Protein AF-A0A1E7ETE3-F1 (afdb_monomer)

Structure (mmCIF, N/CA/C/O backbone):
data_AF-A0A1E7ETE3-F1
#
_entry.id   AF-A0A1E7ETE3-F1
#
loop_
_atom_site.group_PDB
_atom_site.id
_atom_site.type_symbol
_atom_site.label_atom_id
_atom_site.label_alt_id
_atom_site.label_comp_id
_atom_site.label_asym_id
_atom_site.label_entity_id
_atom_site.label_seq_id
_atom_site.pdbx_PDB_ins_code
_atom_site.Cartn_x
_atom_site.Cartn_y
_atom_site.Cartn_z
_atom_site.occupancy
_atom_site.B_iso_or_equiv
_atom_site.auth_seq_id
_atom_site.auth_comp_id
_atom_site.auth_asym_id
_atom_site.auth_atom_id
_atom_site.pdbx_PDB_model_num
ATOM 1 N N . MET A 1 1 ? 60.709 -27.635 -43.423 1.00 35.44 1 MET A N 1
ATOM 2 C CA . MET A 1 1 ? 60.661 -26.359 -42.666 1.00 35.44 1 MET A CA 1
ATOM 3 C C . MET A 1 1 ? 59.703 -26.542 -41.494 1.00 35.44 1 MET A C 1
ATOM 5 O O . MET A 1 1 ? 58.879 -27.446 -41.566 1.00 35.44 1 MET A O 1
ATOM 9 N N . ASN A 1 2 ? 59.829 -25.771 -40.410 1.00 38.28 2 ASN A N 1
ATOM 10 C CA . ASN A 1 2 ? 59.064 -26.025 -39.180 1.00 38.28 2 ASN A CA 1
ATOM 11 C C . ASN A 1 2 ? 57.613 -25.534 -39.294 1.00 38.28 2 ASN A C 1
ATOM 13 O O . ASN A 1 2 ? 57.340 -24.362 -39.052 1.00 38.28 2 ASN A O 1
ATOM 17 N N . VAL A 1 3 ? 56.691 -26.455 -39.589 1.00 47.00 3 VAL A N 1
ATOM 18 C CA . VAL A 1 3 ? 55.234 -26.209 -39.676 1.00 47.00 3 VAL A CA 1
ATOM 19 C C . VAL A 1 3 ? 54.668 -25.589 -38.385 1.00 47.00 3 VAL A C 1
ATOM 21 O O . VAL A 1 3 ? 53.773 -24.752 -38.428 1.00 47.00 3 VAL A O 1
ATOM 24 N N . LEU A 1 4 ? 55.248 -25.932 -37.230 1.00 45.47 4 LEU A N 1
ATOM 25 C CA . LEU A 1 4 ? 54.835 -25.448 -35.906 1.00 45.47 4 LEU A CA 1
ATOM 26 C C . LEU A 1 4 ? 54.997 -23.929 -35.691 1.00 45.47 4 LEU A C 1
ATOM 28 O O . LEU A 1 4 ? 54.400 -23.391 -34.762 1.00 45.47 4 LEU A O 1
ATOM 32 N N . ASN A 1 5 ? 55.778 -23.227 -36.521 1.00 45.06 5 ASN A N 1
ATOM 33 C CA . ASN A 1 5 ? 56.061 -21.799 -36.328 1.00 45.06 5 ASN A CA 1
ATOM 34 C C . ASN A 1 5 ? 54.985 -20.856 -36.909 1.00 45.06 5 ASN A C 1
ATOM 36 O O . ASN A 1 5 ? 55.077 -19.651 -36.684 1.00 45.06 5 ASN A O 1
ATOM 40 N N . GLU A 1 6 ? 53.982 -21.370 -37.632 1.00 48.78 6 GLU A N 1
ATOM 41 C CA . GLU A 1 6 ? 52.897 -20.567 -38.235 1.00 48.78 6 GLU A CA 1
ATOM 42 C C . GLU A 1 6 ? 51.521 -20.772 -37.570 1.00 48.78 6 GLU A C 1
ATOM 44 O O . GLU A 1 6 ? 50.497 -20.354 -38.110 1.00 48.78 6 GLU A O 1
ATOM 49 N N . LEU A 1 7 ? 51.471 -21.380 -36.378 1.00 48.00 7 LEU A N 1
ATOM 50 C CA . LEU A 1 7 ? 50.243 -21.442 -35.577 1.00 48.00 7 LEU A CA 1
ATOM 51 C C . LEU A 1 7 ? 49.842 -20.021 -35.115 1.00 48.00 7 LEU A C 1
ATOM 53 O O . LEU A 1 7 ? 50.597 -19.391 -34.367 1.00 48.00 7 LEU A O 1
ATOM 57 N N . PRO A 1 8 ? 48.678 -19.483 -35.535 1.00 44.72 8 PRO A N 1
ATOM 58 C CA . PRO A 1 8 ? 48.267 -18.133 -35.167 1.00 44.72 8 PRO A CA 1
ATOM 59 C C . PRO A 1 8 ? 47.896 -18.045 -33.682 1.00 44.72 8 PRO A C 1
ATOM 61 O O . PRO A 1 8 ? 47.379 -18.992 -33.092 1.00 44.72 8 PRO A O 1
ATOM 64 N N . SER A 1 9 ? 48.106 -16.871 -33.078 1.00 42.59 9 SER A N 1
ATOM 65 C CA . SER A 1 9 ? 47.726 -16.626 -31.682 1.00 42.59 9 SER A CA 1
ATOM 66 C C . SER A 1 9 ? 46.224 -16.868 -31.464 1.00 42.59 9 SER A C 1
ATOM 68 O O . SER A 1 9 ? 45.378 -16.215 -32.086 1.00 42.59 9 SER A O 1
ATOM 70 N N . PHE A 1 10 ? 45.909 -17.801 -30.557 1.00 44.91 10 PHE A N 1
ATOM 71 C CA . PHE A 1 10 ? 44.595 -18.442 -30.365 1.00 44.91 10 PHE A CA 1
ATOM 72 C C . PHE A 1 10 ? 43.433 -17.517 -29.928 1.00 44.91 10 PHE A C 1
ATOM 74 O O . PHE A 1 10 ? 42.291 -17.985 -29.804 1.00 44.91 10 PHE A O 1
ATOM 81 N N . ASP A 1 11 ? 43.723 -16.230 -29.713 1.00 35.44 11 ASP A N 1
ATOM 82 C CA . ASP A 1 11 ? 42.803 -15.153 -29.312 1.00 35.44 11 ASP A CA 1
ATOM 83 C C . ASP A 1 11 ? 42.138 -14.422 -30.498 1.00 35.44 11 ASP A C 1
ATOM 85 O O . ASP A 1 11 ? 41.302 -13.539 -30.304 1.00 35.44 11 ASP A O 1
ATOM 89 N N . THR A 1 12 ? 42.478 -14.778 -31.742 1.00 35.03 12 THR A N 1
ATOM 90 C CA . THR A 1 12 ? 41.813 -14.243 -32.943 1.00 35.03 12 THR A CA 1
ATOM 91 C C . THR A 1 12 ? 40.960 -15.303 -33.631 1.00 35.03 12 THR A C 1
ATOM 93 O O . THR A 1 12 ? 41.364 -16.458 -33.745 1.00 35.03 12 THR A O 1
ATOM 96 N N . PHE A 1 13 ? 39.798 -14.904 -34.161 1.00 38.25 13 PHE A N 1
ATOM 97 C CA . PHE A 1 13 ? 39.027 -15.701 -35.125 1.00 38.25 13 PHE A CA 1
ATOM 98 C C . PHE A 1 13 ? 39.704 -15.654 -36.509 1.00 38.25 13 PHE A C 1
ATOM 100 O O . PHE A 1 13 ? 39.138 -15.180 -37.493 1.00 38.25 13 PHE A O 1
ATOM 107 N N . THR A 1 14 ? 40.958 -16.107 -36.579 1.00 46.31 14 THR A N 1
ATOM 108 C CA . THR A 1 14 ? 41.586 -16.473 -37.851 1.00 46.31 14 THR A CA 1
ATOM 109 C C . THR A 1 14 ? 40.8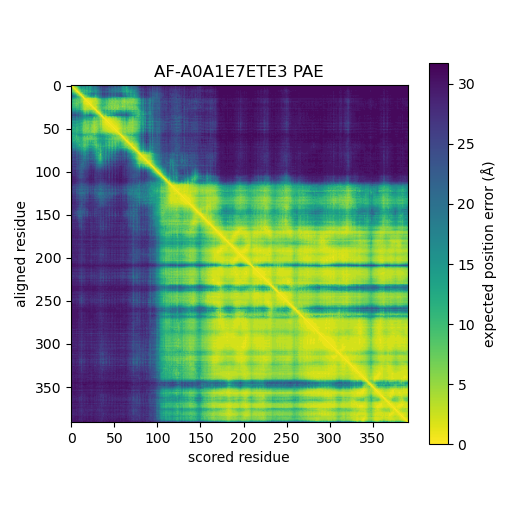54 -17.691 -38.405 1.00 46.31 14 THR A C 1
ATOM 111 O O . THR A 1 14 ? 40.526 -18.613 -37.660 1.00 46.31 14 THR A O 1
ATOM 114 N N . ASN A 1 15 ? 40.526 -17.664 -39.699 1.00 56.12 15 ASN A N 1
ATOM 115 C CA . ASN A 1 15 ? 39.643 -18.666 -40.286 1.00 56.12 15 ASN A CA 1
ATOM 116 C C . ASN A 1 15 ? 40.324 -20.047 -40.299 1.00 56.12 15 ASN A C 1
ATOM 118 O O . ASN A 1 15 ? 41.235 -20.264 -41.103 1.00 56.12 15 ASN A O 1
ATOM 122 N N . ILE A 1 16 ? 39.898 -20.952 -39.407 1.00 57.72 16 ILE A N 1
ATOM 123 C CA . ILE A 1 16 ? 40.513 -22.277 -39.208 1.00 57.72 16 ILE A CA 1
ATOM 124 C C . ILE A 1 16 ? 40.481 -23.084 -40.509 1.00 57.72 16 ILE A C 1
ATOM 126 O O . ILE A 1 16 ? 41.479 -23.707 -40.856 1.00 57.72 16 ILE A O 1
ATOM 130 N N . ASP A 1 17 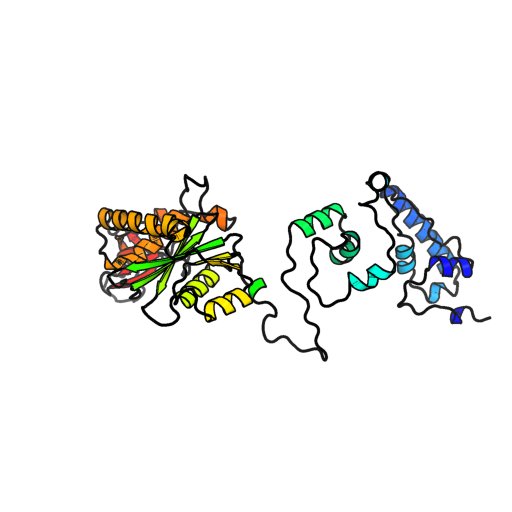? 39.412 -22.956 -41.291 1.00 57.88 17 ASP A N 1
ATOM 131 C CA . ASP A 1 17 ? 39.259 -23.577 -42.611 1.00 57.88 17 ASP A CA 1
ATOM 132 C C . ASP A 1 17 ? 40.397 -23.194 -43.574 1.00 57.88 17 ASP A C 1
ATOM 134 O O . ASP A 1 17 ? 40.971 -24.032 -44.268 1.00 57.88 17 ASP A O 1
ATOM 138 N N . SER A 1 18 ? 40.805 -21.919 -43.558 1.00 62.56 18 SER A N 1
ATOM 139 C CA . SER A 1 18 ? 41.915 -21.418 -44.378 1.00 62.56 18 SER A CA 1
ATOM 140 C C . SER A 1 18 ? 43.289 -21.848 -43.852 1.00 62.56 18 SER A C 1
ATOM 142 O O . SER A 1 18 ? 44.252 -21.845 -44.617 1.00 62.56 18 SER A O 1
ATOM 144 N N . PHE A 1 19 ? 43.401 -22.221 -42.574 1.00 63.22 19 PHE A N 1
ATOM 145 C CA . PHE A 1 19 ? 44.607 -22.843 -42.026 1.00 63.22 19 PHE A CA 1
ATOM 146 C C . PHE A 1 19 ? 44.672 -24.332 -42.396 1.00 63.22 19 PHE A C 1
ATOM 148 O O . PHE A 1 19 ? 45.687 -24.764 -42.933 1.00 63.22 19 PHE A O 1
ATOM 155 N N . LEU A 1 20 ? 43.587 -25.088 -42.192 1.00 65.88 20 LEU A N 1
ATOM 156 C CA . LEU A 1 20 ? 43.498 -26.517 -42.521 1.00 65.88 20 LEU A CA 1
ATOM 157 C C . LEU A 1 20 ? 43.766 -26.772 -44.011 1.00 65.88 20 LEU A C 1
ATOM 159 O O . LEU A 1 20 ? 44.655 -27.558 -44.335 1.00 65.88 20 LEU A O 1
ATOM 163 N N . SER A 1 21 ? 43.100 -26.030 -44.901 1.00 66.06 21 S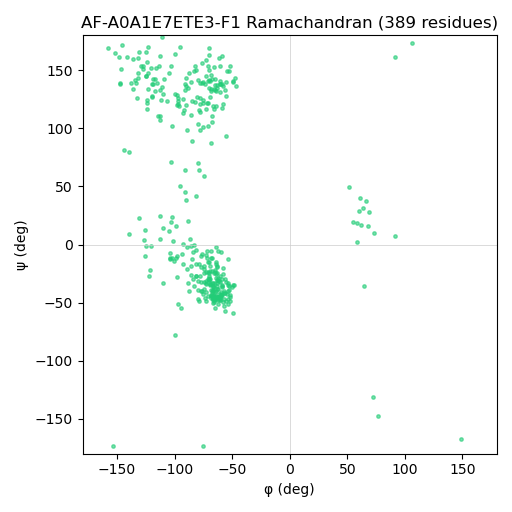ER A N 1
ATOM 164 C CA . SER A 1 21 ? 43.308 -26.128 -46.354 1.00 66.06 21 SER A CA 1
ATOM 165 C C . SER A 1 21 ? 44.758 -25.822 -46.766 1.00 66.06 21 SER A C 1
ATOM 167 O O . SER A 1 21 ? 45.373 -26.573 -47.518 1.00 66.06 21 SER A O 1
ATOM 169 N N . LYS A 1 22 ? 45.388 -24.786 -46.185 1.00 67.56 22 LYS A N 1
ATOM 170 C CA . LYS A 1 22 ? 46.813 -24.475 -46.435 1.00 67.56 22 LYS A CA 1
ATOM 171 C C . LYS A 1 22 ? 47.782 -25.560 -45.963 1.00 67.56 22 LYS A C 1
ATOM 173 O O . LYS A 1 22 ? 48.890 -25.625 -46.486 1.00 67.56 22 LYS A O 1
ATOM 178 N N . GLN A 1 23 ? 47.392 -26.369 -44.980 1.00 66.31 23 GLN A N 1
ATOM 179 C CA . GLN A 1 23 ? 48.173 -27.512 -44.499 1.00 66.31 23 GLN A CA 1
ATOM 180 C C . GLN A 1 23 ? 47.797 -28.831 -45.211 1.00 66.31 23 GLN A C 1
ATOM 182 O O . GLN A 1 23 ? 48.394 -29.860 -44.909 1.00 66.31 23 GLN A O 1
ATOM 187 N N . GLY A 1 24 ? 46.850 -28.810 -46.161 1.00 66.44 24 GLY A N 1
ATOM 188 C CA . GLY A 1 24 ? 46.428 -29.968 -46.961 1.00 66.44 24 GLY A CA 1
ATOM 189 C C . GLY A 1 24 ? 45.255 -30.783 -46.398 1.00 66.44 24 GLY A C 1
ATOM 190 O O . GLY A 1 24 ? 44.933 -31.827 -46.956 1.00 66.44 24 GLY A O 1
ATOM 191 N N . TYR A 1 25 ? 44.602 -30.320 -45.327 1.00 68.31 25 TYR A N 1
ATOM 192 C CA . TYR A 1 25 ? 43.492 -31.011 -44.650 1.00 68.31 25 TYR A CA 1
ATOM 193 C C . TYR A 1 25 ? 42.127 -30.515 -45.156 1.00 68.31 25 TYR A C 1
ATOM 195 O O . TYR A 1 25 ? 41.256 -30.118 -44.377 1.00 68.31 25 TYR A O 1
ATOM 203 N N . ASP A 1 26 ? 41.950 -30.492 -46.481 1.00 64.19 26 ASP A N 1
ATOM 204 C CA . ASP A 1 26 ? 40.704 -30.061 -47.138 1.00 64.19 26 ASP A CA 1
ATOM 205 C C . ASP A 1 26 ? 39.501 -30.968 -46.793 1.00 64.19 26 ASP A C 1
ATOM 207 O O . ASP A 1 26 ? 38.352 -30.557 -46.936 1.00 64.19 26 ASP A O 1
ATOM 211 N N . ASP A 1 27 ? 39.744 -32.189 -46.304 1.00 63.03 27 ASP A N 1
ATOM 212 C CA . ASP A 1 27 ? 38.732 -33.142 -45.831 1.00 63.03 27 ASP A CA 1
ATOM 213 C C . ASP A 1 27 ? 38.173 -32.815 -44.432 1.00 63.03 27 ASP A C 1
ATOM 215 O O . ASP A 1 27 ? 37.091 -33.287 -44.071 1.00 63.03 27 ASP A O 1
ATOM 219 N N . LEU A 1 28 ? 38.895 -31.998 -43.656 1.00 61.62 28 LEU A N 1
ATOM 220 C CA . LEU A 1 28 ? 38.483 -31.516 -42.335 1.00 61.62 28 LEU A CA 1
ATOM 221 C C . LEU A 1 28 ? 37.883 -30.102 -42.366 1.00 61.62 28 LEU A C 1
ATOM 223 O O . LEU A 1 28 ? 37.272 -29.684 -41.377 1.00 61.62 28 LEU A O 1
ATOM 227 N N . VAL A 1 29 ? 38.007 -29.381 -43.482 1.00 60.81 29 VAL A N 1
ATOM 228 C CA . VAL A 1 29 ? 37.322 -28.100 -43.703 1.00 60.81 29 VAL A CA 1
ATOM 229 C C . VAL A 1 29 ? 35.806 -28.313 -43.719 1.00 60.81 29 VAL A C 1
ATOM 231 O O . VAL A 1 29 ? 35.296 -29.234 -44.358 1.00 60.81 29 VAL A O 1
ATOM 234 N N . GLY A 1 30 ? 35.064 -27.454 -43.016 1.00 55.34 30 GLY A N 1
ATOM 235 C CA . GLY A 1 30 ? 33.604 -27.501 -43.036 1.00 55.34 30 GLY A CA 1
ATOM 236 C C . GLY A 1 30 ? 33.044 -27.136 -44.411 1.00 55.34 30 GLY A C 1
ATOM 237 O O . GLY A 1 30 ? 33.218 -26.011 -44.873 1.00 55.34 30 GLY A O 1
ATOM 238 N N . LEU A 1 31 ? 32.313 -28.054 -45.049 1.00 50.81 31 LEU A N 1
ATOM 239 C CA . LEU A 1 31 ? 31.412 -27.671 -46.136 1.00 50.81 31 LEU A CA 1
ATOM 240 C C . LEU A 1 31 ? 30.248 -26.856 -45.541 1.00 50.81 31 LEU A C 1
ATOM 242 O O . LEU A 1 31 ? 29.667 -27.305 -44.549 1.00 50.81 31 LEU A O 1
ATOM 246 N N . PRO A 1 32 ? 29.878 -25.696 -46.119 1.00 46.19 32 PRO A N 1
ATOM 247 C CA . PRO A 1 32 ? 28.719 -24.940 -45.661 1.00 46.19 32 PRO A CA 1
ATOM 248 C C . PRO A 1 32 ? 27.449 -25.767 -45.882 1.00 46.19 32 PRO A C 1
ATOM 250 O O . PRO A 1 32 ? 27.128 -26.165 -47.004 1.00 46.19 32 PRO A O 1
ATOM 253 N N . LEU A 1 33 ? 26.752 -26.062 -44.786 1.00 44.81 33 LEU A N 1
ATOM 254 C CA . LEU A 1 33 ? 25.540 -26.872 -44.762 1.00 44.81 33 LEU A CA 1
ATOM 255 C C . LEU A 1 33 ? 24.361 -25.997 -44.329 1.00 44.81 33 LEU A C 1
ATOM 257 O O . LEU A 1 33 ? 24.243 -25.631 -43.155 1.00 44.81 33 LEU A O 1
ATOM 261 N N . ASN A 1 34 ? 23.441 -25.725 -45.262 1.00 46.41 34 ASN A N 1
ATOM 262 C CA . ASN A 1 34 ? 22.105 -25.217 -44.936 1.00 46.41 34 ASN A CA 1
ATOM 263 C C . ASN A 1 34 ? 21.499 -26.093 -43.825 1.00 46.41 34 ASN A C 1
ATOM 265 O O . ASN A 1 34 ? 21.664 -27.313 -43.848 1.00 46.41 34 ASN A O 1
ATOM 269 N N . ARG A 1 35 ? 20.801 -25.494 -42.848 1.00 47.28 35 ARG A N 1
ATOM 270 C CA . ARG A 1 35 ? 20.370 -26.182 -41.611 1.00 47.28 35 ARG A CA 1
ATOM 271 C C . ARG A 1 35 ? 19.538 -27.450 -41.864 1.00 47.28 35 ARG A C 1
ATOM 273 O O . ARG A 1 35 ? 18.310 -27.400 -41.906 1.00 47.28 35 ARG A O 1
ATOM 280 N N . THR A 1 36 ? 20.198 -28.604 -41.903 1.00 47.75 36 THR A N 1
ATOM 281 C CA . THR A 1 36 ? 19.543 -29.905 -42.049 1.00 47.75 36 THR A CA 1
ATOM 282 C C . THR A 1 36 ? 18.767 -30.306 -40.778 1.00 47.75 36 THR A C 1
ATOM 284 O O . THR A 1 36 ? 19.104 -29.873 -39.660 1.00 47.75 36 THR A O 1
ATOM 287 N N . PRO A 1 37 ? 17.711 -31.139 -40.906 1.00 48.91 37 PRO A N 1
ATOM 288 C CA . PRO A 1 37 ? 17.039 -31.783 -39.777 1.00 48.91 37 PRO A CA 1
ATOM 289 C C . PRO A 1 37 ? 18.018 -32.540 -38.871 1.00 48.91 37 PRO A C 1
ATOM 291 O O . PRO A 1 37 ? 19.027 -33.073 -39.331 1.00 48.91 37 PRO A O 1
ATOM 294 N N . SER A 1 38 ? 17.720 -32.627 -37.569 1.00 46.75 38 SER A N 1
ATOM 295 C CA . SER A 1 38 ? 18.720 -33.088 -36.588 1.00 46.75 38 SER A CA 1
ATOM 296 C C . SER A 1 38 ? 19.233 -34.512 -36.824 1.00 46.75 38 SER A C 1
ATOM 298 O O . SER A 1 38 ? 20.369 -34.800 -36.481 1.00 46.75 38 SER A O 1
ATOM 300 N N . GLU A 1 39 ? 18.447 -35.393 -37.443 1.00 49.72 39 GLU A N 1
ATOM 301 C CA . GLU A 1 39 ? 18.887 -36.757 -37.774 1.00 49.72 39 GLU A CA 1
ATOM 302 C C . GLU A 1 39 ? 19.949 -36.818 -38.881 1.00 49.72 39 GLU A C 1
ATOM 304 O O . GLU A 1 39 ? 20.699 -37.791 -38.953 1.00 49.72 39 GLU A O 1
ATOM 309 N N . GLN A 1 40 ? 20.010 -35.808 -39.755 1.00 54.91 40 GLN A N 1
ATOM 310 C CA . GLN A 1 40 ? 21.069 -35.678 -40.758 1.00 54.91 40 GLN A CA 1
ATOM 311 C C . GLN A 1 4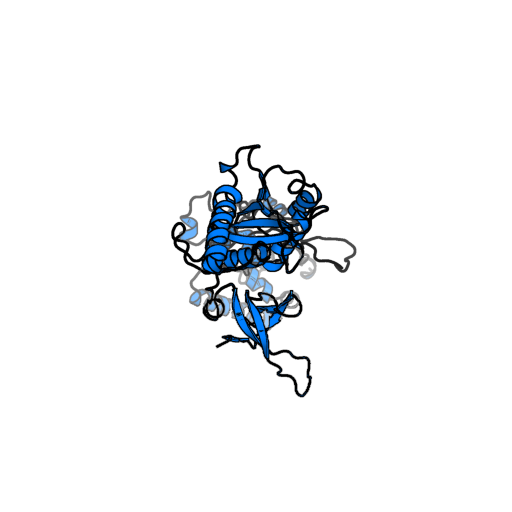0 ? 22.325 -35.094 -40.107 1.00 54.91 40 GLN A C 1
ATOM 313 O O . GLN A 1 40 ? 23.378 -35.720 -40.196 1.00 54.91 40 GLN A O 1
ATOM 318 N N . ARG A 1 41 ? 22.183 -34.016 -39.317 1.00 54.91 41 ARG A N 1
ATOM 319 C CA . ARG A 1 41 ? 23.291 -33.440 -38.532 1.00 54.91 41 ARG A CA 1
ATOM 320 C C . ARG A 1 41 ? 24.006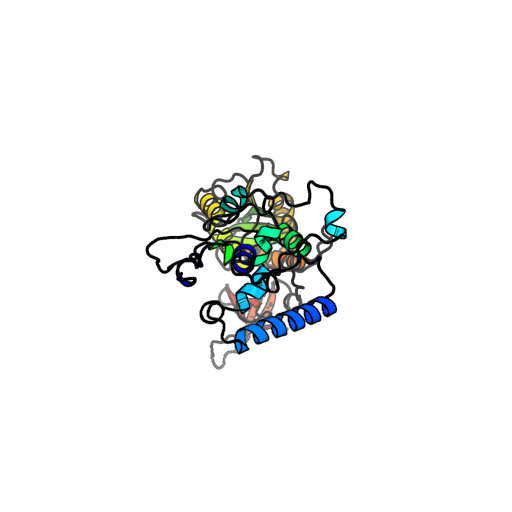 -34.480 -37.675 1.00 54.91 41 ARG A C 1
ATOM 322 O O . ARG A 1 41 ? 25.218 -34.595 -37.768 1.00 54.91 41 ARG A O 1
ATOM 329 N N . ASN A 1 42 ? 23.270 -35.301 -36.920 1.00 55.12 42 ASN A N 1
ATOM 330 C CA . ASN A 1 42 ? 23.871 -36.347 -36.086 1.00 55.12 42 ASN A CA 1
ATOM 331 C C . ASN A 1 42 ? 24.704 -37.356 -36.914 1.00 55.12 42 ASN A C 1
ATOM 333 O O . ASN A 1 42 ? 25.744 -37.817 -36.451 1.00 55.12 42 ASN A O 1
ATOM 337 N N . LYS A 1 43 ? 24.284 -37.685 -38.147 1.00 63.19 43 LYS A N 1
ATOM 338 C CA . LYS A 1 43 ? 25.031 -38.583 -39.054 1.00 63.19 43 LYS A CA 1
ATOM 339 C C . LYS A 1 43 ? 26.278 -37.914 -39.635 1.00 63.19 43 LYS A C 1
ATOM 341 O O . LYS A 1 43 ? 27.279 -38.589 -39.865 1.00 63.19 43 LYS A O 1
ATOM 346 N N . GLU A 1 44 ? 26.227 -36.607 -39.873 1.00 60.53 44 GLU A N 1
ATOM 347 C CA . GLU A 1 44 ? 27.356 -35.818 -40.371 1.00 60.53 44 GLU A CA 1
ATOM 348 C C . GLU A 1 44 ? 28.383 -35.543 -39.261 1.00 60.53 44 GLU A C 1
ATOM 350 O O . GLU A 1 44 ? 29.578 -35.724 -39.489 1.00 60.53 44 GLU A O 1
ATOM 355 N N . GLU A 1 45 ? 27.932 -35.254 -38.037 1.00 62.03 45 GLU A N 1
ATOM 356 C CA . GLU A 1 45 ? 28.771 -35.203 -36.833 1.00 62.03 45 GLU A CA 1
ATOM 357 C C . GLU A 1 45 ? 29.429 -36.567 -36.560 1.00 62.03 45 GLU A C 1
ATOM 359 O O . GLU A 1 45 ? 30.643 -36.628 -36.375 1.00 62.03 45 GLU A O 1
ATOM 364 N N . GLU A 1 46 ? 28.690 -37.683 -36.636 1.00 65.56 46 GLU A N 1
ATOM 365 C CA . GLU A 1 46 ? 29.279 -39.030 -36.546 1.00 65.56 46 GLU A CA 1
ATOM 366 C C . GLU A 1 46 ? 30.317 -39.309 -37.644 1.00 65.56 46 GLU A C 1
ATOM 368 O O . GLU A 1 46 ? 31.347 -39.929 -37.369 1.00 65.56 46 GLU A O 1
ATOM 373 N N . LYS A 1 47 ? 30.069 -38.879 -38.887 1.00 68.06 47 LYS A N 1
ATOM 374 C CA . LYS A 1 47 ? 31.021 -39.028 -40.000 1.00 68.06 47 LYS A CA 1
ATOM 375 C C . LYS A 1 47 ? 32.296 -38.221 -39.736 1.00 68.06 47 LYS A C 1
ATOM 377 O O . LYS A 1 47 ? 33.393 -38.751 -39.909 1.00 68.06 47 LYS A O 1
ATOM 382 N N . TYR A 1 48 ? 32.158 -36.976 -39.286 1.00 66.06 48 TYR A N 1
ATOM 383 C CA . TYR A 1 48 ? 33.281 -36.086 -38.997 1.00 66.06 48 TYR A CA 1
ATOM 384 C C . TYR A 1 48 ? 34.097 -36.566 -37.783 1.00 66.06 48 TYR A C 1
ATOM 386 O O . TYR A 1 48 ? 35.322 -36.592 -37.833 1.00 66.06 48 TYR 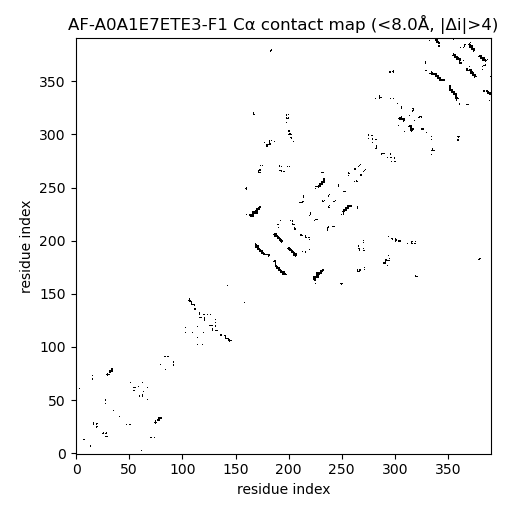A O 1
ATOM 394 N N . LEU A 1 49 ? 33.439 -37.072 -36.733 1.00 66.44 49 LEU A N 1
ATOM 395 C CA . LEU A 1 49 ? 34.099 -37.695 -35.577 1.00 66.44 49 LEU A CA 1
ATOM 396 C C . LEU A 1 49 ? 34.910 -38.950 -35.946 1.00 66.44 49 LEU A C 1
ATOM 398 O O . LEU A 1 49 ? 35.921 -39.228 -35.302 1.00 66.44 49 LEU A O 1
ATOM 402 N N . ARG A 1 50 ? 34.504 -39.707 -36.976 1.00 70.31 50 ARG A N 1
ATOM 403 C CA . ARG A 1 50 ? 35.284 -40.847 -37.500 1.00 70.31 50 ARG A CA 1
ATOM 404 C C . ARG A 1 50 ? 36.499 -40.384 -38.314 1.00 70.31 50 ARG A C 1
ATOM 406 O O . ARG A 1 50 ? 37.565 -40.979 -38.181 1.00 70.31 50 ARG A O 1
ATOM 413 N N . LEU A 1 51 ? 36.359 -39.314 -39.103 1.00 69.06 51 LEU A N 1
ATOM 414 C CA . LEU A 1 51 ? 37.472 -38.678 -39.822 1.00 69.06 51 LEU A CA 1
ATOM 415 C C . LEU A 1 51 ? 38.525 -38.129 -38.851 1.00 69.06 51 LEU A C 1
ATOM 417 O O . LEU A 1 51 ? 39.686 -38.514 -38.950 1.00 69.06 51 LEU A O 1
ATOM 421 N N . LEU A 1 52 ? 38.115 -37.332 -37.856 1.00 66.81 52 LEU A N 1
ATOM 422 C CA . LEU A 1 52 ? 39.016 -36.805 -36.822 1.00 66.81 52 LEU A CA 1
ATOM 423 C C . LEU A 1 52 ? 39.818 -37.915 -36.130 1.00 66.81 52 LEU A C 1
ATOM 425 O O . LEU A 1 52 ? 41.034 -37.807 -36.029 1.00 66.81 52 LEU A O 1
ATOM 429 N N . LYS A 1 53 ? 39.160 -39.009 -35.721 1.00 68.50 53 LYS A N 1
ATOM 430 C CA . LYS A 1 53 ? 39.844 -40.155 -35.101 1.00 68.50 53 LYS A CA 1
ATOM 431 C C . LYS A 1 53 ? 40.839 -40.850 -36.025 1.00 68.50 53 LYS A C 1
ATOM 433 O O . LYS A 1 53 ? 41.865 -41.313 -35.555 1.00 68.50 53 LYS A O 1
ATOM 438 N N . THR A 1 54 ? 40.566 -40.892 -37.328 1.00 70.31 54 THR A N 1
ATOM 439 C CA . THR A 1 54 ? 41.484 -41.502 -38.305 1.00 70.31 54 THR A CA 1
ATOM 440 C C . THR A 1 54 ? 42.796 -40.712 -38.404 1.00 70.31 54 THR A C 1
ATOM 442 O O . THR A 1 54 ? 43.862 -41.312 -38.511 1.00 70.31 54 THR A O 1
ATOM 445 N N . HIS A 1 55 ? 42.729 -39.380 -38.303 1.00 66.06 55 HIS A N 1
ATOM 446 C CA . HIS A 1 55 ? 43.907 -38.503 -38.236 1.00 66.06 55 HIS A CA 1
ATOM 447 C C . HIS A 1 55 ? 44.577 -38.500 -36.844 1.00 66.06 55 HIS A C 1
ATOM 449 O O . HIS A 1 55 ? 45.798 -38.395 -36.743 1.00 66.06 55 HIS A O 1
ATOM 455 N N . GLU A 1 56 ? 43.803 -38.671 -35.767 1.00 64.19 56 GLU A N 1
ATOM 456 C CA . GLU A 1 56 ? 44.302 -38.811 -34.387 1.00 64.19 56 GLU A CA 1
ATOM 457 C C . GLU A 1 56 ? 45.109 -40.115 -34.206 1.00 64.19 56 GLU A C 1
ATOM 459 O O . GLU A 1 56 ? 46.260 -40.071 -33.768 1.00 64.19 56 GLU A O 1
ATOM 464 N N . ASP A 1 57 ? 44.565 -41.258 -34.647 1.00 62.50 57 ASP A N 1
ATOM 465 C CA . ASP A 1 57 ? 45.253 -42.561 -34.685 1.00 62.50 57 ASP A CA 1
ATOM 466 C C . ASP A 1 57 ? 46.446 -42.566 -35.670 1.00 62.50 57 ASP A C 1
ATOM 468 O O . ASP A 1 57 ? 47.396 -43.335 -35.502 1.00 62.50 57 ASP A O 1
ATOM 472 N N . GLY A 1 58 ? 46.429 -41.680 -36.675 1.00 63.28 58 GLY A N 1
ATOM 473 C CA . GLY A 1 58 ? 47.538 -41.429 -37.604 1.00 63.28 58 GLY A CA 1
ATOM 474 C C . GLY A 1 58 ? 48.770 -40.775 -36.962 1.00 63.28 58 GLY A C 1
ATOM 475 O O . GLY A 1 58 ? 49.843 -40.777 -37.567 1.00 63.28 58 GLY A O 1
ATOM 476 N N . ASN A 1 59 ? 48.647 -40.284 -35.720 1.00 59.66 59 ASN A N 1
ATOM 477 C CA . ASN A 1 59 ? 49.718 -39.652 -34.940 1.00 59.66 59 ASN A CA 1
ATOM 478 C C . ASN A 1 59 ? 50.242 -38.336 -35.568 1.00 59.66 59 ASN A C 1
ATOM 480 O O . ASN A 1 59 ? 51.421 -37.992 -35.435 1.00 59.66 59 ASN A O 1
ATOM 484 N N . ASP A 1 60 ? 49.366 -37.600 -36.267 1.00 64.12 60 ASP A N 1
ATOM 485 C CA . ASP A 1 60 ? 49.724 -36.379 -36.998 1.00 64.12 60 ASP A CA 1
ATOM 486 C C . ASP A 1 60 ? 50.076 -35.202 -36.056 1.00 64.12 60 ASP A C 1
ATOM 488 O O . ASP A 1 60 ? 49.345 -34.901 -35.101 1.00 64.12 60 ASP A O 1
ATOM 492 N N . PRO A 1 61 ? 51.172 -34.458 -36.315 1.00 62.88 61 PRO A N 1
ATOM 493 C CA . PRO A 1 61 ? 51.736 -33.518 -35.347 1.00 62.88 61 PRO A CA 1
ATOM 494 C C . PRO A 1 61 ? 50.855 -32.286 -35.097 1.00 62.88 61 PRO A C 1
ATOM 496 O O . PRO A 1 61 ? 51.020 -31.624 -34.071 1.00 62.88 61 PRO A O 1
ATOM 499 N N . ILE A 1 62 ? 49.911 -31.975 -35.991 1.00 63.53 62 ILE A N 1
ATOM 500 C CA . ILE A 1 62 ? 48.993 -30.838 -35.839 1.00 63.53 62 ILE A CA 1
ATOM 501 C C . ILE A 1 62 ? 47.969 -31.098 -34.723 1.00 63.53 62 ILE A C 1
ATOM 503 O O . ILE A 1 62 ? 47.761 -30.235 -33.867 1.00 63.53 62 ILE A O 1
ATOM 507 N N . PHE A 1 63 ? 47.379 -32.295 -34.667 1.00 60.59 63 PHE A N 1
ATOM 508 C CA . PHE A 1 63 ? 46.314 -32.608 -33.705 1.00 60.59 63 PHE A CA 1
ATOM 509 C C . PHE A 1 63 ? 46.825 -32.723 -32.265 1.00 60.59 63 PHE A C 1
ATOM 511 O O . PHE A 1 63 ? 46.093 -32.400 -31.333 1.00 60.59 63 PHE A O 1
ATOM 518 N N . SER A 1 64 ? 48.117 -33.015 -32.077 1.00 60.09 64 SER A N 1
ATOM 519 C CA . SER A 1 64 ? 48.778 -32.964 -30.762 1.00 60.09 64 SER A CA 1
ATOM 520 C C . SER A 1 64 ? 48.718 -31.591 -30.061 1.00 60.09 64 SER A C 1
ATOM 522 O O . SER A 1 64 ? 48.884 -31.523 -28.844 1.00 60.09 64 SER A O 1
ATOM 524 N N . ASN A 1 65 ? 48.473 -30.499 -30.803 1.00 55.97 65 ASN A N 1
ATOM 525 C CA . ASN A 1 65 ? 48.456 -29.124 -30.286 1.00 55.97 65 ASN A CA 1
ATOM 526 C C . ASN A 1 65 ? 47.111 -28.389 -30.473 1.00 55.97 65 ASN A C 1
ATOM 528 O O . ASN A 1 65 ? 46.989 -27.236 -30.051 1.00 55.97 65 ASN A O 1
ATOM 532 N N . ILE A 1 66 ? 46.094 -29.011 -31.085 1.00 58.59 66 ILE A N 1
ATOM 533 C CA . ILE A 1 66 ? 44.797 -28.370 -31.363 1.00 58.59 66 ILE A CA 1
ATOM 534 C C . ILE A 1 66 ? 43.668 -29.117 -30.652 1.00 58.59 66 ILE A C 1
ATOM 536 O O . ILE A 1 66 ? 43.479 -30.315 -30.822 1.00 58.59 66 ILE A O 1
ATOM 540 N N . ASN A 1 67 ? 42.852 -28.386 -29.888 1.00 57.50 67 ASN A N 1
ATOM 541 C CA . ASN A 1 67 ? 41.661 -28.954 -29.261 1.00 57.50 67 ASN A CA 1
ATOM 542 C C . ASN A 1 67 ? 40.589 -29.258 -30.327 1.00 57.50 67 ASN A C 1
ATOM 544 O O . ASN A 1 67 ? 39.879 -28.352 -30.775 1.00 57.50 67 ASN A O 1
ATOM 548 N N . LEU A 1 68 ? 40.466 -30.539 -30.691 1.00 54.84 68 LEU A N 1
ATOM 549 C CA . LEU A 1 68 ? 39.546 -31.073 -31.707 1.00 54.84 68 LEU A CA 1
ATOM 550 C C . LEU A 1 68 ? 38.097 -30.585 -31.536 1.00 54.84 68 LEU A C 1
ATOM 552 O O . LEU A 1 68 ? 37.408 -30.295 -32.515 1.00 54.84 68 LEU A O 1
ATOM 556 N N . HIS A 1 69 ? 37.646 -30.407 -30.290 1.00 47.69 69 HIS A N 1
ATOM 557 C CA . HIS A 1 69 ? 36.286 -29.965 -29.983 1.00 47.69 69 HIS A CA 1
ATOM 558 C C . HIS A 1 69 ? 35.997 -28.532 -30.480 1.00 47.69 69 HIS A C 1
ATOM 560 O O . HIS A 1 69 ? 34.835 -28.185 -30.689 1.00 47.69 69 HIS A O 1
ATOM 566 N N . ARG A 1 70 ? 37.029 -27.700 -30.702 1.00 49.50 70 ARG A N 1
ATOM 567 C CA . ARG A 1 70 ? 36.894 -26.333 -31.244 1.00 49.50 70 ARG A CA 1
ATOM 568 C C . ARG A 1 70 ? 36.755 -26.311 -32.773 1.00 49.50 70 ARG A C 1
ATOM 570 O O . ARG A 1 70 ? 36.097 -25.405 -33.272 1.00 49.50 70 ARG A O 1
ATOM 577 N N . ILE A 1 71 ? 37.293 -27.307 -33.488 1.00 53.19 71 ILE A N 1
ATOM 578 C CA . ILE A 1 71 ? 37.158 -27.439 -34.955 1.00 53.19 71 ILE A CA 1
ATOM 579 C C . ILE A 1 71 ? 35.701 -27.776 -35.318 1.00 53.19 71 ILE A C 1
ATOM 581 O O . ILE A 1 71 ? 35.091 -27.126 -36.165 1.00 53.19 71 ILE A O 1
ATOM 585 N N . LEU A 1 72 ? 35.092 -28.705 -34.570 1.00 49.31 72 LEU A N 1
ATOM 586 C CA . LEU A 1 72 ? 33.658 -29.016 -34.653 1.00 49.31 72 LEU A CA 1
ATOM 587 C C . LEU A 1 72 ? 32.756 -27.776 -34.494 1.00 49.31 72 LEU A C 1
ATOM 589 O O . LEU A 1 72 ? 31.702 -27.710 -35.118 1.00 49.31 72 LEU A O 1
ATOM 593 N N . PHE A 1 73 ? 33.162 -26.782 -33.694 1.00 43.41 73 PHE A N 1
ATOM 594 C CA . PHE A 1 73 ? 32.393 -25.546 -33.513 1.00 43.41 73 PHE A CA 1
ATOM 595 C C . PHE A 1 73 ? 32.600 -24.503 -34.622 1.00 43.41 73 PHE A C 1
ATOM 597 O O . PHE A 1 73 ? 31.684 -23.715 -34.851 1.00 43.41 73 PHE A O 1
ATOM 604 N N . THR A 1 74 ? 33.742 -24.467 -35.322 1.00 46.78 74 THR A N 1
ATOM 605 C CA . THR A 1 74 ? 33.915 -23.552 -36.471 1.00 46.78 74 THR A CA 1
ATOM 606 C C . THR A 1 74 ? 33.156 -24.018 -37.705 1.00 46.78 74 THR A C 1
ATOM 608 O O . THR A 1 74 ? 32.612 -23.179 -38.416 1.00 46.78 74 THR A O 1
ATOM 611 N N . ASN A 1 75 ? 33.010 -25.331 -37.894 1.00 44.81 75 ASN A N 1
ATOM 612 C CA . ASN A 1 75 ? 32.250 -25.902 -39.011 1.00 44.81 75 ASN A CA 1
ATOM 613 C C . ASN A 1 75 ? 30.723 -25.708 -38.864 1.00 44.81 75 ASN A C 1
ATOM 615 O O . ASN A 1 75 ? 29.974 -26.008 -39.787 1.00 44.81 75 ASN A O 1
ATOM 619 N N . GLN A 1 76 ? 30.246 -25.162 -37.736 1.00 46.62 76 GLN A N 1
ATOM 620 C CA . GLN A 1 76 ? 28.853 -24.746 -37.527 1.00 46.62 76 GLN A CA 1
ATOM 621 C C . GLN A 1 76 ? 28.611 -23.272 -37.919 1.00 46.62 76 GLN A C 1
ATOM 623 O O . GLN A 1 76 ? 27.958 -22.520 -37.189 1.00 46.62 76 GLN A O 1
ATOM 628 N N . GLN A 1 77 ? 29.122 -22.837 -39.077 1.00 45.00 77 GLN A N 1
ATOM 629 C CA . GLN A 1 77 ? 28.627 -21.607 -39.702 1.00 45.00 77 GLN A CA 1
ATOM 630 C C . GLN A 1 77 ? 27.219 -21.877 -40.243 1.00 45.00 77 GLN A C 1
ATOM 632 O O . GLN A 1 77 ? 27.001 -22.808 -41.012 1.00 45.00 77 GLN A O 1
ATOM 637 N N . TYR A 1 78 ? 26.244 -21.101 -39.771 1.00 47.44 78 TYR A N 1
ATOM 638 C CA . TYR A 1 78 ? 24.836 -21.317 -40.084 1.00 47.44 78 TYR A CA 1
ATOM 639 C C . TYR A 1 78 ? 24.360 -20.334 -41.149 1.00 47.44 78 TYR A C 1
ATOM 641 O O . TYR A 1 78 ? 24.010 -19.200 -40.809 1.00 47.44 78 TYR A O 1
ATOM 649 N N . ASP A 1 79 ? 24.258 -20.804 -42.388 1.00 46.78 79 ASP A N 1
ATOM 650 C CA . ASP A 1 79 ? 23.497 -20.107 -43.420 1.00 46.78 79 ASP A CA 1
ATOM 651 C C . ASP A 1 79 ? 22.007 -19.978 -43.047 1.00 46.78 79 ASP A C 1
ATOM 653 O O . ASP A 1 79 ? 21.471 -20.670 -42.166 1.00 46.78 79 ASP A O 1
ATOM 657 N N . LEU A 1 80 ? 21.356 -19.022 -43.709 1.00 46.12 80 LEU A N 1
ATOM 658 C CA . LEU A 1 80 ? 19.940 -18.689 -43.555 1.00 46.12 80 LEU A CA 1
ATOM 659 C C . LEU A 1 80 ? 19.065 -19.863 -44.023 1.00 46.12 80 LEU A C 1
ATOM 661 O O . LEU A 1 80 ? 19.392 -20.533 -45.002 1.00 46.12 80 LEU A O 1
ATOM 665 N N . THR A 1 81 ? 17.944 -20.119 -43.344 1.00 51.88 81 THR A N 1
ATOM 666 C CA . THR A 1 81 ? 16.940 -21.070 -43.861 1.00 51.88 81 THR A CA 1
ATOM 667 C C . THR A 1 81 ? 16.215 -20.501 -45.082 1.00 51.88 81 THR A C 1
ATOM 669 O O . THR A 1 81 ? 16.211 -19.290 -45.293 1.00 51.88 81 THR A O 1
ATOM 672 N N . ASP A 1 82 ? 15.535 -21.351 -45.855 1.00 51.50 82 ASP A N 1
ATOM 673 C CA . ASP A 1 82 ? 14.718 -20.904 -46.994 1.00 51.50 82 ASP A CA 1
ATOM 674 C C . ASP A 1 82 ? 13.640 -19.887 -46.551 1.00 51.50 82 ASP A C 1
ATOM 676 O O . ASP A 1 82 ? 13.472 -18.840 -47.170 1.00 51.50 82 ASP A O 1
ATOM 680 N N . GLU A 1 83 ? 13.018 -20.113 -45.386 1.00 51.97 83 GLU A N 1
ATOM 681 C CA . GLU A 1 83 ? 12.109 -19.159 -44.721 1.00 51.97 83 GLU A CA 1
ATOM 682 C C . GLU A 1 83 ? 12.783 -17.825 -44.333 1.00 51.97 83 GLU A C 1
ATOM 684 O O . GLU A 1 83 ? 12.126 -16.786 -44.285 1.00 51.97 83 GLU A O 1
ATOM 689 N N . GLU A 1 84 ? 14.084 -17.835 -44.013 1.00 44.03 84 GLU A N 1
ATOM 690 C CA . GLU A 1 84 ? 14.857 -16.621 -43.724 1.00 44.03 84 GLU A CA 1
ATOM 691 C C . GLU A 1 84 ? 15.273 -15.905 -45.029 1.00 44.03 84 GLU A C 1
ATOM 693 O O . GLU A 1 84 ? 15.323 -14.676 -45.040 1.00 44.03 84 GLU A O 1
ATOM 698 N N . LEU A 1 85 ? 15.497 -16.633 -46.133 1.00 56.03 85 LEU A N 1
ATOM 699 C CA . LEU A 1 85 ? 15.786 -16.088 -47.472 1.00 56.03 85 LEU A CA 1
ATOM 700 C C . LEU A 1 85 ? 14.570 -15.409 -48.129 1.00 56.03 85 LEU A C 1
ATOM 702 O O . LEU A 1 85 ? 14.747 -14.458 -48.891 1.00 56.03 85 LEU A O 1
ATOM 706 N N . GLU A 1 86 ? 13.346 -15.840 -47.809 1.00 55.41 86 GLU A N 1
ATOM 707 C CA . GLU A 1 86 ? 12.105 -15.169 -48.235 1.00 55.41 86 GLU A CA 1
ATOM 708 C C . GLU A 1 86 ? 11.830 -13.842 -47.492 1.00 55.41 86 GLU A C 1
ATOM 710 O O . GLU A 1 86 ? 10.936 -13.080 -47.879 1.00 55.41 86 GLU A O 1
ATOM 715 N N . LEU A 1 87 ? 12.588 -13.515 -46.436 1.00 54.41 87 LEU A N 1
ATOM 716 C CA . LEU A 1 87 ? 12.399 -12.263 -45.700 1.00 54.41 87 LEU A CA 1
ATOM 717 C C . LEU A 1 87 ? 12.856 -11.038 -46.519 1.00 54.41 87 LEU A C 1
ATOM 719 O O . LEU A 1 87 ? 13.922 -11.060 -47.138 1.00 54.41 87 LEU A O 1
ATOM 723 N N . PRO A 1 88 ? 12.123 -9.906 -46.449 1.00 55.38 88 PRO A N 1
ATOM 724 C CA . PRO A 1 88 ? 12.555 -8.635 -47.025 1.00 55.38 88 PRO A CA 1
ATOM 725 C C . PRO A 1 88 ? 14.019 -8.283 -46.677 1.00 55.38 88 PRO A C 1
ATOM 727 O O . PRO A 1 88 ? 14.389 -8.381 -45.503 1.00 55.38 88 PRO A O 1
ATOM 730 N N . PRO A 1 89 ? 14.848 -7.793 -47.626 1.00 50.16 89 PRO A N 1
ATOM 731 C CA . PRO A 1 89 ? 16.280 -7.518 -47.405 1.00 50.16 89 PRO A CA 1
ATOM 732 C C . PRO A 1 89 ? 16.628 -6.501 -46.302 1.00 50.16 89 PRO A C 1
ATOM 734 O O . PRO A 1 89 ? 17.801 -6.293 -46.000 1.00 50.16 89 PRO A O 1
ATOM 737 N N . GLN A 1 90 ? 15.632 -5.837 -45.713 1.00 51.03 90 GLN A N 1
ATOM 738 C CA . GLN A 1 90 ? 15.754 -4.968 -44.539 1.00 51.03 90 GLN A CA 1
ATOM 739 C C . GLN A 1 90 ? 15.698 -5.740 -43.202 1.00 51.03 90 GLN A C 1
ATOM 741 O O . GLN A 1 90 ? 15.983 -5.159 -42.157 1.00 51.03 90 GLN A O 1
ATOM 746 N N . LEU A 1 91 ? 15.308 -7.021 -43.221 1.00 41.44 91 LEU A N 1
ATOM 747 C CA . LEU A 1 91 ? 15.244 -7.927 -42.063 1.00 41.44 91 LEU A CA 1
ATOM 748 C C . LEU A 1 91 ? 16.397 -8.948 -42.032 1.00 41.44 91 LEU A C 1
ATOM 750 O O . LEU A 1 91 ? 16.596 -9.611 -41.011 1.00 41.44 91 LEU A O 1
ATOM 754 N N . LEU A 1 92 ? 17.138 -9.060 -43.137 1.00 45.59 92 LEU A N 1
ATOM 755 C CA . LEU A 1 92 ? 18.343 -9.873 -43.288 1.00 45.59 92 LEU A CA 1
ATOM 756 C C . LEU A 1 92 ? 19.588 -9.137 -42.765 1.00 45.59 92 LEU A C 1
ATOM 758 O O . LEU A 1 92 ? 19.668 -7.908 -42.812 1.00 45.59 92 LEU A O 1
ATOM 762 N N . HIS A 1 93 ? 20.571 -9.890 -42.260 1.00 43.12 93 HIS A N 1
ATOM 763 C CA . HIS A 1 93 ? 21.837 -9.322 -41.789 1.00 43.12 93 HIS A CA 1
ATOM 764 C C . HIS A 1 93 ? 22.663 -8.792 -42.971 1.00 43.12 93 HIS A C 1
ATOM 766 O O . HIS A 1 93 ? 22.735 -9.424 -44.024 1.00 43.12 93 HIS A O 1
ATOM 772 N N . LYS A 1 94 ? 23.315 -7.643 -42.779 1.00 48.44 94 LYS A N 1
ATOM 773 C CA . LYS A 1 94 ? 24.401 -7.163 -43.640 1.00 48.44 94 LYS A CA 1
ATOM 774 C C . LYS A 1 94 ? 25.697 -7.227 -42.851 1.00 48.44 94 LYS A C 1
ATOM 776 O O . LYS A 1 94 ? 25.727 -6.811 -41.694 1.00 48.44 94 LYS A O 1
ATOM 781 N N . ASP A 1 95 ? 26.758 -7.716 -43.483 1.00 40.09 95 ASP A N 1
ATOM 782 C CA . ASP A 1 95 ? 28.040 -7.979 -42.825 1.00 40.09 95 ASP A CA 1
ATOM 783 C C . ASP A 1 95 ? 28.877 -6.712 -42.604 1.00 40.09 95 ASP A C 1
ATOM 785 O O . ASP A 1 95 ? 29.990 -6.559 -43.113 1.00 40.09 95 ASP A O 1
ATOM 789 N N . ASP A 1 96 ? 28.349 -5.813 -41.773 1.00 39.84 96 ASP A N 1
ATOM 790 C CA . ASP A 1 96 ? 29.068 -4.663 -41.236 1.00 39.84 96 ASP A CA 1
ATOM 791 C C . ASP A 1 96 ? 30.157 -5.151 -40.265 1.00 39.84 96 ASP A C 1
ATOM 793 O O . ASP A 1 96 ? 29.964 -5.264 -39.045 1.00 39.84 96 ASP A O 1
ATOM 797 N N . ARG A 1 97 ? 31.332 -5.449 -40.830 1.00 41.62 97 ARG A N 1
ATOM 798 C CA . ARG A 1 97 ? 32.530 -5.910 -40.107 1.00 41.62 97 ARG A CA 1
ATOM 799 C C . ARG A 1 97 ? 32.909 -4.966 -38.959 1.00 41.62 97 ARG A C 1
ATOM 801 O O . ARG A 1 97 ? 33.297 -5.433 -37.891 1.00 41.62 97 ARG A O 1
ATOM 808 N N . ASP A 1 98 ? 32.693 -3.663 -39.131 1.00 38.84 98 ASP A N 1
ATOM 809 C CA . ASP A 1 98 ? 32.988 -2.643 -38.118 1.00 38.84 98 ASP A CA 1
ATOM 810 C C . ASP A 1 98 ? 31.936 -2.560 -36.992 1.00 38.84 98 ASP A C 1
ATOM 812 O O . ASP A 1 98 ? 32.265 -2.217 -35.852 1.00 38.84 98 ASP A O 1
ATOM 816 N N . ALA A 1 99 ? 30.674 -2.936 -37.245 1.00 38.78 99 ALA A N 1
ATOM 817 C CA . ALA A 1 99 ? 29.594 -2.836 -36.252 1.00 38.78 99 ALA A CA 1
ATOM 818 C C . ALA A 1 99 ? 29.775 -3.797 -35.058 1.00 38.78 99 ALA A C 1
ATOM 820 O O . ALA A 1 99 ? 29.287 -3.529 -33.951 1.00 38.78 99 ALA A O 1
ATOM 821 N N . HIS A 1 100 ? 30.539 -4.881 -35.245 1.00 37.44 100 HIS A N 1
ATOM 822 C CA . HIS A 1 100 ? 30.941 -5.800 -34.173 1.00 37.44 100 HIS A CA 1
ATOM 823 C C . HIS A 1 100 ? 31.667 -5.086 -33.020 1.00 37.44 100 HIS A C 1
ATOM 825 O O . HIS A 1 100 ? 31.540 -5.486 -31.860 1.00 37.44 100 HIS A O 1
ATOM 831 N N . ALA A 1 101 ? 32.374 -3.989 -33.306 1.00 33.53 101 ALA A N 1
ATOM 832 C CA . ALA A 1 101 ? 33.115 -3.237 -32.304 1.00 33.53 101 ALA A CA 1
ATOM 833 C C . ALA A 1 101 ? 32.229 -2.395 -31.366 1.00 33.53 101 ALA A C 1
ATOM 835 O O . ALA A 1 101 ? 32.718 -2.010 -30.304 1.00 33.53 101 ALA A O 1
ATOM 836 N N . CYS A 1 102 ? 30.973 -2.094 -31.720 1.00 35.56 102 CYS A N 1
ATOM 837 C CA . CYS A 1 102 ? 30.133 -1.158 -30.958 1.00 35.56 102 CYS A CA 1
ATOM 838 C C . CYS A 1 102 ? 28.973 -1.817 -30.202 1.00 35.56 102 CYS A C 1
ATOM 840 O O . CYS A 1 102 ? 28.657 -1.376 -29.098 1.00 35.56 102 CYS A O 1
ATOM 842 N N . ALA A 1 103 ? 28.381 -2.898 -30.721 1.00 38.38 103 ALA A N 1
ATOM 843 C CA . ALA A 1 103 ? 27.256 -3.564 -30.052 1.00 38.38 103 ALA A CA 1
ATOM 844 C C . ALA A 1 103 ? 27.641 -4.284 -28.738 1.00 38.38 103 ALA A C 1
ATOM 846 O O . ALA A 1 103 ? 26.778 -4.511 -27.892 1.00 38.38 103 ALA A O 1
ATOM 847 N N . VAL A 1 104 ? 28.921 -4.648 -28.556 1.00 45.69 104 VAL A N 1
ATOM 848 C CA . VAL A 1 104 ? 29.359 -5.606 -27.513 1.00 45.69 104 VAL A CA 1
ATOM 849 C C . VAL A 1 104 ? 30.466 -5.058 -26.583 1.00 45.69 104 VAL A C 1
ATOM 851 O O . VAL A 1 104 ? 31.042 -5.802 -25.791 1.00 45.69 104 VAL A O 1
ATOM 854 N N . LYS A 1 105 ? 30.764 -3.746 -26.586 1.00 41.84 105 LYS A N 1
ATOM 855 C CA . LYS A 1 105 ? 31.779 -3.151 -25.676 1.00 41.84 105 LYS A CA 1
ATOM 856 C C . LYS A 1 105 ? 31.278 -2.906 -24.235 1.00 41.84 105 LYS A C 1
ATOM 858 O O . LYS A 1 105 ? 31.125 -1.789 -23.751 1.00 41.84 105 LYS A O 1
ATOM 863 N N . THR A 1 106 ? 31.086 -4.033 -23.551 1.00 43.25 106 THR A N 1
ATOM 864 C CA . THR A 1 106 ? 31.460 -4.339 -22.151 1.00 43.25 106 THR A CA 1
ATOM 865 C C . THR A 1 106 ? 30.859 -3.600 -20.940 1.00 43.25 106 THR A C 1
ATOM 867 O O . THR A 1 106 ? 30.668 -4.269 -19.925 1.00 43.25 106 THR A O 1
ATOM 870 N N . TRP A 1 107 ? 30.540 -2.297 -20.954 1.00 45.56 107 TRP A N 1
ATOM 871 C CA . TRP A 1 107 ? 30.234 -1.554 -19.700 1.00 45.56 107 TRP A CA 1
ATOM 872 C C . TRP A 1 107 ? 28.935 -0.708 -19.706 1.00 45.56 107 TRP A C 1
ATOM 874 O O . TRP A 1 107 ? 28.810 0.260 -18.943 1.00 45.56 107 TRP A O 1
ATOM 884 N N . HIS A 1 108 ? 27.952 -1.012 -20.564 1.00 45.94 108 HIS A N 1
ATOM 885 C CA . HIS A 1 108 ? 26.900 -0.042 -20.923 1.00 45.94 108 HIS A CA 1
ATOM 886 C C . HIS A 1 108 ? 25.447 -0.527 -20.770 1.00 45.94 108 HIS A C 1
ATOM 888 O O . HIS A 1 108 ? 25.144 -1.710 -20.891 1.00 45.94 108 HIS A O 1
ATOM 894 N N . ARG A 1 109 ? 24.541 0.434 -20.507 1.00 45.72 109 ARG A N 1
ATOM 895 C CA . ARG A 1 109 ? 23.121 0.313 -20.879 1.00 45.72 109 ARG A CA 1
ATOM 896 C C . ARG A 1 109 ? 23.084 0.282 -22.400 1.00 45.72 109 ARG A C 1
ATOM 898 O O . ARG A 1 109 ? 23.687 1.162 -23.012 1.00 45.72 109 ARG A O 1
ATOM 905 N N . VAL A 1 110 ? 22.339 -0.641 -22.981 1.00 51.25 110 VAL A N 1
ATOM 906 C CA . VAL A 1 110 ? 22.080 -0.676 -24.416 1.00 51.25 110 VAL A CA 1
ATOM 907 C C . VAL A 1 110 ? 20.575 -0.530 -24.628 1.00 51.25 110 VAL A C 1
ATOM 909 O O . VAL A 1 110 ? 19.761 -1.073 -23.876 1.00 51.25 110 VAL A O 1
ATOM 912 N N . LEU A 1 111 ? 20.178 0.261 -25.622 1.00 53.31 111 LEU A N 1
ATOM 913 C CA . LEU A 1 111 ? 18.771 0.410 -25.972 1.00 53.31 111 LEU A CA 1
ATOM 914 C C . LEU A 1 111 ? 18.329 -0.857 -26.712 1.00 53.31 111 LEU A C 1
ATOM 916 O O . LEU A 1 111 ? 18.618 -1.049 -27.885 1.00 53.31 111 LEU A O 1
ATOM 920 N N . HIS A 1 112 ? 17.634 -1.739 -25.990 1.00 54.47 112 HIS A N 1
ATOM 921 C CA . HIS A 1 112 ? 17.162 -3.062 -26.434 1.00 54.47 112 HIS A CA 1
ATOM 922 C C . HIS A 1 112 ? 16.329 -3.074 -27.730 1.00 54.47 112 HIS A C 1
ATOM 924 O O . HIS A 1 112 ? 16.066 -4.148 -28.260 1.00 54.47 112 HIS A O 1
ATOM 930 N N . LYS A 1 113 ? 15.889 -1.907 -28.216 1.00 53.78 113 LYS A N 1
ATOM 931 C CA . LYS A 1 113 ? 15.115 -1.743 -29.454 1.00 53.78 113 LYS A CA 1
ATOM 932 C C . LYS A 1 113 ? 15.988 -1.677 -30.705 1.00 53.78 113 LYS A C 1
ATOM 934 O O . LYS A 1 113 ? 15.553 -2.118 -31.759 1.00 53.78 113 LYS A O 1
ATOM 939 N N . ASP A 1 114 ? 17.212 -1.179 -30.553 1.00 57.81 114 ASP A N 1
ATOM 940 C CA . ASP A 1 114 ? 18.158 -0.901 -31.642 1.00 57.81 114 ASP A CA 1
ATOM 941 C C . ASP A 1 114 ? 19.281 -1.962 -31.685 1.00 57.81 114 ASP A C 1
ATOM 943 O O . ASP A 1 114 ? 20.315 -1.801 -32.331 1.00 57.81 114 ASP A O 1
ATOM 947 N N . LEU A 1 115 ? 19.084 -3.050 -30.936 1.00 65.94 115 LEU A N 1
ATOM 948 C CA . LEU A 1 115 ? 20.006 -4.160 -30.749 1.00 65.94 115 LEU A CA 1
ATOM 949 C C . LEU A 1 115 ? 19.658 -5.310 -31.690 1.00 65.94 115 LEU A C 1
ATOM 951 O O . LEU A 1 115 ? 18.561 -5.861 -31.624 1.00 65.94 115 LEU A O 1
ATOM 955 N N . ASP A 1 116 ? 20.631 -5.725 -32.496 1.00 71.38 116 ASP A N 1
ATOM 956 C CA . ASP A 1 116 ? 20.538 -6.925 -33.323 1.00 71.38 116 ASP A CA 1
ATOM 957 C C . ASP A 1 116 ? 20.293 -8.183 -32.454 1.00 71.38 116 ASP A C 1
ATOM 959 O O . ASP A 1 116 ? 21.158 -8.557 -31.648 1.00 71.38 116 ASP A O 1
ATOM 963 N N . PRO A 1 117 ? 19.149 -8.879 -32.624 1.00 74.12 117 PRO A N 1
ATOM 964 C CA . PRO A 1 117 ? 18.841 -10.101 -31.890 1.00 74.12 117 PRO A CA 1
ATOM 965 C C . PRO A 1 117 ? 19.861 -11.227 -32.098 1.00 74.12 117 PRO A C 1
ATOM 967 O O . PRO A 1 117 ? 20.052 -12.022 -31.177 1.00 74.12 117 PRO A O 1
ATOM 970 N N . GLN A 1 118 ? 20.527 -11.313 -33.259 1.00 73.31 118 GLN A N 1
ATOM 971 C CA . GLN A 1 118 ? 21.533 -12.350 -33.525 1.00 73.31 118 GLN A CA 1
ATOM 972 C C . GLN A 1 118 ? 22.737 -12.198 -32.592 1.00 73.31 118 GLN A C 1
ATOM 974 O O . GLN A 1 118 ? 23.115 -13.154 -31.910 1.00 73.31 118 GLN A O 1
ATOM 979 N N . LYS A 1 119 ? 23.263 -10.972 -32.471 1.00 73.88 119 LYS A N 1
ATOM 980 C CA . LYS A 1 119 ? 24.410 -10.623 -31.610 1.00 73.88 119 LYS A CA 1
ATOM 981 C C . LYS A 1 119 ? 24.128 -10.829 -30.114 1.00 73.88 119 LYS A C 1
ATOM 983 O O . LYS A 1 119 ? 25.061 -10.910 -29.318 1.00 73.88 119 LYS A O 1
ATOM 988 N N . LEU A 1 120 ? 22.857 -10.979 -29.727 1.00 76.31 120 LEU A N 1
ATOM 989 C CA . LEU A 1 120 ? 22.437 -11.280 -28.355 1.00 76.31 120 LEU A CA 1
ATOM 990 C C . LEU A 1 120 ? 22.137 -12.759 -28.076 1.00 76.31 120 LEU A C 1
ATOM 992 O O . LEU A 1 120 ? 22.014 -13.132 -26.906 1.00 76.31 120 LEU A O 1
ATOM 996 N N . ARG A 1 121 ? 22.083 -13.624 -29.100 1.00 76.19 121 ARG A N 1
ATOM 997 C CA . ARG A 1 121 ? 21.871 -15.071 -28.914 1.00 76.19 121 ARG A CA 1
ATOM 998 C C . ARG A 1 121 ? 22.884 -15.720 -27.955 1.00 76.19 121 ARG A C 1
ATOM 1000 O O . ARG A 1 121 ? 22.416 -16.474 -27.102 1.00 76.19 121 ARG A O 1
ATOM 1007 N N . PRO A 1 122 ? 24.205 -15.430 -27.985 1.00 80.94 122 PRO A N 1
ATOM 1008 C CA . PRO A 1 122 ? 25.159 -16.055 -27.061 1.00 80.94 122 PRO A CA 1
ATOM 1009 C C . PRO A 1 122 ? 24.846 -15.772 -25.584 1.00 80.94 122 PRO A C 1
ATOM 1011 O O . PRO A 1 122 ? 24.838 -16.686 -24.763 1.00 80.94 122 PRO A O 1
ATOM 1014 N N . PHE A 1 123 ? 24.494 -14.525 -25.247 1.00 79.38 123 PHE A N 1
ATOM 1015 C CA . PHE A 1 123 ? 24.164 -14.110 -23.875 1.00 79.38 123 PHE A CA 1
ATOM 1016 C C . PHE A 1 123 ? 22.827 -14.669 -23.364 1.00 79.38 123 PHE A C 1
ATOM 1018 O O . PHE A 1 123 ? 22.566 -14.639 -22.163 1.00 79.38 123 PHE A O 1
ATOM 1025 N N . LEU A 1 124 ? 21.985 -15.178 -24.267 1.00 83.44 124 LEU A N 1
ATOM 1026 C CA . LEU A 1 124 ? 20.674 -15.760 -23.978 1.00 83.44 124 LEU A CA 1
ATOM 1027 C C . LEU A 1 124 ? 20.641 -17.276 -24.246 1.00 83.44 124 LEU A C 1
ATOM 1029 O O . LEU A 1 124 ? 19.574 -17.827 -24.508 1.00 83.44 124 LEU A O 1
ATOM 1033 N N . GLY A 1 125 ? 21.792 -17.960 -24.204 1.00 82.94 125 GLY A N 1
ATOM 1034 C CA . GLY A 1 125 ? 21.866 -19.422 -24.340 1.00 82.94 125 GLY A CA 1
ATOM 1035 C C . GLY A 1 125 ? 21.461 -19.934 -25.726 1.00 82.94 125 GLY A C 1
ATOM 1036 O O . GLY A 1 125 ? 20.773 -20.945 -25.837 1.00 82.94 125 GLY A O 1
ATOM 1037 N N . PHE A 1 126 ? 21.820 -19.193 -26.777 1.00 80.56 126 PHE A N 1
ATOM 1038 C CA . PHE A 1 126 ? 21.585 -19.496 -28.196 1.00 80.56 126 PHE A CA 1
ATOM 1039 C C . PHE A 1 126 ? 20.125 -19.760 -28.605 1.00 80.56 126 PHE A C 1
ATOM 1041 O O . PHE A 1 126 ? 19.870 -20.296 -29.689 1.00 80.56 126 PHE A O 1
ATOM 1048 N N . ARG A 1 127 ? 19.152 -19.317 -27.795 1.00 82.56 127 ARG A N 1
ATOM 1049 C CA . ARG A 1 127 ? 17.711 -19.473 -28.062 1.00 82.56 127 ARG A CA 1
ATOM 1050 C C . ARG A 1 127 ? 17.314 -18.975 -29.471 1.00 82.56 127 ARG A C 1
ATOM 1052 O O . ARG A 1 127 ? 17.992 -18.102 -30.028 1.00 82.56 127 ARG A O 1
ATOM 1059 N N . PRO A 1 128 ? 16.225 -19.518 -30.058 1.00 84.69 128 PRO A N 1
ATOM 1060 C CA . PRO A 1 128 ? 15.704 -19.086 -31.355 1.00 84.69 128 PRO A CA 1
ATOM 1061 C C . PRO A 1 128 ? 15.543 -17.566 -31.455 1.00 84.69 128 PRO A C 1
ATOM 1063 O O . PRO A 1 128 ? 15.114 -16.918 -30.498 1.00 84.69 128 PRO A O 1
ATOM 1066 N N . ILE A 1 129 ? 15.861 -17.001 -32.624 1.00 80.19 129 ILE A N 1
ATOM 1067 C CA . ILE A 1 129 ? 15.898 -15.546 -32.838 1.00 80.19 129 ILE A CA 1
ATOM 1068 C C . ILE A 1 129 ? 14.550 -14.870 -32.549 1.00 80.19 129 ILE A C 1
ATOM 1070 O O . ILE A 1 129 ? 14.511 -13.773 -31.998 1.00 80.19 129 ILE A O 1
ATOM 1074 N N . GLU A 1 130 ? 13.439 -15.548 -32.840 1.00 81.69 130 GLU A N 1
ATOM 1075 C CA . GLU A 1 130 ? 12.089 -15.063 -32.551 1.00 81.69 130 GLU A CA 1
ATOM 1076 C C . GLU A 1 130 ? 11.806 -14.978 -31.039 1.00 81.69 130 GLU A C 1
ATOM 1078 O O . GLU A 1 130 ? 11.216 -14.003 -30.571 1.00 81.69 130 GLU A O 1
ATOM 1083 N N . ILE A 1 131 ? 12.323 -15.928 -30.249 1.00 85.06 131 ILE A N 1
ATOM 1084 C CA . ILE A 1 131 ? 12.250 -15.880 -28.782 1.00 85.06 131 ILE A CA 1
ATOM 1085 C C . ILE A 1 131 ? 13.112 -14.731 -28.253 1.00 85.06 131 ILE A C 1
ATOM 1087 O O . ILE A 1 131 ? 12.640 -13.983 -27.404 1.00 85.06 131 ILE A O 1
ATOM 1091 N N . VAL A 1 132 ? 14.321 -14.518 -28.789 1.00 82.62 132 VAL A N 1
ATOM 1092 C CA . VAL A 1 132 ? 15.166 -13.370 -28.403 1.00 82.62 132 VAL A CA 1
ATOM 1093 C C . VAL A 1 132 ? 14.477 -12.036 -28.722 1.00 82.62 132 VAL A C 1
ATOM 1095 O O . VAL A 1 132 ? 14.410 -11.171 -27.850 1.00 82.62 132 VAL A O 1
ATOM 1098 N N . ARG A 1 133 ? 13.879 -11.888 -29.915 1.00 83.38 133 ARG A N 1
ATOM 1099 C CA . ARG A 1 133 ? 13.052 -10.720 -30.288 1.00 83.38 133 ARG A CA 1
ATOM 1100 C C . ARG A 1 133 ? 11.905 -10.504 -29.286 1.00 83.38 133 ARG A C 1
ATOM 1102 O O . ARG A 1 133 ? 11.748 -9.398 -28.768 1.00 83.38 133 ARG A O 1
ATOM 1109 N N . LYS A 1 134 ? 11.153 -11.559 -28.944 1.00 87.19 134 LYS A N 1
ATOM 1110 C CA . LYS A 1 134 ? 10.066 -11.509 -27.945 1.00 87.19 134 LYS A CA 1
ATOM 1111 C C . LYS A 1 134 ? 10.573 -11.166 -26.538 1.00 87.19 134 LYS A C 1
ATOM 1113 O O . LYS A 1 134 ? 9.914 -10.395 -25.843 1.00 87.19 134 LYS A O 1
ATOM 1118 N N . THR A 1 135 ? 11.739 -11.660 -26.118 1.00 86.19 135 THR A N 1
ATOM 1119 C CA . THR A 1 135 ? 12.367 -11.291 -24.837 1.00 86.19 135 THR A CA 1
ATOM 1120 C C . THR A 1 135 ? 12.754 -9.814 -24.812 1.00 86.19 135 THR A C 1
ATOM 1122 O O . THR A 1 135 ? 12.417 -9.125 -23.852 1.00 86.19 135 THR A O 1
ATOM 1125 N N . LEU A 1 136 ? 13.399 -9.294 -25.860 1.00 83.06 136 LEU A N 1
ATOM 1126 C CA . LEU A 1 136 ? 13.801 -7.881 -25.940 1.00 83.06 136 LEU A CA 1
ATOM 1127 C C . LEU A 1 136 ? 12.595 -6.931 -25.942 1.00 83.06 136 LEU A C 1
ATOM 1129 O O . LEU A 1 136 ? 12.654 -5.875 -25.321 1.00 83.06 136 LEU A O 1
ATOM 1133 N N . ALA A 1 137 ? 11.483 -7.326 -26.569 1.00 82.62 137 ALA A N 1
ATOM 1134 C CA . ALA A 1 137 ? 10.241 -6.553 -26.561 1.00 82.62 137 ALA A CA 1
ATOM 1135 C C . ALA A 1 137 ? 9.521 -6.524 -25.193 1.00 82.62 137 ALA A C 1
ATOM 1137 O O . ALA A 1 137 ? 8.797 -5.571 -24.914 1.00 82.62 137 ALA A O 1
ATOM 1138 N N . ASN A 1 138 ? 9.707 -7.547 -24.346 1.00 85.31 138 ASN A N 1
ATOM 1139 C CA . ASN A 1 138 ? 8.962 -7.728 -23.087 1.00 85.31 138 ASN A CA 1
ATOM 1140 C C . ASN A 1 138 ? 9.816 -7.579 -21.807 1.00 85.31 138 ASN A C 1
ATOM 1142 O O . ASN A 1 138 ? 9.313 -7.796 -20.706 1.00 85.31 138 ASN A O 1
ATOM 1146 N N . THR A 1 139 ? 11.098 -7.216 -21.916 1.00 81.19 139 THR A N 1
ATOM 1147 C CA . THR A 1 139 ? 12.009 -7.038 -20.766 1.00 81.19 139 THR A CA 1
ATOM 1148 C C . THR A 1 139 ? 12.628 -5.639 -20.734 1.00 81.19 139 THR A C 1
ATOM 1150 O O . THR A 1 139 ? 12.479 -4.851 -21.664 1.00 81.19 139 THR A O 1
ATOM 1153 N N . THR A 1 140 ? 13.308 -5.283 -19.636 1.00 77.19 140 THR A N 1
ATOM 1154 C CA . THR A 1 140 ? 13.967 -3.973 -19.493 1.00 77.19 140 THR A CA 1
ATOM 1155 C C . THR A 1 140 ? 15.391 -4.108 -18.955 1.00 77.19 140 THR A C 1
ATOM 1157 O O . THR A 1 140 ? 15.654 -4.873 -18.031 1.00 77.19 140 THR A O 1
ATOM 1160 N N . GLN A 1 141 ? 16.323 -3.320 -19.502 1.00 77.31 141 GLN A N 1
ATOM 1161 C CA . GLN A 1 141 ? 17.721 -3.271 -19.054 1.00 77.31 141 GLN A CA 1
ATOM 1162 C C . GLN A 1 141 ? 17.972 -2.012 -18.202 1.00 77.31 141 GLN A C 1
ATOM 1164 O O . GLN A 1 141 ? 18.606 -1.048 -18.632 1.00 77.31 141 GLN A O 1
ATOM 1169 N N . LEU A 1 142 ? 17.418 -1.978 -16.984 1.00 76.44 142 LEU A N 1
ATOM 1170 C CA . LEU A 1 142 ? 17.479 -0.777 -16.133 1.00 76.44 142 LEU A CA 1
ATOM 1171 C C . LEU A 1 142 ? 18.894 -0.475 -15.600 1.00 76.44 142 LEU A C 1
ATOM 1173 O O . LEU A 1 142 ? 19.259 0.700 -15.470 1.00 76.44 142 LEU A O 1
ATOM 1177 N N . ALA A 1 143 ? 19.680 -1.519 -15.319 1.00 76.88 143 ALA A N 1
ATOM 1178 C CA . ALA A 1 143 ? 21.041 -1.449 -14.783 1.00 76.88 143 ALA A CA 1
ATOM 1179 C C . ALA A 1 143 ? 22.130 -1.615 -15.860 1.00 76.88 143 ALA A C 1
ATOM 1181 O O . ALA A 1 143 ? 21.879 -2.109 -16.956 1.00 76.88 143 ALA A O 1
ATOM 1182 N N . ARG A 1 144 ? 23.366 -1.236 -15.509 1.00 75.38 144 ARG A N 1
ATOM 1183 C CA . ARG A 1 144 ? 24.593 -1.484 -16.291 1.00 75.38 144 ARG A CA 1
ATOM 1184 C C . ARG A 1 144 ? 25.662 -2.114 -15.404 1.00 75.38 144 ARG A C 1
ATOM 1186 O O . ARG A 1 144 ? 25.678 -1.861 -14.200 1.00 75.38 144 ARG A O 1
ATOM 1193 N N . LEU A 1 145 ? 26.590 -2.879 -15.967 1.00 74.19 145 LEU A N 1
ATOM 1194 C CA . LEU A 1 145 ? 27.748 -3.330 -15.196 1.00 74.19 145 LEU A CA 1
ATOM 1195 C C . LEU A 1 145 ? 28.644 -2.121 -14.848 1.00 74.19 145 LEU A C 1
ATOM 1197 O O . LEU A 1 145 ? 28.776 -1.197 -15.648 1.00 74.19 145 LEU A O 1
ATOM 1201 N N . ILE A 1 146 ? 29.235 -2.094 -13.647 1.00 72.50 146 ILE A N 1
ATOM 1202 C CA . ILE A 1 146 ? 30.141 -1.016 -13.213 1.00 72.50 146 ILE A CA 1
ATOM 1203 C C . ILE A 1 146 ? 31.545 -1.595 -13.070 1.00 72.50 146 ILE A C 1
ATOM 1205 O O . ILE A 1 146 ? 31.815 -2.341 -12.128 1.00 72.50 146 ILE A O 1
ATOM 1209 N N . ILE A 1 147 ? 32.411 -1.233 -14.012 1.00 71.94 147 ILE A N 1
ATOM 1210 C CA . ILE A 1 147 ? 33.804 -1.693 -14.129 1.00 71.94 147 ILE A CA 1
ATOM 1211 C C . ILE A 1 147 ? 34.622 -0.686 -13.276 1.00 71.94 147 ILE A C 1
ATOM 1213 O O . ILE A 1 147 ? 34.384 0.525 -13.317 1.00 71.94 147 ILE A O 1
ATOM 1217 N N . ARG A 1 148 ? 35.550 -1.192 -12.451 1.00 70.69 148 ARG A N 1
ATOM 1218 C CA . ARG A 1 148 ? 36.540 -0.409 -11.690 1.00 70.69 148 ARG A CA 1
ATOM 1219 C C . ARG A 1 148 ? 37.828 -1.214 -11.539 1.00 70.69 148 ARG A C 1
ATOM 1221 O O . ARG A 1 148 ? 37.765 -2.402 -11.236 1.00 70.69 148 ARG A O 1
ATOM 1228 N N . TYR A 1 149 ? 38.966 -0.540 -11.683 1.00 78.12 149 TYR A N 1
ATOM 1229 C CA . TYR A 1 149 ? 40.300 -1.109 -11.494 1.00 78.12 149 TYR A CA 1
ATOM 1230 C C . TYR A 1 149 ? 41.048 -0.361 -10.369 1.00 78.12 149 TYR A C 1
ATOM 1232 O O . TYR A 1 149 ? 40.946 0.866 -10.304 1.00 78.12 149 TYR A O 1
ATOM 1240 N N . PRO A 1 150 ? 41.771 -1.059 -9.468 1.00 84.25 150 PRO A N 1
ATOM 1241 C CA . PRO A 1 150 ? 41.674 -2.502 -9.221 1.00 84.25 150 PRO A CA 1
ATOM 1242 C C . PRO A 1 150 ? 40.249 -2.902 -8.800 1.00 84.25 150 PRO A C 1
ATOM 1244 O O . PRO A 1 150 ? 39.454 -2.051 -8.387 1.00 84.25 150 PRO A O 1
ATOM 1247 N N . LEU A 1 151 ? 39.924 -4.194 -8.905 1.00 83.25 151 LEU A N 1
ATOM 1248 C CA . LEU A 1 151 ? 38.631 -4.723 -8.463 1.00 83.25 151 LEU A CA 1
ATOM 1249 C C . LEU A 1 151 ? 38.429 -4.446 -6.963 1.00 83.25 151 LEU A C 1
ATOM 1251 O O . LEU A 1 151 ? 39.352 -4.587 -6.162 1.00 83.25 151 LEU A O 1
ATOM 1255 N N . ARG A 1 152 ? 37.215 -4.045 -6.570 1.00 80.75 152 ARG A N 1
ATOM 1256 C CA . ARG A 1 152 ? 36.855 -3.759 -5.169 1.00 80.75 152 ARG A CA 1
ATOM 1257 C C . ARG A 1 152 ? 35.520 -4.406 -4.818 1.00 80.75 152 ARG A C 1
ATOM 1259 O O . ARG A 1 152 ? 34.590 -4.373 -5.623 1.00 80.75 152 ARG A O 1
ATOM 1266 N N . LYS A 1 153 ? 35.403 -4.931 -3.594 1.00 83.06 153 LYS A N 1
ATOM 1267 C CA . LYS A 1 153 ? 34.141 -5.453 -3.050 1.00 83.06 153 LYS A CA 1
ATOM 1268 C C . LYS A 1 153 ? 33.087 -4.340 -3.006 1.00 83.06 153 LYS A C 1
ATOM 1270 O O . LYS A 1 153 ? 33.348 -3.251 -2.496 1.00 83.06 153 LYS A O 1
ATOM 1275 N N . HIS A 1 154 ? 31.886 -4.612 -3.512 1.00 81.31 154 HIS A N 1
ATOM 1276 C CA . HIS A 1 154 ? 30.747 -3.714 -3.331 1.00 81.31 154 HIS A CA 1
ATOM 1277 C C . HIS A 1 154 ? 30.222 -3.841 -1.893 1.00 81.31 154 HIS A C 1
ATOM 1279 O O . HIS A 1 154 ? 29.863 -4.932 -1.461 1.00 81.31 154 HIS A O 1
ATOM 1285 N N . VAL A 1 155 ? 30.198 -2.727 -1.154 1.00 83.94 155 VAL A N 1
ATOM 1286 C CA . VAL A 1 155 ? 29.713 -2.663 0.244 1.00 83.94 155 VAL A CA 1
ATOM 1287 C C . VAL A 1 155 ? 28.203 -2.379 0.317 1.00 83.94 155 VAL A C 1
ATOM 1289 O O . VAL A 1 155 ? 27.558 -2.683 1.311 1.00 83.94 155 VAL A O 1
ATOM 1292 N N . LYS A 1 156 ? 27.625 -1.818 -0.753 1.00 80.38 156 LYS A N 1
ATOM 1293 C CA . LYS A 1 156 ? 26.188 -1.554 -0.917 1.00 80.38 156 LYS A CA 1
ATOM 1294 C C . LYS A 1 156 ? 25.715 -2.068 -2.280 1.00 80.38 156 LYS A C 1
ATOM 1296 O O . LYS A 1 156 ? 26.531 -2.246 -3.189 1.00 80.38 156 LYS A O 1
ATOM 1301 N N . ALA A 1 157 ? 24.408 -2.280 -2.431 1.00 80.56 157 ALA A N 1
ATOM 1302 C CA . ALA A 1 157 ? 23.801 -2.627 -3.715 1.00 80.56 157 ALA A CA 1
ATOM 1303 C C . ALA A 1 157 ? 24.100 -1.548 -4.773 1.00 80.56 157 ALA A C 1
ATOM 1305 O O . ALA A 1 157 ? 24.001 -0.356 -4.495 1.00 80.56 157 ALA A O 1
ATOM 1306 N N . ARG A 1 158 ? 24.462 -1.961 -5.997 1.00 81.06 158 ARG A N 1
ATOM 1307 C CA . ARG A 1 158 ? 24.788 -1.026 -7.095 1.00 81.06 158 ARG A CA 1
ATOM 1308 C C . ARG A 1 158 ? 23.569 -0.276 -7.635 1.00 81.06 158 ARG A C 1
ATOM 1310 O O . ARG A 1 158 ? 23.719 0.831 -8.135 1.00 81.06 158 ARG A O 1
ATOM 1317 N N . PHE A 1 159 ? 22.400 -0.912 -7.568 1.00 82.50 159 PHE A N 1
ATOM 1318 C CA . PHE A 1 159 ? 21.132 -0.429 -8.110 1.00 82.50 159 PHE A CA 1
ATOM 1319 C C . PHE A 1 159 ? 20.002 -0.847 -7.155 1.00 82.50 159 PHE A C 1
ATOM 1321 O O . PHE A 1 159 ? 19.372 -1.877 -7.392 1.00 82.50 159 PHE A O 1
ATOM 1328 N N . PRO A 1 160 ? 19.769 -0.112 -6.048 1.00 77.06 160 PRO A N 1
ATOM 1329 C CA . PRO A 1 160 ? 18.767 -0.483 -5.041 1.00 77.06 160 PRO A CA 1
ATOM 1330 C C . PRO A 1 160 ? 17.375 -0.733 -5.641 1.00 77.06 160 PRO A C 1
ATOM 1332 O O . PRO A 1 160 ? 16.699 -1.685 -5.267 1.00 77.06 160 PRO A O 1
ATOM 1335 N N . PHE A 1 161 ? 17.015 0.034 -6.674 1.00 77.06 161 PHE A N 1
ATOM 1336 C CA . PHE A 1 161 ? 15.766 -0.069 -7.435 1.00 77.06 161 PHE A CA 1
ATOM 1337 C C . PHE A 1 161 ? 15.525 -1.386 -8.201 1.00 77.06 161 PHE A C 1
ATOM 1339 O O . PHE A 1 161 ? 14.465 -1.526 -8.812 1.00 77.06 161 PHE A O 1
ATOM 1346 N N . LEU A 1 162 ? 16.492 -2.314 -8.229 1.00 81.75 162 LEU A N 1
ATOM 1347 C CA . LEU A 1 162 ? 16.305 -3.690 -8.719 1.00 81.75 162 LEU A CA 1
ATOM 1348 C C . LEU A 1 162 ? 16.116 -4.719 -7.596 1.00 81.75 162 LEU A C 1
ATOM 1350 O O . LEU A 1 162 ? 15.697 -5.837 -7.879 1.00 81.75 162 LEU A O 1
ATOM 1354 N N . ASN A 1 163 ? 16.422 -4.364 -6.346 1.00 81.06 163 ASN A N 1
ATOM 1355 C CA . ASN A 1 163 ? 16.237 -5.251 -5.197 1.00 81.06 163 ASN A CA 1
ATOM 1356 C C . ASN A 1 163 ? 14.806 -5.163 -4.637 1.00 81.06 163 ASN A C 1
ATOM 1358 O O . ASN A 1 163 ? 14.330 -6.109 -4.017 1.00 81.06 163 ASN A O 1
ATOM 1362 N N . THR A 1 164 ? 14.128 -4.031 -4.837 1.00 79.44 164 THR A N 1
ATOM 1363 C CA . THR A 1 164 ? 12.747 -3.800 -4.392 1.00 79.44 164 THR A CA 1
ATOM 1364 C C . THR A 1 164 ? 11.745 -4.214 -5.472 1.00 79.44 164 THR A C 1
ATOM 1366 O O . THR A 1 164 ? 11.961 -3.968 -6.661 1.00 79.44 164 THR A O 1
ATOM 1369 N N . ARG A 1 165 ? 10.602 -4.774 -5.050 1.00 87.62 165 ARG A N 1
ATOM 1370 C CA . ARG A 1 165 ? 9.402 -4.972 -5.885 1.00 87.62 165 ARG A CA 1
ATOM 1371 C C . ARG A 1 165 ? 9.063 -3.685 -6.649 1.00 87.62 165 ARG A C 1
ATOM 1373 O O . ARG A 1 165 ? 9.190 -2.591 -6.100 1.00 87.62 165 ARG A O 1
ATOM 1380 N N . ARG A 1 166 ? 8.586 -3.806 -7.891 1.00 88.19 166 ARG A N 1
ATOM 1381 C CA . ARG A 1 166 ? 8.030 -2.681 -8.661 1.00 88.19 166 ARG A CA 1
ATOM 1382 C C . ARG A 1 166 ? 6.560 -2.905 -8.981 1.00 88.19 166 ARG A C 1
ATOM 1384 O O . ARG A 1 166 ? 6.168 -4.023 -9.303 1.00 88.19 166 ARG A O 1
ATOM 1391 N N . ILE A 1 167 ? 5.777 -1.832 -8.944 1.00 90.06 167 ILE A N 1
ATOM 1392 C CA . ILE A 1 167 ? 4.358 -1.826 -9.307 1.00 90.06 167 ILE A CA 1
ATOM 1393 C C . ILE A 1 167 ? 4.233 -1.339 -10.756 1.00 90.06 167 ILE A C 1
ATOM 1395 O O . ILE A 1 167 ? 4.720 -0.259 -11.100 1.00 90.06 167 ILE A O 1
ATOM 1399 N N . ASN A 1 168 ? 3.571 -2.116 -11.619 1.00 87.31 168 ASN A N 1
ATOM 1400 C CA . ASN A 1 168 ? 3.434 -1.812 -13.052 1.00 87.31 168 ASN A CA 1
ATOM 1401 C C . ASN A 1 168 ? 2.306 -0.798 -13.352 1.00 87.31 168 ASN A C 1
ATOM 1403 O O . ASN A 1 168 ? 1.534 -0.947 -14.305 1.00 87.31 168 ASN A O 1
ATOM 1407 N N . GLU A 1 169 ? 2.183 0.252 -12.541 1.00 92.06 169 GLU A N 1
ATOM 1408 C CA . GLU A 1 169 ? 1.254 1.356 -12.784 1.00 92.06 169 GLU A CA 1
ATOM 1409 C C . GLU A 1 169 ? 1.797 2.710 -12.318 1.00 92.06 169 GLU A C 1
ATOM 1411 O O . GLU A 1 169 ? 2.883 2.809 -11.735 1.00 92.06 169 GLU A O 1
ATOM 1416 N N . GLY A 1 170 ? 1.065 3.768 -12.663 1.00 92.56 170 GLY A N 1
ATOM 1417 C CA . GLY A 1 170 ? 1.236 5.076 -12.050 1.00 92.56 170 GLY A CA 1
ATOM 1418 C C . GLY A 1 170 ? 0.402 5.163 -10.780 1.00 92.56 170 GLY A C 1
ATOM 1419 O O . GLY A 1 170 ? -0.730 4.681 -10.755 1.00 92.56 170 GLY A O 1
ATOM 1420 N N . ILE A 1 171 ? 0.963 5.780 -9.749 1.00 94.06 171 ILE A N 1
ATOM 1421 C CA . ILE A 1 171 ? 0.276 6.083 -8.498 1.00 94.06 171 ILE A CA 1
ATOM 1422 C C . ILE A 1 171 ? 0.008 7.584 -8.479 1.00 94.06 171 ILE A C 1
ATOM 1424 O O . ILE A 1 171 ? 0.941 8.377 -8.606 1.00 94.06 171 ILE A O 1
ATOM 1428 N N . SER A 1 172 ? -1.257 7.971 -8.336 1.00 93.00 172 SER A N 1
ATOM 1429 C CA . SER A 1 172 ? -1.642 9.348 -8.022 1.00 93.00 172 SER A CA 1
ATOM 1430 C C . SER A 1 172 ? -1.718 9.474 -6.505 1.00 93.00 172 SER A C 1
ATOM 1432 O O . SER A 1 172 ? -2.208 8.556 -5.851 1.00 93.00 172 SER A O 1
ATOM 1434 N N . THR A 1 173 ? -1.233 10.567 -5.929 1.00 91.62 173 THR A N 1
ATOM 1435 C CA . THR A 1 173 ? -1.300 10.796 -4.480 1.00 91.62 173 THR A CA 1
ATOM 1436 C C . THR A 1 173 ? -1.925 12.146 -4.158 1.00 91.62 173 THR A C 1
ATOM 1438 O O . THR A 1 173 ? -1.928 13.053 -4.988 1.00 91.62 173 THR A O 1
ATOM 1441 N N . ASP A 1 174 ? -2.522 12.235 -2.973 1.00 88.88 174 ASP A N 1
ATOM 1442 C CA . ASP A 1 174 ? -3.178 13.432 -2.455 1.00 88.88 174 ASP A CA 1
ATOM 1443 C C . ASP A 1 174 ? -3.114 13.440 -0.915 1.00 88.88 174 ASP A C 1
ATOM 1445 O O . ASP A 1 174 ? -2.792 12.419 -0.287 1.00 88.88 174 ASP A O 1
ATOM 1449 N N . LYS A 1 175 ? -3.389 14.590 -0.297 1.00 87.94 175 LYS A N 1
ATOM 1450 C CA . LYS A 1 175 ? -3.365 14.787 1.153 1.00 87.94 1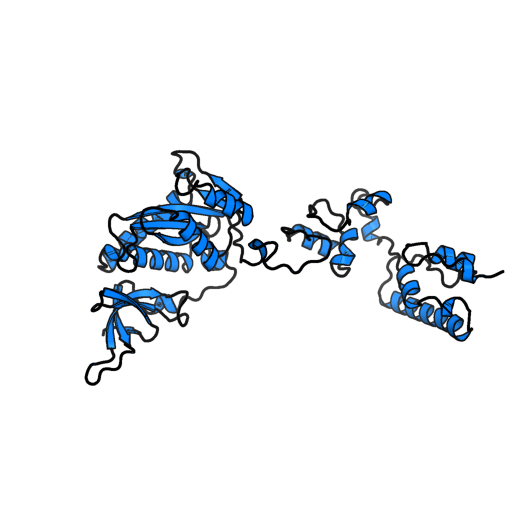75 LYS A CA 1
ATOM 1451 C C . LYS A 1 175 ? -4.763 14.653 1.754 1.00 87.94 175 LYS A C 1
ATOM 1453 O O . LYS A 1 175 ? -5.672 15.431 1.481 1.00 87.94 175 LYS A O 1
ATOM 1458 N N . PHE A 1 176 ? -4.915 13.688 2.650 1.00 88.69 176 PHE A N 1
ATOM 1459 C CA . PHE A 1 176 ? -6.114 13.496 3.451 1.00 88.69 176 PHE A CA 1
ATOM 1460 C C . PHE A 1 176 ? -5.913 14.145 4.826 1.00 88.69 176 PHE A C 1
ATOM 1462 O O . PHE A 1 176 ? -4.993 13.795 5.561 1.00 88.69 176 PHE A O 1
ATOM 1469 N N . TYR A 1 177 ? -6.765 15.102 5.183 1.00 88.62 177 TYR A N 1
ATOM 1470 C CA . TYR A 1 177 ? -6.710 15.814 6.461 1.00 88.62 177 TYR A CA 1
ATOM 1471 C C . TYR A 1 177 ? -7.960 15.520 7.293 1.00 88.62 177 TYR A C 1
ATOM 1473 O O . TYR A 1 177 ? -9.070 15.519 6.754 1.00 88.62 177 TYR A O 1
ATOM 1481 N N . CYS A 1 178 ? -7.779 15.323 8.600 1.00 88.06 178 CYS A N 1
ATOM 1482 C CA . CYS A 1 178 ? -8.866 15.251 9.570 1.00 88.06 178 CYS A CA 1
ATOM 1483 C C . CYS A 1 178 ? -8.679 16.307 10.670 1.00 88.06 178 CYS A C 1
ATOM 1485 O O . CYS A 1 178 ? -7.558 16.618 11.064 1.00 88.06 178 CYS A O 1
ATOM 1487 N N . ASN A 1 179 ? -9.785 16.834 11.198 1.00 89.19 179 ASN A N 1
ATOM 1488 C CA . ASN A 1 179 ? -9.770 17.843 12.263 1.00 89.19 179 ASN A CA 1
ATOM 1489 C C . ASN A 1 179 ? -9.463 17.256 13.661 1.00 89.19 179 ASN A C 1
ATOM 1491 O O . ASN A 1 179 ? -9.240 18.002 14.611 1.00 89.19 179 ASN A O 1
ATOM 1495 N N . CYS A 1 180 ? -9.452 15.928 13.813 1.00 89.81 180 CYS A N 1
ATOM 1496 C CA . CYS A 1 180 ? -9.082 15.248 15.056 1.00 89.81 180 CYS A CA 1
ATOM 1497 C C . CYS A 1 180 ? -7.890 14.306 14.858 1.00 89.81 180 CYS A C 1
ATOM 1499 O O . CYS A 1 180 ? -7.687 13.744 13.781 1.00 89.81 180 CYS A O 1
ATOM 1501 N N . ALA A 1 181 ? -7.120 14.101 15.925 1.00 90.56 181 ALA A N 1
ATOM 1502 C CA . ALA A 1 181 ? -6.050 13.116 15.937 1.00 90.56 181 ALA A CA 1
ATOM 1503 C C . ALA A 1 181 ? -6.612 11.683 16.016 1.00 90.56 181 ALA A C 1
ATOM 1505 O O . ALA A 1 181 ? -7.541 11.420 16.778 1.00 90.56 181 ALA A O 1
ATOM 1506 N N . ASP A 1 182 ? -6.026 10.772 15.240 1.00 91.50 182 ASP A N 1
ATOM 1507 C CA . ASP A 1 182 ? -6.225 9.324 15.346 1.00 91.50 182 ASP A CA 1
ATOM 1508 C C . ASP A 1 182 ? -5.804 8.802 16.727 1.00 91.50 182 ASP A C 1
ATOM 1510 O O . ASP A 1 182 ? -4.745 9.170 17.242 1.00 91.50 182 ASP A O 1
ATOM 1514 N N . VAL A 1 183 ? -6.604 7.897 17.290 1.00 90.69 183 VAL A N 1
ATOM 1515 C CA . VAL A 1 183 ? -6.384 7.324 18.624 1.00 90.69 183 VAL A CA 1
ATOM 1516 C C . VAL A 1 183 ? -5.138 6.440 18.725 1.00 90.69 183 VAL A C 1
ATOM 1518 O O . VAL A 1 183 ? -4.500 6.415 19.774 1.00 90.69 183 VAL A O 1
ATOM 1521 N N . ALA A 1 184 ? -4.764 5.729 17.656 1.00 86.19 184 ALA A N 1
ATOM 1522 C CA . ALA A 1 184 ? -3.666 4.765 17.711 1.00 86.19 184 ALA A CA 1
ATOM 1523 C C . ALA A 1 184 ? -2.285 5.438 17.617 1.00 86.19 184 ALA A C 1
ATOM 1525 O O . ALA A 1 184 ? -1.348 5.036 18.305 1.00 86.19 184 ALA A O 1
ATOM 1526 N N . ASN A 1 185 ? -2.152 6.470 16.778 1.00 85.50 185 ASN A N 1
ATOM 1527 C CA . ASN A 1 185 ? -0.856 7.067 16.435 1.00 85.50 185 ASN A CA 1
ATOM 1528 C C . ASN A 1 185 ? -0.773 8.585 16.666 1.00 85.50 185 ASN A C 1
ATOM 1530 O O . ASN A 1 185 ? 0.316 9.167 16.559 1.00 85.50 185 ASN A O 1
ATOM 1534 N N . GLY A 1 186 ? -1.890 9.259 16.946 1.00 87.31 186 GLY A N 1
ATOM 1535 C CA . GLY A 1 186 ? -1.958 10.721 16.979 1.00 87.31 186 GLY A CA 1
ATOM 1536 C C . GLY A 1 186 ? -1.793 11.365 15.596 1.00 87.31 186 GLY A C 1
ATOM 1537 O O . GLY A 1 186 ? -1.253 12.468 15.491 1.00 87.31 186 GLY A O 1
ATOM 1538 N N . PHE A 1 187 ? -2.174 10.669 14.520 1.00 90.88 187 PHE A N 1
ATOM 1539 C CA . PHE A 1 187 ? -2.110 11.206 13.158 1.00 90.88 187 PHE A CA 1
ATOM 1540 C C . PHE A 1 187 ? -3.250 12.191 12.891 1.00 90.88 187 PHE A C 1
ATOM 1542 O O . PHE A 1 187 ? -4.387 11.962 13.283 1.00 90.88 187 PHE A O 1
ATOM 1549 N N . VAL A 1 188 ? -2.935 13.286 12.201 1.00 89.88 188 VAL A N 1
ATOM 1550 C CA . VAL A 1 188 ? -3.884 14.362 11.831 1.00 89.88 188 VAL A CA 1
ATOM 1551 C C . VAL A 1 188 ? -3.923 14.546 10.308 1.00 89.88 188 VAL A C 1
ATOM 1553 O O . VAL A 1 188 ? -4.929 14.949 9.729 1.00 89.88 188 VAL A O 1
ATOM 1556 N N . ASN A 1 189 ? -2.816 14.199 9.647 1.00 90.62 189 ASN A N 1
ATOM 1557 C CA . ASN A 1 189 ? -2.702 14.122 8.202 1.00 90.62 189 ASN A CA 1
ATOM 1558 C C . ASN A 1 189 ? -2.479 12.659 7.813 1.00 90.62 189 ASN A C 1
ATOM 1560 O O . ASN A 1 189 ? -1.889 11.883 8.566 1.00 90.62 189 ASN A O 1
ATOM 1564 N N . ALA A 1 190 ? -2.885 12.306 6.606 1.00 92.50 190 ALA A N 1
ATOM 1565 C CA . ALA A 1 190 ? -2.466 11.103 5.919 1.00 92.50 190 ALA A CA 1
ATOM 1566 C C . ALA A 1 190 ? -2.267 11.414 4.434 1.00 92.50 190 ALA A C 1
ATOM 1568 O O . ALA A 1 190 ? -2.800 12.392 3.911 1.00 92.50 190 ALA A O 1
ATOM 1569 N N . HIS A 1 191 ? -1.530 10.558 3.740 1.00 91.94 191 HIS A N 1
ATOM 1570 C CA . HIS A 1 191 ? -1.468 10.569 2.287 1.00 91.94 191 HIS A CA 1
ATOM 1571 C C . HIS A 1 191 ? -2.162 9.338 1.733 1.00 91.94 191 HIS A C 1
ATOM 1573 O O . HIS A 1 191 ? -1.888 8.216 2.164 1.00 91.94 191 HIS A O 1
ATOM 1579 N N . ILE A 1 192 ? -3.068 9.567 0.782 1.00 93.75 192 ILE A N 1
ATOM 1580 C CA . ILE A 1 192 ? -3.674 8.492 0.003 1.00 93.75 192 ILE A CA 1
ATOM 1581 C C . ILE A 1 192 ? -2.818 8.279 -1.244 1.00 93.75 192 ILE A C 1
ATOM 1583 O O . ILE A 1 192 ? -2.435 9.234 -1.925 1.00 93.75 192 ILE A O 1
ATOM 1587 N N . PHE A 1 193 ? -2.516 7.019 -1.531 1.00 94.81 193 PHE A N 1
ATOM 1588 C CA . PHE A 1 193 ? -1.874 6.560 -2.755 1.00 94.81 193 PHE A CA 1
ATOM 1589 C C . PHE A 1 193 ? -2.903 5.744 -3.544 1.00 94.81 193 PHE A C 1
ATOM 1591 O O . PHE A 1 193 ? -3.499 4.806 -3.015 1.00 94.81 193 PHE A O 1
ATOM 1598 N N . TYR A 1 194 ? -3.135 6.137 -4.795 1.00 94.69 194 TYR A N 1
ATOM 1599 C CA . TYR A 1 194 ? -4.215 5.637 -5.641 1.00 94.69 194 TYR A CA 1
ATOM 1600 C C . TYR A 1 194 ? -3.678 5.058 -6.956 1.00 94.69 194 TYR A C 1
ATOM 1602 O O . TYR A 1 194 ? -3.033 5.760 -7.743 1.00 94.69 194 TYR A O 1
ATOM 1610 N N . GLY A 1 195 ? -3.973 3.784 -7.220 1.00 94.50 195 GLY A N 1
ATOM 1611 C CA . GLY A 1 195 ? -3.596 3.088 -8.451 1.00 94.50 195 GLY A CA 1
ATOM 1612 C C . GLY A 1 195 ? -4.332 3.633 -9.675 1.00 94.50 195 GLY A C 1
ATOM 1613 O O . GLY A 1 195 ? -5.533 3.424 -9.831 1.00 94.50 195 GLY A O 1
ATOM 1614 N N . MET A 1 196 ? -3.631 4.312 -10.587 1.00 91.56 196 MET A N 1
ATOM 1615 C CA . MET A 1 196 ? -4.259 4.923 -11.771 1.00 91.56 196 MET A CA 1
ATOM 1616 C C . MET A 1 196 ? -4.850 3.887 -12.749 1.00 91.56 196 MET A C 1
ATOM 1618 O O . MET A 1 196 ? -5.769 4.212 -13.511 1.00 91.56 196 MET A O 1
ATOM 1622 N N . LYS A 1 197 ? -4.340 2.646 -12.741 1.00 91.75 197 LYS A N 1
ATOM 1623 C CA . LYS A 1 197 ? -4.894 1.520 -13.511 1.00 91.75 197 LYS A CA 1
ATOM 1624 C C . LYS A 1 197 ? -5.816 0.665 -12.643 1.00 91.75 197 LYS A C 1
ATOM 1626 O O . LYS A 1 197 ? -6.934 0.372 -13.058 1.00 91.75 197 LYS A O 1
ATOM 1631 N N . THR A 1 198 ? -5.330 0.253 -11.473 1.00 92.81 198 THR A N 1
ATOM 1632 C CA . THR A 1 198 ? -5.957 -0.786 -10.636 1.00 92.81 198 THR A CA 1
ATOM 1633 C C . THR A 1 198 ? -7.029 -0.242 -9.705 1.00 92.81 198 THR A C 1
ATOM 1635 O O . THR A 1 198 ? -7.854 -1.003 -9.212 1.00 92.81 198 THR A O 1
ATOM 1638 N N . THR A 1 199 ? -7.040 1.068 -9.454 1.00 93.75 199 THR A N 1
ATOM 1639 C CA . THR A 1 199 ? -7.842 1.733 -8.414 1.00 93.75 199 THR A CA 1
ATOM 1640 C C . THR A 1 199 ? -7.572 1.225 -6.995 1.00 93.75 199 THR A C 1
ATOM 1642 O O . THR A 1 199 ? -8.390 1.460 -6.111 1.00 93.75 199 THR A O 1
ATOM 1645 N N . CYS A 1 200 ? -6.435 0.554 -6.754 1.00 94.19 200 CYS A N 1
ATOM 1646 C CA . CYS A 1 200 ? -5.979 0.250 -5.397 1.00 94.19 200 CYS A CA 1
ATOM 1647 C C . CYS A 1 200 ? -5.882 1.534 -4.570 1.00 94.19 200 CYS A C 1
ATOM 1649 O O . CYS A 1 200 ? -5.413 2.554 -5.076 1.00 94.19 200 CYS A O 1
ATOM 1651 N N . ILE A 1 201 ? -6.286 1.460 -3.303 1.00 95.44 201 ILE A N 1
ATOM 1652 C CA . ILE A 1 201 ? -6.217 2.575 -2.355 1.00 95.44 201 ILE A CA 1
ATOM 1653 C C . ILE A 1 201 ? -5.326 2.155 -1.193 1.00 95.44 201 ILE A C 1
ATOM 1655 O O . ILE A 1 201 ? -5.545 1.119 -0.574 1.00 95.44 201 ILE A O 1
ATOM 1659 N N . GLN A 1 202 ? -4.322 2.964 -0.888 1.00 95.06 202 GLN A N 1
ATOM 1660 C CA . GLN A 1 202 ? -3.486 2.841 0.302 1.00 95.06 202 GLN A CA 1
ATOM 1661 C C . GLN A 1 202 ? -3.517 4.167 1.058 1.00 95.06 202 GLN A C 1
ATOM 1663 O O . GLN A 1 202 ? -3.554 5.220 0.422 1.00 95.06 202 GLN A O 1
ATOM 1668 N N . ILE A 1 203 ? -3.469 4.139 2.391 1.00 94.75 203 ILE A N 1
ATOM 1669 C CA . ILE A 1 203 ? -3.450 5.349 3.217 1.00 94.75 203 ILE A CA 1
ATOM 1670 C C . ILE A 1 203 ? -2.354 5.260 4.284 1.00 94.75 203 ILE A C 1
ATOM 1672 O O . ILE A 1 203 ? -2.296 4.306 5.049 1.00 94.75 203 ILE A O 1
ATOM 1676 N N . TYR A 1 204 ? -1.480 6.265 4.336 1.00 94.38 204 TYR A N 1
ATOM 1677 C CA . TYR A 1 204 ? -0.362 6.324 5.283 1.00 94.38 204 TYR A CA 1
ATOM 1678 C C . TYR A 1 204 ? -0.435 7.610 6.100 1.00 94.38 204 TYR A C 1
ATOM 1680 O O . TYR A 1 204 ? -0.364 8.713 5.556 1.00 94.38 204 TYR A O 1
ATOM 1688 N N . GLY A 1 205 ? -0.622 7.464 7.410 1.00 92.25 205 GLY A N 1
ATOM 1689 C CA . GLY A 1 205 ? -0.784 8.569 8.349 1.00 92.25 205 GLY A CA 1
ATOM 1690 C C . GLY A 1 205 ? 0.546 9.187 8.768 1.00 92.25 205 GLY A C 1
ATOM 1691 O O . GLY A 1 205 ? 1.575 8.515 8.813 1.00 92.25 205 GLY A O 1
ATOM 1692 N N . HIS A 1 206 ? 0.529 10.480 9.087 1.00 89.38 206 HIS A N 1
ATOM 1693 C CA . HIS A 1 206 ? 1.672 11.172 9.667 1.00 89.38 206 HIS A CA 1
ATOM 1694 C C . HIS A 1 206 ? 1.254 12.304 10.616 1.00 89.38 206 HIS A C 1
ATOM 1696 O O . HIS A 1 206 ? 0.124 12.811 10.619 1.00 89.38 206 HIS A O 1
ATOM 1702 N N . ARG A 1 207 ? 2.203 12.714 11.460 1.00 84.75 207 ARG A N 1
ATOM 1703 C CA . ARG A 1 207 ? 2.049 13.882 12.335 1.00 84.75 207 ARG A CA 1
ATOM 1704 C C . ARG A 1 207 ? 2.355 15.174 11.550 1.00 84.75 207 ARG A C 1
ATOM 1706 O O . ARG A 1 207 ? 3.077 15.111 10.552 1.00 84.75 207 ARG A O 1
ATOM 1713 N N . PRO A 1 208 ? 1.793 16.334 11.939 1.00 74.81 208 PRO A N 1
ATOM 1714 C CA . PRO A 1 208 ? 2.075 17.604 11.269 1.00 74.81 208 PRO A CA 1
ATOM 1715 C C . PRO A 1 208 ? 3.562 17.996 11.333 1.00 74.81 208 PRO A C 1
ATOM 1717 O O . PRO A 1 208 ? 4.181 17.904 12.391 1.00 74.81 208 PRO A O 1
ATOM 1720 N N . GLY A 1 209 ? 4.097 18.506 10.219 1.00 68.12 209 GLY A N 1
ATOM 1721 C CA . GLY A 1 209 ? 5.463 19.033 10.113 1.00 68.12 209 GLY A CA 1
ATOM 1722 C C . GLY A 1 209 ? 6.526 18.017 9.671 1.00 68.12 209 GLY A C 1
ATOM 1723 O O . GLY A 1 209 ? 6.345 16.804 9.752 1.00 68.12 209 GLY A O 1
ATOM 1724 N N . GLY A 1 210 ? 7.667 18.531 9.202 1.00 67.69 210 GLY A N 1
ATOM 1725 C CA . GLY A 1 210 ? 8.812 17.723 8.768 1.00 67.69 210 GLY A CA 1
ATOM 1726 C C . GLY A 1 210 ? 8.643 17.070 7.390 1.00 67.69 210 GLY A C 1
ATOM 1727 O O . GLY A 1 210 ? 8.021 17.627 6.492 1.00 67.69 210 GLY A O 1
ATOM 1728 N N . GLU A 1 211 ? 9.237 15.888 7.213 1.00 78.50 211 GLU A N 1
ATOM 1729 C CA . GLU A 1 211 ? 9.244 15.113 5.957 1.00 78.50 211 GLU A CA 1
ATOM 1730 C C . GLU A 1 211 ? 8.050 14.137 5.854 1.00 78.50 211 GLU A C 1
ATOM 1732 O O . GLU A 1 211 ? 8.210 13.012 5.380 1.00 78.50 211 GLU A O 1
ATOM 1737 N N . GLY A 1 212 ? 6.865 14.546 6.325 1.00 83.75 212 GLY A N 1
ATOM 1738 C CA . GLY A 1 212 ? 5.680 13.692 6.486 1.00 83.75 212 GLY A CA 1
ATOM 1739 C C . GLY A 1 212 ? 5.342 12.863 5.246 1.00 83.75 212 GLY A C 1
ATOM 1740 O O . GLY A 1 212 ? 5.406 11.630 5.287 1.00 83.75 212 GLY A O 1
ATOM 1741 N N . PHE A 1 213 ? 5.101 13.541 4.120 1.00 88.12 213 PHE A N 1
ATOM 1742 C CA . PHE A 1 213 ? 4.891 12.896 2.818 1.00 88.12 213 PHE A CA 1
ATOM 1743 C C . PHE A 1 213 ? 5.998 11.897 2.429 1.00 88.12 213 PHE A C 1
ATOM 1745 O O . PHE A 1 213 ? 5.709 10.795 1.966 1.00 88.12 213 PHE A O 1
ATOM 1752 N N . LEU A 1 214 ? 7.276 12.257 2.603 1.00 89.62 214 LEU A N 1
ATOM 1753 C CA . LEU A 1 214 ? 8.392 11.421 2.149 1.00 89.62 214 LEU A CA 1
ATOM 1754 C C . LEU A 1 214 ? 8.553 10.153 3.000 1.00 89.62 214 LEU A C 1
ATOM 1756 O O . LEU A 1 214 ? 9.001 9.136 2.473 1.00 89.62 214 LEU A O 1
ATOM 1760 N N . MET A 1 215 ? 8.192 10.181 4.285 1.00 90.94 215 MET A N 1
ATOM 1761 C CA . MET A 1 215 ? 8.169 8.964 5.103 1.00 90.94 215 MET A CA 1
ATOM 1762 C C . MET A 1 215 ? 6.985 8.071 4.715 1.00 90.94 215 MET A C 1
ATOM 1764 O O . MET A 1 215 ? 7.207 6.915 4.365 1.00 90.94 215 MET A O 1
ATOM 1768 N N . ALA A 1 216 ? 5.775 8.632 4.606 1.00 92.12 216 ALA A N 1
ATOM 1769 C CA . ALA A 1 216 ? 4.589 7.914 4.122 1.00 92.12 216 ALA A CA 1
ATOM 1770 C C . ALA A 1 216 ? 4.811 7.241 2.748 1.00 92.12 216 ALA A C 1
ATOM 1772 O O . ALA A 1 216 ? 4.408 6.101 2.527 1.00 92.12 216 ALA A O 1
ATOM 1773 N N . TYR A 1 217 ? 5.515 7.914 1.833 1.00 92.88 217 TYR A N 1
ATOM 1774 C CA . TYR A 1 217 ? 5.866 7.377 0.516 1.00 92.88 217 TYR A CA 1
ATOM 1775 C C . TYR A 1 217 ? 6.957 6.288 0.562 1.00 92.88 217 TYR A C 1
ATOM 1777 O O . TYR A 1 217 ? 6.905 5.332 -0.215 1.00 92.88 217 TYR A O 1
ATOM 1785 N N . LYS A 1 218 ? 7.923 6.379 1.490 1.00 92.00 218 LYS A N 1
ATOM 1786 C CA . LYS A 1 218 ? 8.899 5.301 1.734 1.00 92.00 218 LYS A CA 1
ATOM 1787 C C . LYS A 1 218 ? 8.226 4.054 2.304 1.00 92.00 218 LYS A C 1
ATOM 1789 O O . LYS A 1 218 ? 8.583 2.958 1.883 1.00 92.00 218 LYS A O 1
ATOM 1794 N N . ASP A 1 219 ? 7.254 4.210 3.202 1.00 93.00 219 ASP A N 1
ATOM 1795 C CA . ASP A 1 219 ? 6.491 3.086 3.753 1.00 93.00 219 ASP A CA 1
ATOM 1796 C C . ASP A 1 219 ? 5.590 2.430 2.694 1.00 93.00 219 ASP A C 1
ATOM 1798 O O . ASP A 1 219 ? 5.668 1.217 2.510 1.00 93.00 219 ASP A O 1
ATOM 1802 N N . PHE A 1 220 ? 4.883 3.213 1.868 1.00 93.94 220 PHE A N 1
ATOM 1803 C CA . PHE A 1 220 ? 4.181 2.692 0.683 1.00 93.94 220 PHE A CA 1
ATOM 1804 C C . PHE A 1 220 ? 5.100 1.850 -0.230 1.00 93.94 220 PHE A C 1
ATOM 1806 O O . PHE A 1 220 ? 4.725 0.767 -0.687 1.00 93.94 220 PHE A O 1
ATOM 1813 N N . ILE A 1 221 ? 6.335 2.309 -0.472 1.00 92.69 221 ILE A N 1
ATOM 1814 C CA . ILE A 1 221 ? 7.321 1.572 -1.283 1.00 92.69 221 ILE A CA 1
ATOM 1815 C C . ILE A 1 221 ? 7.886 0.345 -0.556 1.00 92.69 221 ILE A C 1
ATOM 1817 O O . ILE A 1 221 ? 8.201 -0.647 -1.217 1.00 92.69 221 ILE A O 1
ATOM 1821 N N . ARG A 1 222 ? 8.002 0.384 0.775 1.00 90.94 222 ARG A N 1
ATOM 1822 C CA . ARG A 1 222 ? 8.426 -0.749 1.611 1.00 90.94 222 ARG A CA 1
ATOM 1823 C C . ARG A 1 222 ? 7.403 -1.886 1.561 1.00 90.94 222 ARG A C 1
ATOM 1825 O O . ARG A 1 222 ? 7.807 -3.035 1.401 1.00 90.94 222 ARG A O 1
ATOM 1832 N N . ASP A 1 223 ? 6.115 -1.560 1.641 1.00 90.56 223 ASP A N 1
ATOM 1833 C CA . ASP A 1 223 ? 5.033 -2.546 1.746 1.00 90.56 223 ASP A CA 1
ATOM 1834 C C . ASP A 1 223 ? 4.515 -3.032 0.371 1.00 90.56 223 ASP A C 1
ATOM 1836 O O . ASP A 1 223 ? 4.139 -4.196 0.222 1.00 90.56 223 ASP A O 1
ATOM 1840 N N . HIS A 1 224 ? 4.510 -2.176 -0.664 1.00 90.69 224 HIS A N 1
ATOM 1841 C CA . HIS A 1 224 ? 3.931 -2.504 -1.983 1.00 90.69 224 HIS A CA 1
ATOM 1842 C C . HIS A 1 224 ? 4.909 -2.426 -3.165 1.00 90.69 224 HIS A C 1
ATOM 1844 O O . HIS A 1 224 ? 4.696 -3.092 -4.185 1.00 90.69 224 HIS A O 1
ATOM 1850 N N . GLY A 1 225 ? 6.002 -1.673 -3.033 1.00 91.25 225 GLY A N 1
ATOM 1851 C CA . GLY A 1 225 ? 7.047 -1.542 -4.049 1.00 91.25 225 GLY A CA 1
ATOM 1852 C C . GLY A 1 225 ? 7.057 -0.214 -4.813 1.00 91.25 225 GLY A C 1
ATOM 1853 O O . GLY A 1 225 ? 6.183 0.639 -4.687 1.00 91.25 225 GLY A O 1
ATOM 1854 N N . ILE A 1 226 ? 8.088 -0.040 -5.639 1.00 92.12 226 ILE A N 1
ATOM 1855 C CA . ILE A 1 226 ? 8.374 1.200 -6.371 1.00 92.12 226 ILE A CA 1
ATOM 1856 C C . ILE A 1 226 ? 7.398 1.361 -7.555 1.00 92.12 226 ILE A C 1
ATOM 1858 O O . ILE A 1 226 ? 7.374 0.487 -8.431 1.00 92.12 226 ILE A O 1
ATOM 1862 N N . PRO A 1 227 ? 6.647 2.471 -7.669 1.00 93.56 227 PRO A N 1
ATOM 1863 C CA . PRO A 1 227 ? 5.757 2.708 -8.806 1.00 93.56 227 PRO A CA 1
ATOM 1864 C C . PRO A 1 227 ? 6.523 2.998 -10.110 1.00 93.56 227 PRO A C 1
ATOM 1866 O O . PRO A 1 227 ? 7.737 3.219 -10.121 1.00 93.56 227 PRO A O 1
ATOM 1869 N N . SER A 1 228 ? 5.825 3.013 -11.248 1.00 91.25 228 SER A N 1
ATOM 1870 C CA . SER A 1 228 ? 6.414 3.469 -12.525 1.00 91.25 228 SER A CA 1
ATOM 1871 C C . SER A 1 228 ? 6.375 4.997 -12.677 1.00 91.25 228 SER A C 1
ATOM 1873 O O . SER A 1 228 ? 7.306 5.607 -13.207 1.00 91.25 228 SER A O 1
ATOM 1875 N N . ILE A 1 229 ? 5.300 5.610 -12.179 1.00 91.75 229 ILE A N 1
ATOM 1876 C CA . ILE A 1 229 ? 5.004 7.041 -12.244 1.00 91.75 229 ILE A CA 1
ATOM 1877 C C . ILE A 1 229 ? 4.452 7.457 -10.878 1.00 91.75 229 ILE A C 1
ATOM 1879 O O . ILE A 1 229 ? 3.619 6.738 -10.326 1.00 91.75 229 ILE A O 1
ATOM 1883 N N . LEU A 1 230 ? 4.865 8.617 -10.371 1.00 92.62 230 LEU A N 1
ATOM 1884 C CA . LEU A 1 230 ? 4.232 9.278 -9.230 1.00 92.62 230 LEU A CA 1
ATOM 1885 C C . LEU A 1 230 ? 3.582 10.579 -9.717 1.00 92.62 230 LEU A C 1
ATOM 1887 O O . LEU A 1 230 ? 4.287 11.519 -10.092 1.00 92.62 230 LEU A O 1
ATOM 1891 N N . ARG A 1 231 ? 2.246 10.626 -9.720 1.00 89.81 231 ARG A N 1
ATOM 1892 C CA . ARG A 1 231 ? 1.462 11.837 -9.984 1.00 89.81 231 ARG A CA 1
ATOM 1893 C C . ARG A 1 231 ? 1.142 12.533 -8.662 1.00 89.81 231 ARG A C 1
ATOM 1895 O O . ARG A 1 231 ? 0.579 11.911 -7.764 1.00 89.81 231 ARG A O 1
ATOM 1902 N N . ARG A 1 232 ? 1.508 13.808 -8.561 1.00 85.94 232 ARG A N 1
ATOM 1903 C CA . ARG A 1 232 ? 1.275 14.688 -7.406 1.00 85.94 232 ARG A CA 1
ATOM 1904 C C . ARG A 1 232 ? 0.535 15.953 -7.840 1.00 85.94 232 ARG A C 1
ATOM 1906 O O . ARG A 1 232 ? 0.489 16.273 -9.028 1.00 85.94 232 ARG A O 1
ATOM 1913 N N . ASP A 1 233 ? 0.012 16.673 -6.865 1.00 76.31 233 ASP A N 1
ATOM 1914 C CA . ASP A 1 233 ? -0.265 18.098 -6.977 1.00 76.31 233 ASP A CA 1
ATOM 1915 C C . ASP A 1 233 ? 1.051 18.913 -6.885 1.00 76.31 233 ASP A C 1
ATOM 1917 O O . ASP A 1 233 ? 2.154 18.355 -6.871 1.00 76.31 233 ASP A O 1
ATOM 1921 N N . ASN A 1 234 ? 0.959 20.246 -6.836 1.00 68.25 234 ASN A N 1
ATOM 1922 C CA . ASN A 1 234 ? 2.130 21.128 -6.741 1.00 68.25 234 ASN A CA 1
ATOM 1923 C C . ASN A 1 234 ? 2.424 21.622 -5.302 1.00 68.25 234 ASN A C 1
ATOM 1925 O O . ASN A 1 234 ? 3.173 22.586 -5.131 1.00 68.25 234 ASN A O 1
ATOM 1929 N N . ALA A 1 235 ? 1.860 21.000 -4.254 1.00 68.06 235 ALA A N 1
ATOM 1930 C CA . ALA A 1 235 ? 2.131 21.388 -2.868 1.00 68.06 235 ALA A CA 1
ATOM 1931 C C . ALA A 1 235 ? 3.613 21.247 -2.485 1.00 68.06 235 ALA A C 1
ATOM 1933 O O . ALA A 1 235 ? 4.284 20.268 -2.815 1.00 68.06 235 ALA A O 1
ATOM 1934 N N . GLY A 1 236 ? 4.117 22.206 -1.700 1.00 65.06 236 GLY A N 1
ATOM 1935 C CA . GLY A 1 236 ? 5.534 22.280 -1.323 1.00 65.06 236 GLY A CA 1
ATOM 1936 C C . GLY A 1 236 ? 6.060 21.091 -0.504 1.00 65.06 236 GLY A C 1
ATOM 1937 O O . GLY A 1 236 ? 7.231 20.743 -0.631 1.00 65.06 236 GLY A O 1
ATOM 1938 N N . GLU A 1 237 ? 5.210 20.429 0.292 1.00 68.25 237 GLU A N 1
ATOM 1939 C CA . GLU A 1 237 ? 5.584 19.204 1.023 1.00 68.25 237 GLU A CA 1
ATOM 1940 C C . GLU A 1 237 ? 5.854 18.051 0.039 1.00 68.25 237 GLU A C 1
ATOM 1942 O O . GLU A 1 237 ? 6.925 17.431 0.058 1.00 68.25 237 GLU A O 1
ATOM 1947 N N . ALA A 1 238 ? 4.915 17.832 -0.887 1.00 65.38 238 ALA A N 1
ATOM 1948 C CA . ALA A 1 238 ? 4.998 16.805 -1.916 1.00 65.38 238 ALA A CA 1
ATOM 1949 C C . ALA A 1 238 ? 6.108 17.097 -2.941 1.00 65.38 238 ALA A C 1
ATOM 1951 O O . ALA A 1 238 ? 6.818 16.176 -3.341 1.00 65.38 238 ALA A O 1
ATOM 1952 N N . ASN A 1 239 ? 6.301 18.357 -3.349 1.00 74.69 239 ASN A N 1
ATOM 1953 C CA . ASN A 1 239 ? 7.274 18.794 -4.363 1.00 74.69 239 ASN A CA 1
ATOM 1954 C C . ASN A 1 239 ? 8.676 19.132 -3.792 1.00 74.69 239 ASN A C 1
ATOM 1956 O O . ASN A 1 239 ? 9.478 19.828 -4.423 1.00 74.69 239 ASN A O 1
ATOM 1960 N N . SER A 1 240 ? 8.999 18.633 -2.597 1.00 82.62 240 SER A N 1
ATOM 1961 C CA . SER A 1 240 ? 10.306 18.826 -1.959 1.00 82.62 240 SER A CA 1
ATOM 1962 C C . SER A 1 240 ? 11.439 18.082 -2.689 1.00 82.62 240 SER A C 1
ATOM 1964 O O . SER A 1 240 ? 11.256 16.992 -3.237 1.00 82.62 240 SER A O 1
ATOM 1966 N N . ASP A 1 241 ? 12.649 18.656 -2.709 1.00 85.62 241 ASP A N 1
ATOM 1967 C CA . ASP A 1 241 ? 13.768 18.109 -3.502 1.00 85.62 241 ASP A CA 1
ATOM 1968 C C . ASP A 1 241 ? 14.220 16.719 -3.040 1.00 85.62 241 ASP A C 1
ATOM 1970 O O . ASP A 1 241 ? 14.599 15.891 -3.864 1.00 85.62 241 ASP A O 1
ATOM 1974 N N . LYS A 1 242 ? 14.054 16.402 -1.750 1.00 87.81 242 LYS A N 1
ATOM 1975 C CA . LYS A 1 242 ? 14.302 15.059 -1.202 1.00 87.81 242 LYS A CA 1
ATOM 1976 C C . LYS A 1 242 ? 13.414 13.984 -1.849 1.00 87.81 242 LYS A C 1
ATOM 1978 O O . LYS A 1 242 ? 13.870 12.858 -2.028 1.00 87.81 242 LYS A O 1
ATOM 1983 N N . VAL A 1 243 ? 12.183 14.322 -2.254 1.00 86.69 243 VAL A N 1
ATOM 1984 C CA . VAL A 1 243 ? 11.308 13.422 -3.032 1.00 86.69 243 VAL A CA 1
ATOM 1985 C C . VAL A 1 243 ? 11.810 13.295 -4.472 1.00 86.69 243 VAL A C 1
ATOM 1987 O O . VAL A 1 243 ? 11.829 12.191 -5.012 1.00 86.69 243 VAL A O 1
ATOM 1990 N N . LYS A 1 244 ? 12.256 14.397 -5.092 1.00 88.94 244 LYS A N 1
ATOM 1991 C CA . LYS A 1 244 ? 12.802 14.389 -6.464 1.00 88.94 244 LYS A CA 1
ATOM 1992 C C . LYS A 1 244 ? 14.059 13.523 -6.547 1.00 88.94 244 LYS A C 1
ATOM 1994 O O . LYS A 1 244 ? 14.164 12.697 -7.448 1.00 88.94 244 LYS A O 1
ATOM 1999 N N . ASP A 1 245 ? 14.982 13.658 -5.598 1.00 89.62 245 ASP A N 1
ATOM 2000 C CA . ASP A 1 245 ? 16.205 12.849 -5.530 1.00 89.62 245 ASP A CA 1
ATOM 2001 C C . ASP A 1 245 ? 15.917 11.378 -5.232 1.00 89.62 245 ASP A C 1
ATOM 2003 O O . ASP A 1 245 ? 16.472 10.501 -5.896 1.00 89.62 245 ASP A O 1
ATOM 2007 N N . PHE A 1 246 ? 14.968 11.094 -4.341 1.00 89.94 246 PHE A N 1
ATOM 2008 C CA . PHE A 1 246 ? 14.494 9.732 -4.118 1.00 89.94 246 PHE A CA 1
ATOM 2009 C C . PHE A 1 246 ? 13.866 9.118 -5.390 1.00 89.94 246 PHE A C 1
ATOM 2011 O O . PHE A 1 246 ? 14.174 7.975 -5.732 1.00 89.94 246 PHE A O 1
ATOM 2018 N N . ASN A 1 247 ? 13.051 9.864 -6.147 1.00 90.56 247 ASN A N 1
ATOM 2019 C CA . ASN A 1 247 ? 12.464 9.389 -7.409 1.00 90.56 247 ASN A CA 1
ATOM 2020 C C . ASN A 1 247 ? 13.505 9.230 -8.530 1.00 90.56 247 ASN A C 1
ATOM 2022 O O . ASN A 1 247 ? 13.421 8.273 -9.307 1.00 90.56 247 ASN A O 1
ATOM 2026 N N . ARG A 1 248 ? 14.523 10.103 -8.581 1.00 87.12 248 ARG A N 1
ATOM 2027 C CA . ARG A 1 248 ? 15.695 9.969 -9.467 1.00 87.12 248 ARG A CA 1
ATOM 2028 C C . ARG A 1 248 ? 16.478 8.689 -9.163 1.00 87.12 248 ARG A C 1
ATOM 2030 O O . ARG A 1 248 ? 16.802 7.956 -10.097 1.00 87.12 248 ARG A O 1
ATOM 2037 N N . GLU A 1 249 ? 16.738 8.391 -7.887 1.00 86.62 249 GLU A N 1
ATOM 2038 C CA . GLU A 1 249 ? 17.396 7.146 -7.460 1.00 86.62 249 GLU A CA 1
ATOM 2039 C C . GLU A 1 249 ? 16.562 5.914 -7.840 1.00 86.62 249 GLU A C 1
ATOM 2041 O O . GLU A 1 249 ? 17.094 4.955 -8.401 1.00 86.62 249 GLU A O 1
ATOM 2046 N N . HIS A 1 250 ? 15.249 5.951 -7.601 1.00 86.50 250 HIS A N 1
ATOM 2047 C CA . HIS A 1 250 ? 14.367 4.798 -7.788 1.00 86.50 250 HIS A CA 1
ATOM 2048 C C . HIS A 1 250 ? 13.808 4.643 -9.213 1.00 86.50 250 HIS A C 1
ATOM 2050 O O . HIS A 1 250 ? 13.023 3.728 -9.469 1.00 86.50 250 HIS A O 1
ATOM 2056 N N . LEU A 1 251 ? 14.234 5.480 -10.167 1.00 87.00 251 LEU A N 1
ATOM 2057 C CA . LEU A 1 251 ? 13.722 5.513 -11.545 1.00 87.00 251 LEU A CA 1
ATOM 2058 C C . LEU A 1 251 ? 12.182 5.598 -11.584 1.00 87.00 251 LEU A C 1
ATOM 2060 O O . LEU A 1 251 ? 11.520 4.794 -12.245 1.00 87.00 251 LEU A O 1
ATOM 2064 N N . VAL A 1 252 ? 11.610 6.532 -10.826 1.00 90.56 252 VAL A N 1
ATOM 2065 C CA . VAL A 1 252 ? 10.177 6.863 -10.851 1.00 90.56 252 VAL A CA 1
ATOM 2066 C C . VAL A 1 252 ? 9.997 8.110 -11.710 1.00 90.56 252 VAL A C 1
ATOM 2068 O O . VAL A 1 252 ? 10.696 9.103 -11.510 1.00 90.56 252 VAL A O 1
ATOM 2071 N N . LYS A 1 253 ? 9.074 8.081 -12.680 1.00 90.12 253 LYS A N 1
ATOM 2072 C CA . LYS A 1 253 ? 8.757 9.281 -13.463 1.00 90.12 253 LYS A CA 1
ATOM 2073 C C . LYS A 1 253 ? 7.807 10.184 -12.679 1.00 90.12 253 LYS A C 1
ATOM 2075 O O . LYS A 1 253 ? 6.717 9.762 -12.307 1.00 90.12 253 LYS A O 1
ATOM 2080 N N . ASP A 1 254 ? 8.181 11.444 -12.525 1.00 88.62 254 ASP A N 1
ATOM 2081 C CA . ASP A 1 254 ? 7.292 12.454 -11.964 1.00 88.62 254 ASP A CA 1
ATOM 2082 C C . ASP A 1 254 ? 6.216 12.892 -12.969 1.00 88.62 254 ASP A C 1
ATOM 2084 O O . ASP A 1 254 ? 6.470 13.059 -14.168 1.00 88.62 254 ASP A O 1
ATOM 2088 N N . GLN A 1 255 ? 5.002 13.084 -12.458 1.00 87.62 255 GLN A N 1
ATOM 2089 C CA . GLN A 1 255 ? 3.922 13.832 -13.092 1.00 87.62 255 GLN A CA 1
ATOM 2090 C C . GLN A 1 255 ? 3.330 14.806 -12.073 1.00 87.62 255 GLN A C 1
ATOM 2092 O O . GLN A 1 255 ? 3.247 14.500 -10.884 1.00 87.62 255 GLN A O 1
ATOM 2097 N N . PHE A 1 256 ? 2.871 15.949 -12.563 1.00 83.88 256 PHE A N 1
ATOM 2098 C CA . PHE A 1 256 ? 2.168 16.955 -11.777 1.00 83.88 256 PHE A CA 1
ATOM 2099 C C . PHE A 1 256 ? 0.826 17.240 -12.453 1.00 83.88 256 PHE A C 1
ATOM 2101 O O . PHE A 1 256 ? 0.749 17.178 -13.684 1.00 83.88 256 PHE A O 1
ATOM 2108 N N . SER A 1 257 ? -0.221 17.512 -11.675 1.00 78.50 257 SER A N 1
ATOM 2109 C CA . SER A 1 257 ? -1.390 18.226 -12.194 1.00 78.50 257 SER A CA 1
ATOM 2110 C C . SER A 1 257 ? -1.046 19.700 -12.418 1.00 78.50 257 SER A C 1
ATOM 2112 O O . SER A 1 257 ? -0.117 20.237 -11.806 1.00 78.50 257 SER A O 1
ATOM 2114 N N . GLU A 1 258 ? -1.812 20.372 -13.269 1.00 73.62 258 GLU A N 1
ATOM 2115 C CA . GLU A 1 258 ? -1.835 21.834 -13.291 1.00 73.62 258 GLU A CA 1
ATOM 2116 C C . GLU A 1 258 ? -2.298 22.389 -11.932 1.00 73.62 258 GLU A C 1
ATOM 2118 O O . GLU A 1 258 ? -3.012 21.724 -11.173 1.00 73.62 258 GLU A O 1
ATOM 2123 N N . VAL A 1 259 ? -1.872 23.615 -11.621 1.00 64.06 259 VAL A N 1
ATOM 2124 C CA . VAL A 1 259 ? -2.310 24.335 -10.418 1.00 64.06 259 VAL A CA 1
ATOM 2125 C C . VAL A 1 259 ? -3.820 24.578 -10.511 1.00 64.06 259 VAL A C 1
ATOM 2127 O O . VAL A 1 259 ? -4.332 24.873 -11.588 1.00 64.06 259 VAL A O 1
ATOM 2130 N N . ASP A 1 260 ? -4.521 24.376 -9.396 1.00 62.72 260 ASP A N 1
ATOM 2131 C CA . ASP A 1 260 ? -5.981 24.463 -9.234 1.00 62.72 260 ASP A CA 1
ATOM 2132 C C . ASP A 1 260 ? -6.830 23.531 -10.134 1.00 62.72 260 ASP A C 1
ATOM 2134 O O . ASP A 1 260 ? -8.057 23.503 -10.024 1.00 62.72 260 ASP A O 1
ATOM 2138 N N . ASN A 1 261 ? -6.215 22.679 -10.967 1.00 68.31 261 ASN A N 1
ATOM 2139 C CA . ASN A 1 261 ? -6.924 21.743 -11.846 1.00 68.31 261 ASN A CA 1
ATOM 2140 C C . ASN A 1 261 ? -7.164 20.374 -11.175 1.00 68.31 261 ASN A C 1
ATOM 2142 O O . ASN A 1 261 ? -6.658 19.335 -11.613 1.00 68.31 261 ASN A O 1
ATOM 2146 N N . GLN A 1 262 ? -7.965 20.381 -10.104 1.00 60.31 262 GLN A N 1
ATOM 2147 C CA . GLN A 1 262 ? -8.322 19.214 -9.272 1.00 60.31 262 GLN A CA 1
ATOM 2148 C C . GLN A 1 262 ? -8.765 17.983 -10.089 1.00 60.31 262 GLN A C 1
ATOM 2150 O O . GLN A 1 262 ? -8.440 16.843 -9.760 1.00 60.31 262 GLN A O 1
ATOM 2155 N N . GLN A 1 263 ? -9.445 18.195 -11.223 1.00 64.75 263 GLN A N 1
ATOM 2156 C CA . GLN A 1 263 ? -9.928 17.119 -12.101 1.00 64.75 263 GLN A CA 1
ATOM 2157 C C . GLN A 1 263 ? -8.799 16.273 -12.725 1.00 64.75 263 GLN A C 1
ATOM 2159 O O . GLN A 1 263 ? -9.038 15.143 -13.152 1.00 64.75 263 GLN A O 1
ATOM 2164 N N . GLN A 1 264 ? -7.561 16.781 -12.769 1.00 67.69 264 GLN A N 1
ATOM 2165 C CA . GLN A 1 264 ? -6.395 16.022 -13.234 1.00 67.69 264 GLN A CA 1
ATOM 2166 C C . GLN A 1 264 ? -5.810 15.086 -12.162 1.00 67.69 264 GLN A C 1
ATOM 2168 O O . GLN A 1 264 ? -5.046 14.170 -12.508 1.00 67.69 264 GLN A O 1
ATOM 2173 N N . ASN A 1 265 ? -6.148 15.282 -10.881 1.00 79.62 265 ASN A N 1
ATOM 2174 C CA . ASN A 1 265 ? -5.731 14.394 -9.803 1.00 79.62 265 ASN A CA 1
ATOM 2175 C C . ASN A 1 265 ? -6.750 13.263 -9.608 1.00 79.62 265 ASN A C 1
ATOM 2177 O O . ASN A 1 265 ? -7.753 13.394 -8.910 1.00 79.62 265 ASN A O 1
ATOM 2181 N N . VAL A 1 266 ? -6.434 12.098 -10.178 1.00 80.62 266 VAL A N 1
ATOM 2182 C CA . VAL A 1 266 ? -7.268 10.888 -10.073 1.00 80.62 266 VAL A CA 1
ATOM 2183 C C . VAL A 1 266 ? -7.393 10.404 -8.615 1.00 80.62 266 VAL A C 1
ATOM 2185 O O . VAL A 1 266 ? -8.379 9.757 -8.260 1.00 80.62 266 VAL A O 1
ATOM 2188 N N . CYS A 1 267 ? -6.421 10.739 -7.754 1.00 82.88 267 CYS A N 1
ATOM 2189 C CA . CYS A 1 267 ? -6.502 10.451 -6.322 1.00 82.88 267 CYS A CA 1
ATOM 2190 C C . CYS A 1 267 ? -7.581 11.301 -5.642 1.00 82.88 267 CYS A C 1
ATOM 2192 O O . CYS A 1 267 ? -8.393 10.754 -4.907 1.00 82.88 267 CYS A O 1
ATOM 2194 N N . GLU A 1 268 ? -7.640 12.602 -5.926 1.00 82.88 268 GLU A N 1
ATOM 2195 C CA . GLU A 1 268 ? -8.622 13.515 -5.332 1.00 82.88 268 GLU A CA 1
ATOM 2196 C C . GLU A 1 268 ? -10.051 13.155 -5.771 1.00 82.88 268 GLU A C 1
ATOM 2198 O O . GLU A 1 268 ? -10.933 12.879 -4.949 1.00 82.88 268 GLU A O 1
ATOM 2203 N N . SER A 1 269 ? -10.261 13.089 -7.091 1.00 76.62 269 SER A N 1
ATOM 2204 C CA . SER A 1 269 ? -11.577 12.894 -7.705 1.00 76.62 269 SER A CA 1
ATOM 2205 C C . SER A 1 269 ? -12.177 11.510 -7.440 1.00 76.62 269 SER A C 1
ATOM 2207 O O . SER A 1 269 ? -13.400 11.385 -7.341 1.00 76.62 269 SER A O 1
ATOM 2209 N N . GLY A 1 270 ? -11.323 10.484 -7.350 1.00 78.06 270 GLY A N 1
ATOM 2210 C CA . GLY A 1 270 ? -11.693 9.100 -7.054 1.00 78.06 270 GLY A CA 1
ATOM 2211 C C . GLY A 1 270 ? -11.447 8.741 -5.590 1.00 78.06 270 GLY A C 1
ATOM 2212 O O . GLY A 1 270 ? -12.383 8.683 -4.797 1.00 78.06 270 GLY A O 1
ATOM 2213 N N . GLY A 1 271 ? -10.183 8.493 -5.237 1.00 83.94 271 GLY A N 1
ATOM 2214 C CA . GLY A 1 271 ? -9.762 7.958 -3.936 1.00 83.94 271 GLY A CA 1
ATOM 2215 C C . GLY A 1 271 ? -10.205 8.775 -2.718 1.00 83.94 271 GLY A C 1
ATOM 2216 O O . GLY A 1 271 ? -10.887 8.240 -1.849 1.00 83.94 271 GLY A O 1
ATOM 2217 N N . VAL A 1 272 ? -9.857 10.063 -2.643 1.00 87.81 272 VAL A N 1
ATOM 2218 C CA . VAL A 1 272 ? -10.182 10.941 -1.501 1.00 87.81 272 VAL A CA 1
ATOM 2219 C C . VAL A 1 272 ? -11.686 11.169 -1.395 1.00 87.81 272 VAL A C 1
ATOM 2221 O O . VAL A 1 272 ? -12.239 11.086 -0.295 1.00 87.81 272 VAL A O 1
ATOM 2224 N N . ARG A 1 273 ? -12.364 11.426 -2.521 1.00 89.06 273 ARG A N 1
ATOM 2225 C CA . ARG A 1 273 ? -13.823 11.601 -2.557 1.00 89.06 273 ARG A CA 1
ATOM 2226 C C . ARG A 1 273 ? -14.563 10.348 -2.085 1.00 89.06 273 ARG A C 1
ATOM 2228 O O . ARG A 1 273 ? -15.455 10.464 -1.244 1.00 89.06 273 ARG A O 1
ATOM 2235 N N . TRP A 1 274 ? -14.185 9.174 -2.594 1.00 92.69 274 TRP A N 1
ATOM 2236 C CA . TRP A 1 274 ? -14.748 7.893 -2.164 1.00 92.69 274 TRP A CA 1
ATOM 2237 C C . TRP A 1 274 ? -14.460 7.637 -0.682 1.00 92.69 274 TRP A C 1
ATOM 2239 O O . TRP A 1 274 ? -15.388 7.354 0.069 1.00 92.69 274 TRP A O 1
ATOM 2249 N N . MET A 1 275 ? -13.211 7.831 -0.242 1.00 94.12 275 MET A N 1
ATOM 2250 C CA . MET A 1 275 ? -12.797 7.583 1.140 1.00 94.12 275 MET A CA 1
ATOM 2251 C C . MET A 1 275 ? -13.586 8.441 2.132 1.00 94.12 275 MET A C 1
ATOM 2253 O O . MET A 1 275 ? -14.072 7.913 3.124 1.00 94.12 275 MET A O 1
ATOM 2257 N N . LYS A 1 276 ? -13.785 9.740 1.858 1.00 92.88 276 LYS A N 1
ATOM 2258 C CA . LYS A 1 276 ? -14.605 10.613 2.720 1.00 92.88 276 LYS A CA 1
ATOM 2259 C C . LYS A 1 276 ? -16.051 10.115 2.824 1.00 92.88 276 LYS A C 1
ATOM 2261 O O . LYS A 1 276 ? -16.580 10.031 3.927 1.00 92.88 276 LYS A O 1
ATOM 2266 N N . ALA A 1 277 ? -16.676 9.753 1.701 1.00 93.75 277 ALA A N 1
ATOM 2267 C CA . ALA A 1 277 ? -18.057 9.267 1.690 1.00 93.75 277 ALA A CA 1
ATOM 2268 C C . ALA A 1 277 ? -18.212 7.912 2.406 1.00 93.75 277 ALA A C 1
ATOM 2270 O O . ALA A 1 277 ? -19.099 7.757 3.243 1.00 93.75 277 ALA A O 1
ATOM 2271 N N . ALA A 1 278 ? -17.327 6.953 2.121 1.00 94.62 278 ALA A N 1
ATOM 2272 C CA . ALA A 1 278 ? -17.338 5.632 2.744 1.00 94.62 278 ALA A CA 1
ATOM 2273 C C . ALA A 1 278 ? -17.018 5.696 4.248 1.00 94.62 278 ALA A C 1
ATOM 2275 O O . ALA A 1 278 ? -17.615 4.958 5.028 1.00 94.62 278 ALA A O 1
ATOM 2276 N N . LEU A 1 279 ? -16.130 6.607 4.663 1.00 94.94 279 LEU A N 1
ATOM 2277 C CA . LEU A 1 279 ? -15.787 6.838 6.066 1.00 94.94 279 LEU A CA 1
ATOM 2278 C C . LEU A 1 279 ? -16.980 7.359 6.871 1.00 94.94 279 LEU A C 1
ATOM 2280 O O . LEU A 1 279 ? -17.244 6.819 7.940 1.00 94.94 279 LEU A O 1
ATOM 2284 N N . HIS A 1 280 ? -17.726 8.345 6.358 1.00 94.06 280 HIS A N 1
ATOM 2285 C CA . HIS A 1 280 ? -18.961 8.799 7.011 1.00 94.06 280 HIS A CA 1
ATOM 2286 C C . HIS A 1 280 ? -19.955 7.644 7.182 1.00 94.06 280 HIS A C 1
ATOM 2288 O O . HIS A 1 280 ? -20.343 7.342 8.306 1.00 94.06 280 HIS A O 1
ATOM 2294 N N . VAL A 1 281 ? -20.266 6.926 6.096 1.00 96.06 281 VAL A N 1
ATOM 2295 C CA . VAL A 1 281 ? -21.195 5.782 6.135 1.00 96.06 281 VAL A CA 1
ATOM 2296 C C . VAL A 1 281 ? -20.740 4.709 7.128 1.00 96.06 281 VAL A C 1
ATOM 2298 O O . VAL A 1 281 ? -21.573 4.181 7.857 1.00 96.06 281 VAL A O 1
ATOM 2301 N N . LEU A 1 282 ? -19.443 4.388 7.197 1.00 96.31 282 LEU A N 1
ATOM 2302 C CA . LEU A 1 282 ? -18.945 3.380 8.135 1.00 96.31 282 LEU A CA 1
ATOM 2303 C C . LEU A 1 282 ? -19.089 3.832 9.593 1.00 96.31 282 LEU A C 1
ATOM 2305 O O . LEU A 1 282 ? -19.572 3.052 10.411 1.00 96.31 282 LEU A O 1
ATOM 2309 N N . LEU A 1 283 ? -18.688 5.063 9.924 1.00 94.81 283 LEU A N 1
ATOM 2310 C CA . LEU A 1 283 ? -18.786 5.583 11.292 1.00 94.81 283 LEU A CA 1
ATOM 2311 C C . LEU A 1 283 ? -20.256 5.689 11.738 1.00 94.81 283 LEU A C 1
ATOM 2313 O O . LEU A 1 283 ? -20.595 5.214 12.822 1.00 94.81 283 LEU A O 1
ATOM 2317 N N . ASP A 1 284 ? -21.134 6.207 10.874 1.00 95.06 284 ASP A N 1
ATOM 2318 C CA . ASP A 1 284 ? -22.569 6.362 11.152 1.00 95.06 284 ASP A CA 1
ATOM 2319 C C . ASP A 1 284 ? -23.276 5.002 11.332 1.00 95.06 284 ASP A C 1
ATOM 2321 O O . ASP A 1 284 ? -24.093 4.845 12.239 1.00 95.06 284 ASP A O 1
ATOM 2325 N N . MET A 1 285 ? -22.941 3.994 10.513 1.00 94.75 285 MET A N 1
ATOM 2326 C CA . MET A 1 285 ? -23.536 2.647 10.588 1.00 94.75 285 MET A CA 1
ATOM 2327 C C . MET A 1 285 ? -23.031 1.803 11.767 1.00 94.75 285 MET A C 1
ATOM 2329 O O . MET A 1 285 ? -23.720 0.874 12.182 1.00 94.75 285 MET A O 1
ATOM 2333 N N . THR A 1 286 ? -21.829 2.081 12.281 1.00 94.62 286 THR A N 1
ATOM 2334 C CA . THR A 1 286 ? -21.189 1.290 13.354 1.00 94.62 286 THR A CA 1
ATOM 2335 C C . THR A 1 286 ? -21.232 1.972 14.723 1.00 94.62 286 THR A C 1
ATOM 2337 O O . THR A 1 286 ? -20.924 1.345 15.735 1.00 94.62 286 THR A O 1
ATOM 2340 N N . GLY A 1 287 ? -21.598 3.258 14.779 1.00 93.94 287 GLY A N 1
ATOM 2341 C CA . GLY A 1 287 ? -21.502 4.073 15.993 1.00 93.94 287 GLY A CA 1
ATOM 2342 C C . GLY A 1 287 ? -20.058 4.363 16.424 1.00 93.94 287 GLY A C 1
ATOM 2343 O O . GLY A 1 287 ? -19.825 4.750 17.571 1.00 93.94 287 GLY A O 1
ATOM 2344 N N . ALA A 1 288 ? -19.082 4.154 15.535 1.00 94.81 288 ALA A N 1
ATOM 2345 C CA . ALA A 1 288 ? -17.672 4.334 15.840 1.00 94.81 288 ALA A CA 1
ATOM 2346 C C . ALA A 1 288 ? -17.324 5.822 16.059 1.00 94.81 288 ALA A C 1
ATOM 2348 O O . ALA A 1 288 ? -17.700 6.682 15.256 1.00 94.81 288 ALA A O 1
ATOM 2349 N N . PRO A 1 289 ? -16.575 6.167 17.121 1.00 93.75 289 PRO A N 1
ATOM 2350 C CA . PRO A 1 289 ? -16.255 7.553 17.429 1.00 93.75 289 PRO A CA 1
ATOM 2351 C C . PRO A 1 289 ? -15.232 8.122 16.438 1.00 93.75 289 PRO A C 1
ATOM 2353 O O . PRO A 1 289 ? -14.302 7.440 16.011 1.00 93.75 289 PRO A O 1
ATOM 2356 N N . VAL A 1 290 ? -15.364 9.412 16.112 1.00 93.50 290 VAL A N 1
ATOM 2357 C CA . VAL A 1 290 ? -14.631 10.080 15.014 1.00 93.50 290 VAL A CA 1
ATOM 2358 C C . VAL A 1 290 ? -13.097 10.006 15.148 1.00 93.50 290 VAL A C 1
ATOM 2360 O O . VAL A 1 290 ? -12.389 10.000 14.146 1.00 93.50 290 VAL A O 1
ATOM 2363 N N . TRP A 1 291 ? -12.551 9.853 16.360 1.00 93.62 291 TRP A N 1
ATOM 2364 C CA . TRP A 1 291 ? -11.110 9.639 16.577 1.00 93.62 291 TRP A CA 1
ATOM 2365 C C . TRP A 1 291 ? -10.576 8.280 16.079 1.00 93.62 291 TRP A C 1
ATOM 2367 O O . TRP A 1 291 ? -9.367 8.061 16.081 1.00 93.62 291 TRP A O 1
ATOM 2377 N N . THR A 1 292 ? -11.442 7.378 15.607 1.00 94.19 292 THR A N 1
ATOM 2378 C CA . THR A 1 292 ? -11.059 6.140 14.899 1.00 94.19 292 THR A CA 1
ATOM 2379 C C . THR A 1 292 ? -10.782 6.350 13.406 1.00 94.19 292 THR A C 1
ATOM 2381 O O . THR A 1 292 ? -10.447 5.386 12.718 1.00 94.19 292 THR A O 1
ATOM 2384 N N . TRP A 1 293 ? -10.918 7.578 12.877 1.00 94.75 293 TRP A N 1
ATOM 2385 C CA . TRP A 1 293 ? -10.982 7.847 11.432 1.00 94.75 293 TRP A CA 1
ATOM 2386 C C . TRP A 1 293 ? -9.867 7.205 10.598 1.00 94.75 293 TRP A C 1
ATOM 2388 O O . TRP A 1 293 ? -10.122 6.782 9.473 1.00 94.75 293 TRP A O 1
ATOM 2398 N N . PHE A 1 294 ? -8.638 7.128 11.118 1.00 95.00 294 PHE A N 1
ATOM 2399 C CA . PHE A 1 294 ? -7.510 6.559 10.383 1.00 95.00 294 PHE A CA 1
ATOM 2400 C C . PHE A 1 294 ? -7.564 5.028 10.367 1.00 95.00 294 PHE A C 1
ATOM 2402 O O . PHE A 1 294 ? -7.327 4.429 9.321 1.00 95.00 294 PHE A O 1
ATOM 2409 N N . LEU A 1 295 ? -7.946 4.390 11.477 1.00 95.06 295 LEU A N 1
ATOM 2410 C CA . LEU A 1 295 ? -8.206 2.946 11.537 1.00 95.06 295 LEU A CA 1
ATOM 2411 C C . LEU A 1 295 ? -9.349 2.566 10.581 1.00 95.06 295 LEU A C 1
ATOM 2413 O O . LEU A 1 295 ? -9.189 1.683 9.740 1.00 95.06 295 LEU A O 1
ATOM 2417 N N . ALA A 1 296 ? -10.452 3.320 10.629 1.00 95.75 296 ALA A N 1
ATOM 2418 C CA . ALA A 1 296 ? -11.592 3.174 9.728 1.00 95.75 296 ALA A CA 1
ATOM 2419 C C . ALA A 1 296 ? -11.199 3.358 8.248 1.00 95.75 296 ALA A C 1
ATOM 2421 O O . ALA A 1 296 ? -11.596 2.561 7.400 1.00 95.75 296 ALA A O 1
ATOM 2422 N N . ALA A 1 297 ? -10.371 4.358 7.926 1.00 95.56 297 ALA A N 1
ATOM 2423 C CA . ALA A 1 297 ? -9.890 4.589 6.564 1.00 95.56 297 ALA A CA 1
ATOM 2424 C C . ALA A 1 297 ? -8.919 3.500 6.066 1.00 95.56 297 ALA A C 1
ATOM 2426 O O . ALA A 1 297 ? -8.949 3.164 4.883 1.00 95.56 297 ALA A O 1
ATOM 2427 N N . ASN A 1 298 ? -8.092 2.913 6.941 1.00 94.75 298 ASN A N 1
ATOM 2428 C CA . ASN A 1 298 ? -7.268 1.746 6.596 1.00 94.75 298 ASN A CA 1
ATOM 2429 C C . ASN A 1 298 ? -8.141 0.517 6.324 1.00 94.75 298 ASN A C 1
ATOM 2431 O O . ASN A 1 298 ? -7.978 -0.123 5.288 1.00 94.75 298 ASN A O 1
ATOM 2435 N N . TYR A 1 299 ? -9.105 0.230 7.203 1.00 95.81 299 TYR A N 1
ATOM 2436 C CA . TYR A 1 299 ? -10.068 -0.854 7.009 1.00 95.81 299 TYR A CA 1
ATOM 2437 C C . TYR A 1 299 ? -10.840 -0.695 5.688 1.00 95.81 299 TYR A C 1
ATOM 2439 O O . TYR A 1 299 ? -10.905 -1.631 4.897 1.00 95.81 299 TYR A O 1
ATOM 2447 N N . LEU A 1 300 ? -11.344 0.507 5.383 1.00 96.31 300 LEU A N 1
ATOM 2448 C CA . LEU A 1 300 ? -12.029 0.797 4.117 1.00 96.31 300 LEU A CA 1
ATOM 2449 C C . LEU A 1 300 ? -11.116 0.670 2.893 1.00 96.31 300 LEU A C 1
ATOM 2451 O O . LEU A 1 300 ? -11.554 0.144 1.870 1.00 96.31 300 LEU A O 1
ATOM 2455 N N . ALA A 1 301 ? -9.860 1.115 2.986 1.00 95.62 301 ALA A N 1
ATOM 2456 C CA . ALA A 1 301 ? -8.878 0.935 1.921 1.00 95.62 301 ALA A CA 1
ATOM 2457 C C . ALA A 1 301 ? -8.631 -0.558 1.640 1.00 95.62 301 ALA A C 1
ATOM 2459 O O . ALA A 1 301 ? -8.650 -0.975 0.481 1.00 95.62 301 ALA A O 1
ATOM 2460 N N . ASP A 1 302 ? -8.471 -1.373 2.686 1.00 93.88 302 ASP A N 1
ATOM 2461 C CA . ASP A 1 302 ? -8.299 -2.822 2.571 1.00 93.88 302 ASP A CA 1
ATOM 2462 C C . ASP A 1 302 ? -9.548 -3.520 2.012 1.00 93.88 302 ASP A C 1
ATOM 2464 O O . ASP A 1 302 ? -9.424 -4.301 1.067 1.00 93.88 302 ASP A O 1
ATOM 2468 N N . ILE A 1 303 ? -10.752 -3.193 2.493 1.00 95.62 303 ILE A N 1
ATOM 2469 C CA . ILE A 1 303 ? -12.006 -3.741 1.949 1.00 95.62 303 ILE A CA 1
ATOM 2470 C C . ILE A 1 303 ? -12.173 -3.368 0.467 1.00 95.62 303 ILE A C 1
ATOM 2472 O O . ILE A 1 303 ? -12.471 -4.239 -0.351 1.00 95.62 303 ILE A O 1
ATOM 2476 N N . HIS A 1 304 ? -11.917 -2.117 0.071 1.00 95.25 304 HIS A N 1
ATOM 2477 C CA . HIS A 1 304 ? -11.939 -1.701 -1.343 1.00 95.25 304 HIS A CA 1
ATOM 2478 C C . HIS A 1 304 ? -10.886 -2.435 -2.188 1.00 95.25 304 HIS A C 1
ATOM 2480 O O . HIS A 1 304 ? -11.162 -2.839 -3.315 1.00 95.25 304 HIS A O 1
ATOM 2486 N N . ASN A 1 305 ? -9.689 -2.671 -1.643 1.00 95.31 305 ASN A N 1
ATOM 2487 C CA . ASN A 1 305 ? -8.635 -3.428 -2.322 1.00 95.31 305 ASN A CA 1
ATOM 2488 C C . ASN A 1 305 ? -9.022 -4.894 -2.603 1.00 95.31 305 ASN A C 1
ATOM 2490 O O . ASN A 1 305 ? -8.541 -5.460 -3.590 1.00 95.31 305 ASN A O 1
ATOM 2494 N N . HIS A 1 306 ? -9.863 -5.492 -1.752 1.00 95.00 306 HIS A N 1
ATOM 2495 C CA . HIS A 1 306 ? -10.251 -6.909 -1.792 1.00 95.00 306 HIS A CA 1
ATOM 2496 C C . HIS A 1 306 ? -11.646 -7.168 -2.392 1.00 95.00 306 HIS A C 1
ATOM 2498 O O . HIS A 1 306 ? -11.963 -8.308 -2.726 1.00 95.00 306 HIS A O 1
ATOM 2504 N N . THR A 1 307 ? -12.465 -6.132 -2.589 1.00 94.62 307 THR A N 1
ATOM 2505 C CA . THR A 1 307 ? -13.803 -6.234 -3.196 1.00 94.62 307 THR A CA 1
ATOM 2506 C C . THR A 1 307 ? -13.799 -5.948 -4.703 1.00 94.62 307 THR A C 1
ATOM 2508 O O . THR A 1 307 ? -12.794 -5.563 -5.302 1.00 94.62 307 THR A O 1
ATOM 2511 N N . TRP A 1 308 ? -14.928 -6.212 -5.366 1.00 95.19 308 TRP A N 1
ATOM 2512 C CA . TRP A 1 308 ? -15.078 -6.070 -6.815 1.00 95.19 308 TRP A CA 1
ATOM 2513 C C . TRP A 1 308 ? -15.286 -4.609 -7.239 1.00 95.19 308 TRP A C 1
ATOM 2515 O O . TRP A 1 308 ? -16.333 -4.019 -6.961 1.00 95.19 308 TRP A O 1
ATOM 2525 N N . ASN A 1 309 ? -14.346 -4.039 -8.002 1.00 92.88 309 ASN A N 1
ATOM 2526 C CA . ASN A 1 309 ? -14.560 -2.739 -8.634 1.00 92.88 309 ASN A CA 1
ATOM 2527 C C . ASN A 1 309 ? -15.447 -2.900 -9.888 1.00 92.88 309 ASN A C 1
ATOM 2529 O O . ASN A 1 309 ? -15.037 -3.471 -10.904 1.00 92.88 309 ASN A O 1
ATOM 2533 N N . ASN A 1 310 ? -16.656 -2.333 -9.839 1.00 89.56 310 ASN A N 1
ATOM 2534 C CA . ASN A 1 310 ? -17.636 -2.407 -10.925 1.00 89.56 310 ASN A CA 1
ATOM 2535 C C . ASN A 1 310 ? -17.291 -1.550 -12.164 1.00 89.56 310 ASN A C 1
ATOM 2537 O O . ASN A 1 310 ? -17.755 -1.867 -13.259 1.00 89.56 310 ASN A O 1
ATOM 2541 N N . GLU A 1 311 ? -16.485 -0.496 -12.036 1.00 88.06 311 GLU A N 1
ATOM 2542 C CA . GLU A 1 311 ? -16.000 0.306 -13.172 1.00 88.06 311 GLU A CA 1
ATOM 2543 C C . GLU A 1 311 ? -14.902 -0.440 -13.942 1.00 88.06 311 GLU A C 1
ATOM 2545 O O . GLU A 1 311 ? -14.883 -0.449 -15.171 1.00 88.06 311 GLU A O 1
ATOM 2550 N N . ARG A 1 312 ? -13.985 -1.081 -13.205 1.00 89.38 312 ARG A N 1
ATOM 2551 C CA . ARG A 1 312 ? -12.783 -1.732 -13.750 1.00 89.38 312 ARG A CA 1
ATOM 2552 C C . ARG A 1 312 ? -12.960 -3.215 -14.081 1.00 89.38 312 ARG A C 1
ATOM 2554 O O . ARG A 1 312 ? -12.161 -3.748 -14.843 1.00 89.38 312 ARG A O 1
ATOM 2561 N N . LYS A 1 313 ? -14.005 -3.855 -13.546 1.00 93.75 313 LYS A N 1
ATOM 2562 C CA . LYS A 1 313 ? -14.333 -5.285 -13.712 1.00 93.75 313 LYS A CA 1
ATOM 2563 C C . LYS A 1 313 ? -13.243 -6.238 -13.193 1.00 93.75 313 LYS A C 1
ATOM 2565 O O . LYS A 1 313 ? -12.960 -7.262 -13.809 1.00 93.75 313 LYS A O 1
ATOM 2570 N N . PHE A 1 314 ? -12.638 -5.898 -12.054 1.00 94.38 314 PHE A N 1
ATOM 2571 C CA . PHE A 1 314 ? -11.716 -6.767 -11.316 1.00 94.38 314 PHE A CA 1
ATOM 2572 C C . PHE A 1 314 ? -11.611 -6.362 -9.835 1.00 94.38 314 PHE A C 1
ATOM 2574 O O . PHE A 1 314 ? -12.061 -5.286 -9.440 1.00 94.38 314 PHE A O 1
ATOM 2581 N N . ILE A 1 315 ? -10.979 -7.212 -9.020 1.00 95.44 315 ILE A N 1
ATOM 2582 C CA . ILE A 1 315 ? -10.576 -6.894 -7.640 1.00 95.44 315 ILE A CA 1
ATOM 2583 C C . ILE A 1 315 ? -9.239 -6.123 -7.678 1.00 95.44 315 ILE A C 1
ATOM 2585 O O . ILE A 1 315 ? -8.273 -6.672 -8.224 1.00 95.44 315 ILE A O 1
ATOM 2589 N N . PRO A 1 316 ? -9.132 -4.895 -7.124 1.00 95.06 316 PRO A N 1
ATOM 2590 C CA . PRO A 1 316 ? -7.950 -4.040 -7.278 1.00 95.06 316 PRO A CA 1
ATOM 2591 C C . PRO A 1 316 ? -6.619 -4.697 -6.892 1.00 95.06 316 PRO A C 1
ATOM 2593 O O . PRO A 1 316 ? -5.691 -4.713 -7.704 1.00 95.06 316 PRO A O 1
ATOM 2596 N N . ALA A 1 317 ? -6.519 -5.305 -5.703 1.00 93.62 317 ALA A N 1
ATOM 2597 C CA . ALA A 1 317 ? -5.266 -5.912 -5.243 1.00 93.62 317 ALA A CA 1
ATOM 2598 C C . ALA A 1 317 ? -4.889 -7.174 -6.033 1.00 93.62 317 ALA A C 1
ATOM 2600 O O . ALA A 1 317 ? -3.703 -7.437 -6.227 1.00 93.62 317 ALA A O 1
ATOM 2601 N N . THR A 1 318 ? -5.872 -7.921 -6.548 1.00 94.19 318 THR A N 1
ATOM 2602 C CA . THR A 1 318 ? -5.612 -9.055 -7.452 1.00 94.19 318 THR A CA 1
ATOM 2603 C C . THR A 1 318 ? -5.023 -8.555 -8.775 1.00 94.19 318 THR A C 1
ATOM 2605 O O . THR A 1 318 ? -4.010 -9.075 -9.241 1.00 94.19 318 THR A O 1
ATOM 2608 N N . ALA A 1 319 ? -5.599 -7.493 -9.350 1.00 93.50 319 ALA A N 1
ATOM 2609 C CA . ALA A 1 319 ? -5.135 -6.903 -10.607 1.00 93.50 319 ALA A CA 1
ATOM 2610 C C . ALA A 1 319 ? -3.779 -6.181 -10.491 1.00 93.50 319 ALA A C 1
ATOM 2612 O O . ALA A 1 319 ? -3.016 -6.162 -11.457 1.00 93.50 319 ALA A O 1
ATOM 2613 N N . ARG A 1 320 ? -3.459 -5.603 -9.323 1.00 92.06 320 ARG A N 1
ATOM 2614 C CA . ARG A 1 320 ? -2.150 -4.986 -9.058 1.00 92.06 320 ARG A CA 1
ATOM 2615 C C . ARG A 1 320 ? -1.048 -6.019 -8.859 1.00 92.06 320 ARG A C 1
ATOM 2617 O O . ARG A 1 320 ? 0.049 -5.854 -9.390 1.00 92.06 320 ARG A O 1
ATOM 2624 N N . ASP A 1 321 ? -1.328 -7.044 -8.057 1.00 89.88 321 ASP A N 1
ATOM 2625 C CA . ASP A 1 321 ? -0.291 -7.910 -7.494 1.00 89.88 321 ASP A CA 1
ATOM 2626 C C . ASP A 1 321 ? -0.178 -9.282 -8.169 1.00 89.88 321 ASP A C 1
ATOM 2628 O O . ASP A 1 321 ? 0.771 -10.007 -7.872 1.00 89.88 321 ASP A O 1
ATOM 2632 N N . GLY A 1 322 ? -1.103 -9.624 -9.076 1.00 89.88 322 GLY A N 1
ATOM 2633 C CA . GLY A 1 322 ? -1.096 -10.867 -9.858 1.00 89.88 322 GLY A CA 1
ATOM 2634 C C . GLY A 1 322 ? -1.467 -12.125 -9.065 1.00 89.88 322 GLY A C 1
ATOM 2635 O O . GLY A 1 322 ? -1.294 -13.232 -9.566 1.00 89.88 322 GLY A O 1
ATOM 2636 N N . ILE A 1 323 ? -1.949 -11.961 -7.831 1.00 90.00 323 ILE A N 1
ATOM 2637 C CA . ILE A 1 323 ? -2.245 -13.036 -6.879 1.00 90.00 323 ILE A CA 1
ATOM 2638 C C . ILE A 1 323 ? -3.705 -12.899 -6.450 1.00 90.00 323 ILE A C 1
ATOM 2640 O O . ILE A 1 323 ? -4.100 -11.840 -5.958 1.00 90.00 323 ILE A O 1
ATOM 2644 N N . THR A 1 324 ? -4.492 -13.964 -6.622 1.00 91.38 324 THR A N 1
ATOM 2645 C CA . THR A 1 324 ? -5.865 -14.058 -6.103 1.00 91.38 324 THR A CA 1
ATOM 2646 C C . THR A 1 324 ? -5.859 -13.816 -4.601 1.00 91.38 324 THR A C 1
ATOM 2648 O O . THR A 1 324 ? -5.093 -14.447 -3.874 1.00 91.38 324 THR A O 1
ATOM 2651 N N . ARG A 1 325 ? -6.694 -12.887 -4.134 1.00 90.00 325 ARG A N 1
ATOM 2652 C CA . ARG A 1 325 ? -6.770 -12.544 -2.715 1.00 90.00 325 ARG A CA 1
ATOM 2653 C C . ARG A 1 325 ? -7.801 -13.393 -1.979 1.00 90.00 325 ARG A C 1
ATOM 2655 O O . ARG A 1 325 ? -8.910 -13.576 -2.474 1.00 90.00 325 ARG A O 1
ATOM 2662 N N . ASP A 1 326 ? -7.421 -13.866 -0.798 1.00 90.69 326 ASP A N 1
ATOM 2663 C CA . ASP A 1 326 ? -8.354 -14.417 0.182 1.00 90.69 326 ASP A CA 1
ATOM 2664 C C . ASP A 1 326 ? -9.103 -13.269 0.887 1.00 90.69 326 ASP A C 1
ATOM 2666 O O . ASP A 1 326 ? -8.627 -12.129 0.923 1.00 90.69 326 ASP A O 1
ATOM 2670 N N . ILE A 1 327 ? -10.286 -13.565 1.420 1.00 94.25 327 ILE A N 1
ATOM 2671 C CA . ILE A 1 327 ? -11.134 -12.615 2.154 1.00 94.25 327 ILE A CA 1
ATOM 2672 C C . ILE A 1 327 ? -11.510 -13.108 3.556 1.00 94.25 327 ILE A C 1
ATOM 2674 O O . ILE A 1 327 ? -12.176 -12.379 4.287 1.00 94.25 327 ILE A O 1
ATOM 2678 N N . SER A 1 328 ? -11.075 -14.308 3.955 1.00 93.31 328 SER A N 1
ATOM 2679 C CA . SER A 1 328 ? -11.503 -14.990 5.184 1.00 93.31 328 SER A CA 1
ATOM 2680 C C . SER A 1 328 ? -11.344 -14.127 6.437 1.00 93.31 328 SER A C 1
ATOM 2682 O O . SER A 1 328 ? -12.248 -14.101 7.270 1.00 93.31 328 SER A O 1
ATOM 2684 N N . LYS A 1 329 ? -10.259 -13.347 6.539 1.00 92.12 329 LYS A N 1
ATOM 2685 C CA . LYS A 1 329 ? -10.015 -12.419 7.658 1.00 92.12 329 LYS A CA 1
ATOM 2686 C C . LYS A 1 329 ? -11.020 -11.269 7.762 1.00 92.12 329 LYS A C 1
ATOM 2688 O O . LYS A 1 329 ? -11.373 -10.864 8.864 1.00 92.12 329 LYS A O 1
ATOM 2693 N N . TYR A 1 330 ? -11.537 -10.791 6.630 1.00 93.62 330 TYR A N 1
ATOM 2694 C CA . TYR A 1 330 ? -12.540 -9.723 6.568 1.00 93.62 330 TYR A CA 1
ATOM 2695 C C . TYR A 1 330 ? -13.975 -10.229 6.807 1.00 93.62 330 TYR A C 1
ATOM 2697 O O . TYR A 1 330 ? -14.899 -9.424 6.864 1.00 93.62 330 TYR A O 1
ATOM 2705 N N . LEU A 1 331 ? -14.171 -11.547 6.937 1.00 94.25 331 LEU A N 1
ATOM 2706 C CA . LEU A 1 331 ? -15.468 -12.180 7.204 1.00 94.25 331 LEU A CA 1
ATOM 2707 C C . LEU A 1 331 ? -15.662 -12.591 8.678 1.00 94.25 331 LEU A C 1
ATOM 2709 O O . LEU A 1 331 ? -16.683 -13.194 8.994 1.00 94.25 331 LEU A O 1
ATOM 2713 N N . GLN A 1 332 ? -14.702 -12.299 9.566 1.00 93.81 332 GLN A N 1
ATOM 2714 C CA . GLN A 1 332 ? -14.765 -12.713 10.977 1.00 93.81 332 GLN A CA 1
ATOM 2715 C C . GLN A 1 332 ? -15.510 -11.716 11.878 1.00 93.81 332 GLN A C 1
ATOM 2717 O O . GLN A 1 332 ? -16.257 -12.144 12.752 1.00 93.81 332 GLN A O 1
ATOM 2722 N N . PHE A 1 333 ? -15.308 -10.409 11.670 1.00 94.56 333 PHE A N 1
ATOM 2723 C CA . PHE A 1 333 ? -15.825 -9.339 12.532 1.00 94.56 333 PHE A CA 1
ATOM 2724 C C . PHE A 1 333 ? -16.181 -8.084 11.724 1.00 94.56 333 PHE A C 1
ATOM 2726 O O . PHE A 1 333 ? -15.556 -7.790 10.701 1.00 94.56 333 PHE A O 1
ATOM 2733 N N . VAL A 1 334 ? -17.153 -7.312 12.210 1.00 94.69 334 VAL A N 1
ATOM 2734 C CA . VAL A 1 334 ? -17.533 -6.000 11.662 1.00 94.69 334 VAL A CA 1
ATOM 2735 C C . VAL A 1 334 ? -16.679 -4.893 12.293 1.00 94.69 334 VAL A C 1
ATOM 2737 O O . VAL A 1 334 ? -16.292 -4.969 13.458 1.00 94.69 334 VAL A O 1
ATOM 2740 N N . PHE A 1 335 ? -16.377 -3.826 11.546 1.00 96.50 335 PHE A N 1
ATOM 2741 C CA . PHE A 1 335 ? -15.691 -2.658 12.110 1.00 96.50 335 PHE A CA 1
ATOM 2742 C C . PHE A 1 335 ? -16.457 -2.083 13.312 1.00 96.50 335 PHE A C 1
ATOM 2744 O O . PHE A 1 335 ? -17.667 -1.880 13.245 1.00 96.50 335 PHE A O 1
ATOM 2751 N N . TRP A 1 336 ? -15.731 -1.811 14.396 1.00 96.00 336 TRP A N 1
ATOM 2752 C CA . TRP A 1 336 ? -16.251 -1.392 15.700 1.00 96.00 336 TRP A CA 1
ATOM 2753 C C . TRP A 1 336 ? -17.183 -2.404 16.397 1.00 96.00 336 TRP A C 1
ATOM 2755 O O . TRP A 1 336 ? -17.864 -2.065 17.364 1.00 96.00 336 TRP A O 1
ATOM 2765 N N . GLU A 1 337 ? -17.178 -3.670 15.972 1.00 95.12 337 GLU A N 1
ATOM 2766 C CA . GLU A 1 337 ? -17.811 -4.754 16.724 1.00 95.12 337 GLU A CA 1
ATOM 2767 C C . GLU A 1 337 ? -17.102 -4.967 18.066 1.00 95.12 337 GLU A C 1
ATOM 2769 O O . GLU A 1 337 ? -15.870 -4.974 18.148 1.00 95.12 337 GLU A O 1
ATOM 2774 N N . ARG A 1 338 ? -17.885 -5.156 19.133 1.00 95.69 338 ARG A N 1
ATOM 2775 C CA . ARG A 1 338 ? -17.361 -5.450 20.466 1.00 95.69 338 ARG A CA 1
ATOM 2776 C C . ARG A 1 338 ? -16.954 -6.920 20.559 1.00 95.69 338 ARG A C 1
ATOM 2778 O O . ARG A 1 338 ? -17.773 -7.811 20.343 1.00 95.69 338 ARG A O 1
ATOM 2785 N N . VAL A 1 339 ? -15.713 -7.162 20.960 1.00 96.06 339 VAL A N 1
ATOM 2786 C CA . VAL A 1 339 ? -15.094 -8.492 21.029 1.00 96.06 339 VAL A CA 1
ATOM 2787 C C . VAL A 1 339 ? -14.410 -8.729 22.376 1.00 96.06 339 VAL A C 1
ATOM 2789 O O . VAL A 1 339 ? -14.170 -7.798 23.153 1.00 96.06 339 VAL A O 1
ATOM 2792 N N . LEU A 1 340 ? -14.080 -9.990 22.647 1.00 94.69 340 LEU A N 1
ATOM 2793 C CA . LEU A 1 340 ? -13.186 -10.408 23.725 1.00 94.69 340 LEU A CA 1
ATOM 2794 C C . LEU A 1 340 ? -11.913 -10.991 23.111 1.00 94.69 340 LEU A C 1
ATOM 2796 O O . LEU A 1 340 ? -11.984 -11.816 22.200 1.00 94.69 340 LEU A O 1
ATOM 2800 N N . TYR A 1 341 ? -10.753 -10.569 23.610 1.00 93.94 341 TYR A N 1
ATOM 2801 C CA . TYR A 1 341 ? -9.450 -11.076 23.178 1.00 93.94 341 TYR A CA 1
ATOM 2802 C C . TYR A 1 341 ? -8.649 -11.628 24.361 1.00 93.94 341 TYR A C 1
ATOM 2804 O O . TYR A 1 341 ? -8.893 -11.267 25.515 1.00 93.94 341 TYR A O 1
ATOM 2812 N N . LEU A 1 342 ? -7.696 -12.514 24.073 1.00 91.06 342 LEU A N 1
ATOM 2813 C CA . LEU A 1 342 ? -6.817 -13.100 25.084 1.00 91.06 342 LEU A CA 1
ATOM 2814 C C . LEU A 1 342 ? -5.701 -12.123 25.488 1.00 91.06 342 LEU A C 1
ATOM 2816 O O . LEU A 1 342 ? -4.872 -11.753 24.658 1.00 91.06 342 LEU A O 1
ATOM 2820 N N . ASP A 1 343 ? -5.627 -11.772 26.771 1.00 84.06 343 ASP A N 1
ATOM 2821 C CA . ASP A 1 343 ? -4.426 -11.186 27.364 1.00 84.06 343 ASP A CA 1
ATOM 2822 C C . ASP A 1 343 ? -3.398 -12.283 27.689 1.00 84.06 343 ASP A C 1
ATOM 2824 O O . ASP A 1 343 ? -3.731 -13.384 28.139 1.00 84.06 343 ASP A O 1
ATOM 2828 N N . HIS A 1 344 ? -2.128 -11.961 27.471 1.00 74.69 344 HIS A N 1
ATOM 2829 C CA . HIS A 1 344 ? -0.985 -12.810 27.790 1.00 74.69 344 HIS A CA 1
ATOM 2830 C C . HIS A 1 344 ? -0.390 -12.512 29.180 1.00 74.69 344 HIS A C 1
ATOM 2832 O O . HIS A 1 344 ? 0.484 -13.250 29.637 1.00 74.69 344 HIS A O 1
ATOM 2838 N N . VAL A 1 345 ? -0.839 -11.452 29.866 1.00 75.44 345 VAL A N 1
ATOM 2839 C CA . VAL A 1 345 ? -0.411 -11.117 31.232 1.00 75.44 345 VAL A CA 1
ATOM 2840 C C . VAL A 1 345 ? -1.160 -11.984 32.247 1.00 75.44 345 VAL A C 1
ATOM 2842 O O . VAL A 1 345 ? -2.324 -11.745 32.562 1.00 75.44 345 VAL A O 1
ATOM 2845 N N . ASP A 1 346 ? -0.473 -12.990 32.785 1.00 64.38 346 ASP A N 1
ATOM 2846 C CA . ASP A 1 346 ? -1.066 -13.944 33.722 1.00 64.38 346 ASP A CA 1
ATOM 2847 C C . ASP A 1 346 ? -1.321 -13.327 35.110 1.00 64.38 346 ASP A C 1
ATOM 2849 O O . ASP A 1 346 ? -0.392 -12.937 35.821 1.00 64.38 346 ASP A O 1
ATOM 2853 N N . LYS A 1 347 ? -2.597 -13.259 35.508 1.00 70.31 347 LYS A N 1
ATOM 2854 C CA . LYS A 1 347 ? -3.052 -12.707 36.792 1.00 70.31 347 LYS A CA 1
ATOM 2855 C C . LYS A 1 347 ? -4.171 -13.550 37.396 1.00 70.31 347 LYS A C 1
ATOM 2857 O O . LYS A 1 347 ? -5.340 -13.191 37.330 1.00 70.31 347 LYS A O 1
ATOM 2862 N N . PHE A 1 348 ? -3.841 -14.668 38.027 1.00 63.41 348 PHE A N 1
ATOM 2863 C CA . PHE A 1 348 ? -4.840 -15.392 38.818 1.00 63.41 348 PHE A C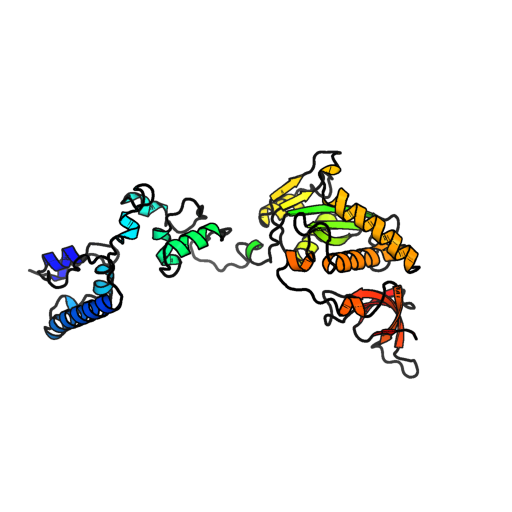A 1
ATOM 2864 C C . PHE A 1 348 ? -5.301 -14.526 40.017 1.00 63.41 348 PHE A C 1
ATOM 2866 O O . PHE A 1 348 ? -4.430 -14.007 40.720 1.00 63.41 348 PHE A O 1
ATOM 2873 N N . PRO A 1 349 ? -6.614 -14.360 40.297 1.00 79.31 349 PRO A N 1
ATOM 2874 C CA . PRO A 1 349 ? -7.775 -15.058 39.729 1.00 79.31 349 PRO A CA 1
ATOM 2875 C C . PRO A 1 349 ? -8.584 -14.247 38.683 1.00 79.31 349 PRO A C 1
ATOM 2877 O O . PRO A 1 349 ? -9.756 -14.547 38.462 1.00 79.31 349 PRO A O 1
ATOM 2880 N N . GLU A 1 350 ? -8.015 -13.203 38.074 1.00 77.25 350 GLU A N 1
ATOM 2881 C CA . GLU A 1 350 ? -8.662 -12.435 36.998 1.00 77.25 350 GLU A CA 1
ATOM 2882 C C . GLU A 1 350 ? -8.853 -13.299 35.731 1.00 77.25 350 GLU A C 1
ATOM 2884 O O . GLU A 1 350 ? -8.098 -14.241 35.472 1.00 77.25 350 GLU A O 1
ATOM 2889 N N . SER A 1 351 ? -9.866 -12.981 34.916 1.00 78.19 351 SER A N 1
ATOM 2890 C CA . SER A 1 351 ? -10.022 -13.615 33.600 1.00 78.19 351 SER A CA 1
ATOM 2891 C C . SER A 1 351 ? -8.930 -13.136 32.643 1.00 78.19 351 SER A C 1
ATOM 2893 O O . SER A 1 351 ? -8.608 -11.949 32.610 1.00 78.19 351 SER A O 1
ATOM 2895 N N . ARG A 1 352 ? -8.418 -14.045 31.805 1.00 84.19 352 ARG A N 1
ATOM 2896 C CA . ARG A 1 352 ? -7.524 -13.693 30.690 1.00 84.19 352 ARG A CA 1
ATOM 2897 C C . ARG A 1 352 ? -8.267 -13.085 29.490 1.00 84.19 352 ARG A C 1
ATOM 2899 O O . ARG A 1 352 ? -7.616 -12.634 28.557 1.00 84.19 352 ARG A O 1
ATOM 2906 N N . GLU A 1 353 ? -9.600 -13.079 29.474 1.00 89.81 353 GLU A N 1
ATOM 2907 C CA . GLU A 1 353 ? -10.384 -12.427 28.415 1.00 89.81 353 GLU A CA 1
ATOM 2908 C C . GLU A 1 353 ? -10.578 -10.934 28.720 1.00 89.81 353 GLU A C 1
ATOM 2910 O O . GLU A 1 353 ? -11.126 -10.583 29.769 1.00 89.81 353 GLU A O 1
ATOM 2915 N N . ARG A 1 354 ? -10.174 -10.048 27.800 1.00 91.19 354 ARG A N 1
ATOM 2916 C CA . ARG A 1 354 ? -10.333 -8.589 27.941 1.00 91.19 354 ARG A CA 1
ATOM 2917 C C . ARG A 1 354 ? -11.210 -7.992 26.833 1.00 91.19 354 ARG A C 1
ATOM 2919 O O . ARG A 1 354 ? -11.152 -8.454 25.692 1.00 91.19 354 ARG A O 1
ATOM 2926 N N . PRO A 1 355 ? -12.051 -6.989 27.155 1.00 93.81 355 PRO A N 1
ATOM 2927 C CA . PRO A 1 355 ? -12.961 -6.373 26.198 1.00 93.81 355 PRO A CA 1
ATOM 2928 C C . PRO A 1 355 ? -12.244 -5.382 25.281 1.00 93.81 355 PRO A C 1
ATOM 2930 O O . PRO A 1 355 ? -11.456 -4.547 25.728 1.00 93.81 355 PRO A O 1
ATOM 2933 N N . GLY A 1 356 ? -12.600 -5.416 24.003 1.00 95.25 356 GLY A N 1
ATOM 2934 C CA . GLY A 1 356 ? -12.163 -4.424 23.030 1.00 95.25 356 GLY A CA 1
ATOM 2935 C C . GLY A 1 356 ? -13.137 -4.280 21.867 1.00 95.25 356 GLY A C 1
ATOM 2936 O O . GLY A 1 356 ? -14.220 -4.869 21.864 1.00 95.25 356 GLY A O 1
ATOM 2937 N N . TYR A 1 357 ? -12.732 -3.493 20.876 1.00 96.31 357 TYR A N 1
ATOM 2938 C CA . TYR A 1 357 ? -13.474 -3.266 19.637 1.00 96.31 357 TYR A CA 1
ATOM 2939 C C . TYR A 1 357 ? -12.600 -3.636 18.439 1.00 96.31 357 TYR A C 1
ATOM 2941 O O . TYR A 1 357 ? -11.432 -3.246 18.381 1.00 96.31 357 TYR A O 1
ATOM 2949 N N . PHE A 1 358 ? -13.141 -4.381 17.479 1.00 96.56 358 PHE A N 1
ATOM 2950 C CA . PHE A 1 358 ? -12.427 -4.722 16.250 1.00 96.56 358 PHE A CA 1
ATOM 2951 C C . PHE A 1 358 ? -12.237 -3.475 15.373 1.00 96.56 358 PHE A C 1
ATOM 2953 O O . PHE A 1 358 ? -13.198 -2.772 15.062 1.00 96.56 358 PHE A O 1
ATOM 2960 N N . VAL A 1 359 ? -10.998 -3.191 14.961 1.00 95.12 359 VAL A N 1
ATOM 2961 C CA . VAL A 1 359 ? -10.651 -2.006 14.150 1.00 95.12 359 VAL A CA 1
ATOM 2962 C C . VAL A 1 359 ? -9.884 -2.333 12.862 1.00 95.12 359 VAL A C 1
ATOM 2964 O O . VAL A 1 359 ? -9.508 -1.419 12.130 1.00 95.12 359 VAL A O 1
ATOM 2967 N N . GLY A 1 360 ? -9.671 -3.614 12.545 1.00 94.12 360 GLY A N 1
ATOM 2968 C CA . GLY A 1 360 ? -9.104 -4.055 11.267 1.00 94.12 360 GLY A CA 1
ATOM 2969 C C . GLY A 1 360 ? -8.277 -5.338 11.357 1.00 94.12 360 GLY A C 1
ATOM 2970 O O . GLY A 1 360 ? -8.282 -6.035 12.366 1.00 94.12 360 GLY A O 1
ATOM 2971 N N . CYS A 1 361 ? -7.536 -5.643 10.292 1.00 92.69 361 CYS A N 1
ATOM 2972 C CA . CYS A 1 361 ? -6.590 -6.763 10.234 1.00 92.69 361 CYS A CA 1
ATOM 2973 C C . CYS A 1 361 ? -5.144 -6.252 10.338 1.00 92.69 361 CYS A C 1
ATOM 2975 O O . CYS A 1 361 ? -4.838 -5.160 9.855 1.00 92.69 361 CYS A O 1
ATOM 2977 N N . SER A 1 362 ? -4.245 -7.034 10.938 1.00 89.69 362 SER A N 1
ATOM 2978 C CA . SER A 1 362 ? -2.823 -6.693 11.027 1.00 89.69 362 SER A CA 1
ATOM 2979 C C . SER A 1 362 ? -2.064 -7.304 9.850 1.00 89.69 362 SER A C 1
ATOM 2981 O O . SER A 1 362 ? -1.955 -8.516 9.726 1.00 89.69 362 SER A O 1
ATOM 2983 N N . ASN A 1 363 ? -1.533 -6.466 8.957 1.00 82.50 363 ASN A N 1
ATOM 2984 C CA . ASN A 1 363 ? -0.886 -6.932 7.722 1.00 82.50 363 ASN A CA 1
ATOM 2985 C C . ASN A 1 363 ? 0.609 -7.303 7.886 1.00 82.50 363 ASN A C 1
ATOM 2987 O O . ASN A 1 363 ? 1.238 -7.706 6.913 1.00 82.50 363 ASN A O 1
ATOM 2991 N N . ASN A 1 364 ? 1.191 -7.147 9.086 1.00 83.88 364 ASN A N 1
ATOM 2992 C CA . ASN A 1 364 ? 2.633 -7.320 9.354 1.00 83.88 364 ASN A CA 1
ATOM 2993 C C . ASN A 1 364 ? 2.952 -8.033 10.694 1.00 83.88 364 ASN A C 1
ATOM 2995 O O . ASN A 1 364 ? 4.110 -8.049 11.114 1.00 83.88 364 ASN A O 1
ATOM 2999 N N . VAL A 1 365 ? 1.957 -8.590 11.394 1.00 86.88 365 VAL A N 1
ATOM 3000 C CA . VAL A 1 365 ? 2.127 -9.237 12.711 1.00 86.88 365 VAL A CA 1
ATOM 3001 C C . VAL A 1 365 ? 1.347 -10.546 12.731 1.00 86.88 365 VAL A C 1
ATOM 3003 O O . VAL A 1 365 ? 0.182 -10.545 12.359 1.00 86.88 365 VAL A O 1
ATOM 3006 N N . GLY A 1 366 ? 1.967 -11.627 13.211 1.00 87.12 366 GLY A N 1
ATOM 3007 C CA . GLY A 1 366 ? 1.304 -12.920 13.388 1.00 87.12 366 GLY A CA 1
ATOM 3008 C C . GLY A 1 366 ? 1.007 -13.640 12.070 1.00 87.12 366 GLY A C 1
ATOM 3009 O O . GLY A 1 366 ? 1.894 -13.808 11.232 1.00 87.12 366 GLY A O 1
ATOM 3010 N N . ASP A 1 367 ? -0.230 -14.104 11.935 1.00 88.81 367 ASP A N 1
ATOM 3011 C CA . ASP A 1 367 ? -0.801 -14.772 10.765 1.00 88.81 367 ASP A CA 1
ATOM 3012 C C . ASP A 1 367 ? -1.867 -13.894 10.076 1.00 88.81 367 ASP A C 1
ATOM 3014 O O . ASP A 1 367 ? -2.180 -12.793 10.525 1.00 88.81 367 ASP A O 1
ATOM 3018 N N . ASP A 1 368 ? -2.451 -14.368 8.971 1.00 87.00 368 ASP A N 1
ATOM 3019 C CA . ASP A 1 368 ? -3.466 -13.596 8.230 1.00 87.00 368 ASP A CA 1
ATOM 3020 C C . ASP A 1 368 ? -4.795 -13.435 9.010 1.00 87.00 368 ASP A C 1
ATOM 3022 O O . ASP A 1 368 ? -5.622 -12.603 8.647 1.00 87.00 368 ASP A O 1
ATOM 3026 N N . LEU A 1 369 ? -4.980 -14.173 10.115 1.00 91.81 369 LEU A N 1
ATOM 3027 C CA . LEU A 1 369 ? -6.088 -14.031 11.072 1.00 91.81 369 LEU A CA 1
ATOM 3028 C C . LEU A 1 369 ? -5.663 -13.289 12.356 1.00 91.81 369 LEU A C 1
ATOM 3030 O O . LEU A 1 369 ? -6.291 -13.426 13.404 1.00 91.81 369 LEU A O 1
ATOM 3034 N N . THR A 1 370 ? -4.608 -12.474 12.292 1.00 94.19 370 THR A N 1
ATOM 3035 C CA . THR A 1 370 ? -4.235 -11.563 13.378 1.00 94.19 370 THR A CA 1
ATOM 3036 C C . THR A 1 370 ? -4.934 -10.215 13.193 1.00 94.19 370 THR A C 1
ATOM 3038 O O . THR A 1 370 ? -4.758 -9.516 12.193 1.00 94.19 370 THR A O 1
ATOM 3041 N N . PHE A 1 371 ? -5.737 -9.824 14.180 1.00 95.12 371 PHE A N 1
ATOM 3042 C CA . PHE A 1 371 ? -6.623 -8.664 14.122 1.00 95.12 371 PHE A CA 1
ATOM 3043 C C . PHE A 1 371 ? -6.072 -7.474 14.909 1.00 95.12 371 PHE A C 1
ATOM 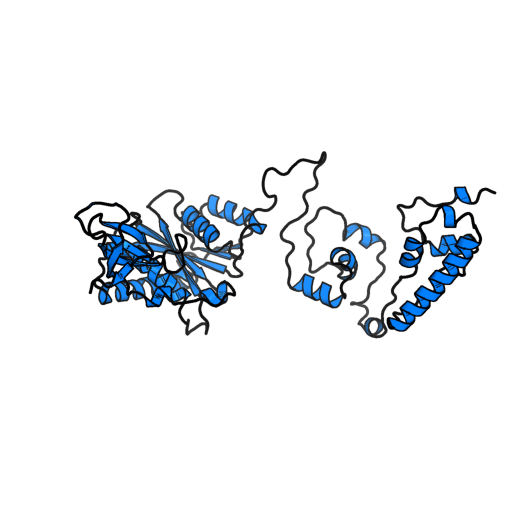3045 O O . PHE A 1 371 ? -5.317 -7.632 15.867 1.00 95.12 371 PHE A O 1
ATOM 3052 N N . LEU A 1 372 ? -6.475 -6.270 14.508 1.00 95.12 372 LEU A N 1
ATOM 3053 C CA . LEU A 1 372 ? -6.251 -5.036 15.251 1.00 95.12 372 LEU A CA 1
ATOM 3054 C C . LEU A 1 372 ? -7.462 -4.789 16.151 1.00 95.12 372 LEU A C 1
ATOM 3056 O O . LEU A 1 372 ? -8.567 -4.561 15.654 1.00 95.12 372 LEU A O 1
ATOM 3060 N N . ILE A 1 373 ? -7.247 -4.825 17.465 1.00 95.44 373 ILE A N 1
ATOM 3061 C CA . ILE A 1 373 ? -8.282 -4.628 18.484 1.00 95.44 373 ILE A CA 1
ATOM 3062 C C . ILE A 1 373 ? -7.960 -3.378 19.300 1.00 95.44 373 ILE A C 1
ATOM 3064 O O . ILE A 1 373 ? -6.838 -3.205 19.770 1.00 95.44 373 ILE A O 1
ATOM 3068 N N . TYR A 1 374 ? -8.948 -2.509 19.487 1.00 95.56 374 TYR A N 1
ATOM 3069 C CA . TYR A 1 374 ? -8.885 -1.376 20.403 1.00 95.56 374 TYR A CA 1
ATOM 3070 C C . TYR A 1 374 ? -9.296 -1.822 21.814 1.00 95.56 374 TYR A C 1
ATOM 3072 O O . TYR A 1 374 ? -10.460 -2.156 22.037 1.00 95.56 374 TYR A O 1
ATOM 3080 N N . ASP A 1 375 ? -8.352 -1.850 22.755 1.00 93.50 375 ASP A N 1
ATOM 3081 C CA . ASP A 1 375 ? -8.574 -2.251 24.151 1.00 93.50 375 ASP A CA 1
ATOM 3082 C C . ASP A 1 375 ? -9.369 -1.177 24.909 1.00 93.50 375 ASP A C 1
ATOM 3084 O O . ASP A 1 375 ? -8.940 -0.025 25.037 1.00 93.50 375 ASP A O 1
ATOM 3088 N N . ASP A 1 376 ? -10.521 -1.565 25.461 1.00 89.50 376 ASP A N 1
ATOM 3089 C CA . ASP A 1 376 ? -11.421 -0.650 26.164 1.00 89.50 376 ASP A CA 1
ATOM 3090 C C . ASP A 1 376 ? -10.854 -0.159 27.514 1.00 89.50 376 ASP A C 1
ATOM 3092 O O . ASP A 1 376 ? -11.332 0.838 28.055 1.00 89.50 376 ASP A O 1
ATOM 3096 N N . GLN A 1 377 ? -9.817 -0.803 28.056 1.00 87.31 377 GLN A N 1
ATOM 3097 C CA . GLN A 1 377 ? -9.175 -0.406 29.312 1.00 87.31 377 GLN A CA 1
ATOM 3098 C C . GLN A 1 377 ? -7.952 0.495 29.090 1.00 87.31 377 GLN A C 1
ATOM 3100 O O . GLN A 1 377 ? -7.906 1.590 29.649 1.00 87.31 377 GLN A O 1
ATOM 3105 N N . THR A 1 378 ? -6.964 0.077 28.285 1.00 88.19 378 THR A N 1
ATOM 3106 C CA . THR A 1 378 ? -5.762 0.908 28.032 1.00 88.19 378 THR A CA 1
ATOM 3107 C C . THR A 1 378 ? -5.999 2.019 27.012 1.00 88.19 378 THR A C 1
ATOM 3109 O O . THR A 1 378 ? -5.200 2.954 26.953 1.00 88.19 378 THR A O 1
ATOM 3112 N N . LYS A 1 379 ? -7.083 1.933 26.223 1.00 89.62 379 LYS A N 1
ATOM 3113 C CA . LYS A 1 379 ? -7.402 2.844 25.110 1.00 89.62 379 LYS A CA 1
ATOM 3114 C C . LYS A 1 379 ? -6.326 2.850 24.009 1.00 89.62 379 LYS A C 1
ATOM 3116 O O . LYS A 1 379 ? -6.155 3.852 23.316 1.00 89.62 379 LYS A O 1
ATOM 3121 N N . GLN A 1 380 ? -5.616 1.731 23.844 1.00 91.12 380 GLN A N 1
ATOM 3122 C CA . GLN A 1 380 ? -4.594 1.497 22.814 1.00 91.12 380 GLN A CA 1
ATOM 3123 C C . GLN A 1 380 ? -5.056 0.430 21.808 1.00 91.12 380 GLN A C 1
ATOM 3125 O O . GLN A 1 380 ? -5.975 -0.338 22.086 1.00 91.12 380 GLN A O 1
ATOM 3130 N N . VAL A 1 381 ? -4.411 0.368 20.638 1.00 93.06 381 VAL A N 1
ATOM 3131 C CA . VAL A 1 381 ? -4.643 -0.696 19.645 1.00 93.06 381 VAL A CA 1
ATOM 3132 C C . VAL A 1 381 ? -3.571 -1.778 19.779 1.00 93.06 381 VAL A C 1
ATOM 3134 O O . VAL A 1 381 ? -2.378 -1.476 19.756 1.00 93.06 381 VAL A O 1
ATOM 3137 N N . VAL A 1 382 ? -3.999 -3.036 19.878 1.00 93.12 382 VAL A N 1
ATOM 3138 C CA . VAL A 1 382 ? -3.149 -4.233 19.968 1.00 93.12 382 VAL A CA 1
ATOM 3139 C C . VAL A 1 382 ? -3.355 -5.145 18.753 1.00 93.12 382 VAL A C 1
ATOM 3141 O O . VAL A 1 382 ? -4.428 -5.149 18.153 1.00 93.12 382 VAL A O 1
ATOM 3144 N N . SER A 1 383 ? -2.329 -5.917 18.376 1.00 93.75 383 SER A N 1
ATOM 3145 C CA . SER A 1 383 ? -2.437 -6.994 17.373 1.00 93.75 383 SER A CA 1
ATOM 3146 C C . SER A 1 383 ? -2.595 -8.343 18.076 1.00 93.75 383 SER A C 1
ATOM 3148 O O . SER A 1 383 ? -1.702 -8.725 18.830 1.00 93.75 383 SER A O 1
ATOM 3150 N N . VAL A 1 384 ? -3.699 -9.054 17.834 1.00 92.00 384 VAL A N 1
ATOM 3151 C CA . VAL A 1 384 ? -4.045 -10.329 18.496 1.00 92.00 384 VAL A CA 1
ATOM 3152 C C . VAL A 1 384 ? -4.826 -11.255 17.554 1.00 92.00 384 VAL A C 1
ATOM 3154 O O . VAL A 1 384 ? -5.713 -10.800 16.838 1.00 92.00 384 VAL A O 1
ATOM 3157 N N . SER A 1 385 ? -4.520 -12.555 17.554 1.00 92.19 385 SER A N 1
ATOM 3158 C CA . SER A 1 385 ? -5.240 -13.572 16.760 1.00 92.19 385 SER A CA 1
ATOM 3159 C C . SER A 1 385 ? -6.303 -14.338 17.555 1.00 92.19 385 SER A C 1
ATOM 3161 O O . SER A 1 385 ? -7.306 -14.773 16.997 1.00 92.19 385 SER A O 1
ATOM 3163 N N . VAL A 1 386 ? -6.134 -14.477 18.875 1.00 92.25 386 VAL A N 1
ATOM 3164 C CA . VAL A 1 386 ? -7.119 -15.138 19.747 1.00 92.25 386 VAL A CA 1
ATOM 3165 C C . VAL A 1 386 ? -8.195 -14.130 20.156 1.00 92.25 386 VAL A C 1
ATOM 3167 O O . VAL A 1 386 ? -8.068 -13.436 21.169 1.00 92.25 386 VAL A O 1
ATOM 3170 N N . VAL A 1 387 ? -9.243 -14.046 19.334 1.00 93.81 387 VAL A N 1
ATOM 3171 C CA . VAL A 1 387 ? -10.390 -13.137 19.483 1.00 93.81 387 VAL A CA 1
ATOM 3172 C C . VAL A 1 387 ? -11.695 -13.918 19.304 1.00 93.81 387 VAL A C 1
ATOM 3174 O O . VAL A 1 387 ? -11.773 -14.813 18.463 1.00 93.81 387 VAL A O 1
ATOM 3177 N N . ARG A 1 388 ? -12.733 -13.566 20.069 1.00 93.50 388 ARG A N 1
ATOM 3178 C CA . ARG A 1 388 ? -14.105 -14.071 19.912 1.00 93.50 388 ARG A CA 1
ATOM 3179 C C . ARG A 1 388 ? -15.141 -12.940 20.025 1.00 93.50 388 ARG A C 1
ATOM 3181 O O . ARG A 1 388 ? -14.837 -11.914 20.640 1.00 93.50 388 ARG A O 1
ATOM 3188 N N . PRO A 1 389 ? -16.371 -13.116 19.506 1.00 93.38 389 PRO A N 1
ATOM 3189 C CA . PRO A 1 389 ? -17.477 -12.197 19.779 1.00 93.38 389 PRO A CA 1
ATOM 3190 C C . PRO A 1 389 ? -17.711 -12.009 21.287 1.00 93.38 389 PRO A C 1
ATOM 3192 O O . PRO A 1 389 ? -17.466 -12.922 22.081 1.00 93.38 389 PRO A O 1
ATOM 3195 N N . PHE A 1 390 ? -18.193 -10.828 21.685 1.00 89.56 390 PHE A N 1
ATOM 3196 C CA . PHE A 1 390 ? -18.464 -10.492 23.094 1.00 89.56 390 PHE A CA 1
ATOM 3197 C C . PHE A 1 390 ? -19.699 -11.212 23.686 1.00 89.56 390 PHE A C 1
ATOM 3199 O O . PHE A 1 390 ? -19.904 -11.173 24.897 1.00 89.56 390 PHE A O 1
ATOM 3206 N N . THR A 1 391 ? -20.516 -11.850 22.842 1.00 78.06 391 THR A N 1
ATOM 3207 C CA . THR A 1 391 ? -21.694 -12.657 23.215 1.00 78.06 391 THR A CA 1
ATOM 3208 C C . THR A 1 391 ? -21.343 -13.908 24.017 1.00 78.06 391 THR A C 1
ATOM 3210 O O . THR A 1 391 ? -20.294 -14.522 23.705 1.00 78.06 391 THR A O 1
#

Nearest PDB structures (foldseek):
  3oyj-assembly1_A-2  TM=5.903E-01  e=6.553E-13  Human spumaretrovirus
  3oyn-assembly1_A  TM=5.808E-01  e=6.171E-13  Human spumaretrovirus
  4bac-assembly1_A-2  TM=5.992E-01  e=2.175E-12  Human spumaretrovirus
  2x6n-assembly2_F  TM=7.244E-01  e=4.422E-09  Human spumaretrovirus
  2x6n-assembly1_B  TM=7.285E-01  e=4.696E-09  Human spumaretrovirus

Organism: NCBI:txid635003

Sequence (391 aa):
MNVLNELPSFDTFTNIDSFLSKQGYDDLVGLPLNRTPSEQRNKEEEKYLRLLKTHEDGNDPIFSNINLHRILFTNQQYDLTDEELELPPQLLHKDDRDAHACAVKTWHRVLHKDLDPQKLRPFLGFRPIEIVRKTLANTTQLARLIIRYPLRKHVKARFPFLNTRRINEGISTDKFYCNCADVANGFVNAHIFYGMKTTCIQIYGHRPGGEGFLMAYKDFIRDHGIPSILRRDNAGEANSDKVKDFNREHLVKDQFSEVDNQQQNVCESGGVRWMKAALHVLLDMTGAPVWTWFLAANYLADIHNHTWNNERKFIPATARDGITRDISKYLQFVFWERVLYLDHVDKFPESRERPGYFVGCSNNVGDDLTFLIYDDQTKQVVSVSVVRPFT

Mean predicted aligned error: 15.93 Å

InterPro domains:
  IPR012337 Ribonuclease H-like superfamily [SSF53098] (165-314)
  IPR036397 Ribonuclease H superfamily [G3DSA:3.30.420.10] (169-322)

Radius of gyration: 33.36 Å; Cα contacts (8 Å, |Δi|>4): 526; chains: 1; bounding box: 84×67×88 Å

Foldseek 3Di:
DDPVVPDDDPPDPDPVLVVCVVVPNVVLRADADADDDVVVVVVVVVVNVVVVVVVVVVVDPVPVPDDPVVSVVSSPPYDDHPVRVPDDPVSDDDPPVVVVVPLDPDWDDDQLVPHDLCVCCVVVVNDDSVVSVVPSVPDDDPDTHDDDPPDDDDPDDPQVLVVFDEWAFEWFKDKDADPFAALAPRFGIWMWIAGPQLRQIDIGTDHPDDLGVVVSVVVCCVVQRHYQEYEYEPDCSCPDVVNVVVCVSNNYHYHYDPPPPQVVRCCNVPVNVVLVVQLVVQCVVQVPDCSNSVLSSRQVSVCQQLDADPVNGGRRVCVGPVDNDDCVLVPADRFQAKKWFAAPDDDPPDDRTFIWGFRAADPPDDDRQWTWTQGPVVRYTDTGNGMDHPD

pLDDT: mean 77.05, std 17.96, range [33.53, 96.56]

Solvent-accessible surface area (backbone atoms only — not comparable to full-atom values): 23257 Å² total; per-residue (Å²): 130,75,72,80,79,73,70,71,71,88,90,52,94,65,61,61,51,66,50,34,42,75,74,69,38,61,88,74,37,59,68,87,52,63,80,63,60,68,78,53,47,55,53,51,51,52,52,49,56,52,53,54,47,55,48,57,77,64,66,46,78,66,62,81,78,46,70,66,76,58,56,67,57,64,46,63,55,76,57,72,45,73,78,56,66,72,46,61,81,89,80,50,91,73,92,55,76,70,54,65,69,66,83,67,69,84,56,60,68,65,67,61,87,83,51,64,46,73,84,44,21,73,87,58,74,61,48,58,57,67,57,45,48,54,46,47,74,74,57,83,70,89,66,57,60,85,89,63,84,77,82,73,86,77,90,63,78,95,57,61,61,74,78,51,55,69,32,97,40,39,32,21,38,43,81,44,77,52,99,55,48,21,66,78,78,54,26,34,36,28,38,38,41,20,30,73,78,46,64,28,48,46,71,34,67,28,53,89,68,86,66,36,62,60,52,35,52,48,49,50,34,71,78,67,20,45,46,49,26,42,34,33,61,81,49,67,76,71,63,30,66,72,48,53,53,51,27,62,69,50,66,34,43,82,44,65,36,64,86,93,40,58,86,65,34,62,13,48,71,43,51,52,50,48,49,54,55,53,44,51,54,51,30,70,76,44,72,44,61,76,42,45,51,57,46,52,47,45,38,50,25,51,50,57,19,71,34,77,37,82,90,78,75,44,34,14,44,29,70,63,68,79,45,89,74,84,59,71,59,72,70,74,64,54,69,53,36,60,27,30,32,66,54,86,76,88,49,89,89,59,75,49,66,43,59,26,27,33,47,42,72,34,94,88,49,92,50,83,62,11,27,26,31,36,30,72,81,83,63,43,67,46,80,49,56,61,64,45,69,64,121

Secondary structure (DSSP, 8-state):
--GGGGPPPTTS---HHHHHHHTT-TTTSPPP-----HHHHHHHHHHHHHHHHHHHHTT-TTGGGS-HHHHHHHT---PPPHHHHTS-TTTS----TTTHHHHT-SS----TTSS-HHHHTGGGTT--HHHHHHHHHH----------SS----SS-S-GGGTS-B-SSEEEEEEEE-SS--TTT---EEEEEEETTT--EEEEEE-SSSSHHHHHHHHHHHHT-B-SEEEE-S-TTTT-HHHHHHHHHHTPEEEEPPTT-GGG-HIIIIIIHHHHHHHHHHHHHHT--GGGHHHHHHHHHHHHHHS-BTTTTB-HHHHHHSSPPP-GGGGS--TT-EEEEE--S--TTS-SEEEEEEEEE-SSSSSTT-EEEEETTT--EEEES-EEE--